Protein AF-A0A1P8WEJ3-F1 (afdb_monomer)

Nearest PDB structures (foldseek):
  4m2z-assembly1_A  TM=6.031E-01  e=7.401E-14  Aquifex aeolicus VF5
  7qh7-assembly1_c  TM=6.132E-01  e=1.525E-08  Homo sapiens
  7dey-assembly1_C  TM=5.497E-01  e=2.953E-07  Scheffersomyces stipitis CBS 6054
  7zj1-assembly1_A  TM=9.236E-01  e=4.646E-04  Homo sapiens
  7dey-assembly2_D  TM=5.446E-01  e=1.816E-06  Scheffersomyces stipitis CBS 6054

Sequence (585 aa):
MDENQREDIFRRCEEAIGYQFKDRDVLRRGLTHSSCATSRLDCNERMEFLGDAVLGLVVCEFLYLKYPDRREGQLTQQKSHLVSRTVCTQVGNRLGLKDLILVGKGLQTIPDSLIAAGVESLVAAIYLDGGFAAAVDFIMRVFEEELQNTDEADQENYKSILQEETQRDGSDPPSYVVIEHRGPDHAREFCVAVEIAETQFESAWGRSKKEAEQKAAMHALEGISLDGGSTTTTASKPDSQGNTDVPESNSDSSNPPTNQSTTSTQANVPTTECRVLFQPPTDELRFLPEGPYSLPNGNISWVGIQHGSNSTVGSLNILDPASGTNQSFNLPGRPGFAFPTTKQNVFVCGVERSLGLYDVSDGSWTEILSGIDSDVDNTIINDGVVFDDNLIFGCKELEFKTKKAGLYLWRGRDKKLFQLRNDQICSNGKAVIRNPDQTLTLVDIDSPSKTITKCWLEVAVGTVGKPEVIVDLSSEDVFPDGMIVTPDGKSLIVALYDPGDPAYGMARQYGIESGELEAVWTCPGSPRVTCPQLVKVDGRVHLLLTTAVEHMDAEQQSRHPNAGSLFLGEALLGALGEQPLFPVG

Structure (mmCIF, N/CA/C/O backbone):
data_AF-A0A1P8WEJ3-F1
#
_entry.id   AF-A0A1P8WEJ3-F1
#
loop_
_atom_site.group_PDB
_atom_site.id
_atom_site.type_symbol
_atom_site.label_atom_id
_atom_site.label_alt_id
_atom_site.label_comp_id
_atom_site.label_asym_id
_atom_site.label_entity_id
_atom_site.label_seq_id
_atom_site.pdbx_PDB_ins_code
_atom_site.Cartn_x
_atom_site.Cartn_y
_atom_site.Cartn_z
_atom_site.occupancy
_atom_site.B_iso_or_equiv
_atom_site.auth_seq_id
_atom_site.auth_comp_id
_atom_site.auth_asym_id
_atom_site.auth_atom_id
_atom_site.pdbx_PDB_model_num
ATOM 1 N N . MET A 1 1 ? 34.169 5.973 -27.698 1.00 69.31 1 MET A N 1
ATOM 2 C CA . MET A 1 1 ? 35.175 4.960 -27.359 1.00 69.31 1 MET A CA 1
ATOM 3 C C . MET A 1 1 ? 35.672 4.394 -28.666 1.00 69.31 1 MET A C 1
ATOM 5 O O . MET A 1 1 ? 34.831 4.042 -29.491 1.00 69.31 1 MET A O 1
ATOM 9 N N . ASP A 1 2 ? 36.979 4.438 -28.898 1.00 78.62 2 ASP A N 1
ATOM 10 C CA . ASP A 1 2 ? 37.572 3.779 -30.064 1.00 78.62 2 ASP A CA 1
ATOM 11 C C . ASP A 1 2 ? 37.607 2.250 -29.860 1.00 78.62 2 ASP A C 1
ATOM 13 O O . ASP A 1 2 ? 37.294 1.742 -28.782 1.00 78.62 2 ASP A O 1
ATOM 17 N N . GLU A 1 3 ? 37.897 1.507 -30.925 1.00 80.62 3 GLU A N 1
ATOM 18 C CA . GLU A 1 3 ? 37.856 0.040 -30.923 1.00 80.62 3 GLU A CA 1
ATOM 19 C C . GLU A 1 3 ? 38.949 -0.571 -30.029 1.00 80.62 3 GLU A C 1
ATOM 21 O O . GLU A 1 3 ? 38.692 -1.534 -29.314 1.00 80.62 3 GLU A O 1
ATOM 26 N N . ASN A 1 4 ? 40.121 0.067 -29.951 1.00 82.62 4 ASN A N 1
ATOM 27 C CA . ASN A 1 4 ? 41.229 -0.381 -29.103 1.00 82.62 4 ASN A CA 1
ATOM 28 C C . ASN A 1 4 ? 40.913 -0.253 -27.604 1.00 82.62 4 ASN A C 1
ATOM 30 O O . ASN A 1 4 ? 41.264 -1.135 -26.826 1.00 82.62 4 ASN A O 1
ATOM 34 N N . GLN A 1 5 ? 40.232 0.820 -27.190 1.00 84.38 5 GLN A N 1
ATOM 35 C CA . GLN A 1 5 ? 39.774 1.005 -25.808 1.00 84.38 5 GLN A CA 1
ATOM 36 C C . GLN A 1 5 ? 38.745 -0.051 -25.398 1.00 84.38 5 GLN A C 1
ATOM 38 O O . GLN A 1 5 ? 38.757 -0.517 -24.262 1.00 84.38 5 GLN A O 1
ATOM 43 N N . ARG A 1 6 ? 37.857 -0.440 -26.319 1.00 87.62 6 ARG A N 1
ATOM 44 C CA . ARG A 1 6 ? 36.861 -1.487 -26.062 1.00 87.62 6 ARG A CA 1
ATOM 45 C C . ARG A 1 6 ? 37.520 -2.849 -25.870 1.00 87.62 6 ARG A C 1
ATOM 47 O O . ARG A 1 6 ? 37.180 -3.550 -24.923 1.00 87.62 6 ARG A O 1
ATOM 54 N N . GLU A 1 7 ? 38.467 -3.195 -26.736 1.00 90.38 7 GLU A N 1
ATOM 55 C CA . GLU A 1 7 ? 39.209 -4.454 -26.629 1.00 90.38 7 GLU A CA 1
ATOM 56 C C . GLU A 1 7 ? 40.040 -4.530 -25.342 1.00 90.38 7 GLU A C 1
ATOM 58 O O . GLU A 1 7 ? 40.127 -5.587 -24.718 1.00 90.38 7 GLU A O 1
ATOM 63 N N . ASP A 1 8 ? 40.594 -3.404 -24.881 1.00 93.31 8 ASP A N 1
ATOM 64 C CA . ASP A 1 8 ? 41.274 -3.342 -23.586 1.00 93.31 8 ASP A CA 1
ATOM 65 C C . ASP A 1 8 ? 40.323 -3.633 -22.412 1.00 93.31 8 ASP A C 1
ATOM 67 O O . ASP A 1 8 ? 40.648 -4.444 -21.543 1.00 93.31 8 ASP A O 1
ATOM 71 N N . ILE A 1 9 ? 39.123 -3.038 -22.418 1.00 94.56 9 ILE A N 1
ATOM 72 C CA . ILE A 1 9 ? 38.082 -3.300 -21.411 1.00 94.56 9 ILE A CA 1
ATOM 73 C C . ILE A 1 9 ? 37.665 -4.771 -21.425 1.00 94.56 9 ILE A C 1
ATOM 75 O O . ILE A 1 9 ? 37.545 -5.379 -20.364 1.00 94.56 9 ILE A O 1
ATOM 79 N N . PHE A 1 10 ? 37.470 -5.361 -22.605 1.00 95.44 10 PHE A N 1
ATOM 80 C CA . PHE A 1 10 ? 37.075 -6.765 -22.715 1.00 95.44 10 PHE A CA 1
ATOM 81 C C . PHE A 1 10 ? 38.145 -7.695 -22.169 1.00 95.44 10 PHE A C 1
ATOM 83 O O . PHE A 1 10 ? 37.822 -8.574 -21.375 1.00 95.44 10 PHE A O 1
ATOM 90 N N . ARG A 1 11 ? 39.416 -7.462 -22.514 1.00 96.44 11 ARG A N 1
ATOM 91 C CA . ARG A 1 11 ? 40.530 -8.244 -21.970 1.00 96.44 11 ARG A CA 1
ATOM 92 C C . ARG A 1 11 ? 40.592 -8.140 -20.444 1.00 96.44 11 ARG A C 1
ATOM 94 O O . ARG A 1 11 ? 40.668 -9.161 -19.771 1.00 96.44 11 ARG A O 1
ATOM 101 N N . ARG A 1 12 ? 40.501 -6.923 -19.896 1.00 96.94 12 ARG A N 1
ATOM 102 C CA . ARG A 1 12 ? 40.499 -6.687 -18.441 1.00 96.94 12 ARG A CA 1
ATOM 103 C C . ARG A 1 12 ? 39.308 -7.346 -17.749 1.00 96.94 12 ARG A C 1
ATOM 105 O O . ARG A 1 12 ? 39.458 -7.857 -16.645 1.00 96.94 12 ARG A O 1
ATOM 112 N N . CYS A 1 13 ? 38.137 -7.338 -18.385 1.00 96.81 13 CYS A N 1
ATOM 113 C CA . CYS A 1 13 ? 36.954 -8.006 -17.860 1.00 96.81 13 CYS A CA 1
ATOM 114 C C . CYS A 1 13 ? 37.155 -9.521 -17.817 1.00 96.81 13 CYS A C 1
ATOM 116 O O . CYS A 1 13 ? 36.978 -10.100 -16.754 1.00 96.81 13 CYS A O 1
ATOM 118 N N . GLU A 1 14 ? 37.596 -10.144 -18.914 1.00 97.06 14 GLU A N 1
ATOM 119 C CA . GLU A 1 14 ? 37.889 -11.585 -18.973 1.00 97.06 14 GLU A CA 1
ATOM 120 C C . GLU A 1 14 ? 38.949 -12.018 -17.951 1.00 97.06 14 GLU A C 1
ATOM 122 O O . GLU A 1 14 ? 38.812 -13.069 -17.325 1.00 97.06 14 GLU A O 1
ATOM 127 N N . GLU A 1 15 ? 39.981 -11.192 -17.743 1.00 95.81 15 GLU A N 1
ATOM 128 C CA . GLU A 1 15 ? 40.992 -11.390 -16.699 1.00 95.81 15 GLU A CA 1
ATOM 129 C C . GLU A 1 15 ? 40.373 -11.327 -15.292 1.00 95.81 15 GLU A C 1
ATOM 131 O O . GLU A 1 15 ? 40.612 -12.222 -14.482 1.00 95.81 15 GLU A O 1
ATOM 136 N N . ALA A 1 16 ? 39.544 -10.315 -15.005 1.00 94.25 16 ALA A N 1
ATOM 137 C CA . ALA A 1 16 ? 38.906 -10.134 -13.698 1.00 94.25 16 ALA A CA 1
ATOM 138 C C . ALA A 1 16 ? 37.905 -11.253 -13.372 1.00 94.25 16 ALA A C 1
ATOM 140 O O . ALA A 1 16 ? 37.884 -11.786 -12.260 1.00 94.25 16 ALA A O 1
ATOM 141 N N . ILE A 1 17 ? 37.087 -11.645 -14.350 1.00 95.50 17 ILE A N 1
ATOM 142 C CA . ILE A 1 17 ? 36.092 -12.706 -14.180 1.00 95.50 17 ILE A CA 1
ATOM 143 C C . ILE A 1 17 ? 36.688 -14.101 -14.364 1.00 95.50 17 ILE A C 1
ATOM 145 O O . ILE A 1 17 ? 35.974 -15.065 -14.127 1.00 95.50 17 ILE A O 1
ATOM 149 N N . GLY A 1 18 ? 37.945 -14.249 -14.793 1.00 94.88 18 GLY A N 1
ATOM 150 C CA . GLY A 1 18 ? 38.586 -15.550 -15.008 1.00 94.88 18 GLY A CA 1
ATOM 151 C C . GLY A 1 18 ? 37.888 -16.445 -16.043 1.00 94.88 18 GLY A C 1
ATOM 152 O O . GLY A 1 18 ? 37.933 -17.666 -15.913 1.00 94.88 18 GLY A O 1
ATOM 153 N N . TYR A 1 19 ? 37.228 -15.856 -17.044 1.00 97.06 19 TYR A N 1
ATOM 154 C CA . TYR A 1 19 ? 36.480 -16.558 -18.093 1.00 97.06 19 TYR A CA 1
ATOM 155 C C . TYR A 1 19 ? 36.778 -15.926 -19.456 1.00 97.06 19 TYR A C 1
ATOM 157 O O . TYR A 1 19 ? 36.731 -14.707 -19.593 1.00 97.06 19 TYR A O 1
ATOM 165 N N . GLN A 1 20 ? 37.082 -16.751 -20.464 1.00 96.88 20 GLN A N 1
ATOM 166 C CA . GLN A 1 20 ? 37.307 -16.302 -21.842 1.00 96.88 20 GLN A CA 1
ATOM 167 C C . GLN A 1 20 ? 36.075 -16.592 -22.696 1.00 96.88 20 GLN A C 1
ATOM 169 O O . GLN A 1 20 ? 35.681 -17.751 -22.838 1.00 96.88 20 GLN A O 1
ATOM 174 N N . PHE A 1 21 ? 35.499 -15.552 -23.293 1.00 97.19 21 PHE A N 1
ATOM 175 C CA . PHE A 1 21 ? 34.292 -15.669 -24.103 1.00 97.19 21 PHE A CA 1
ATOM 176 C C . PHE A 1 21 ? 34.592 -16.227 -25.492 1.00 97.19 21 PHE A C 1
ATOM 178 O O . PHE A 1 21 ? 35.513 -15.772 -26.181 1.00 97.19 21 PHE A O 1
ATOM 185 N N . LYS A 1 22 ? 33.761 -17.175 -25.940 1.00 95.75 22 LYS A N 1
ATOM 186 C CA . LYS A 1 22 ? 33.763 -17.647 -27.334 1.00 95.75 22 LYS A CA 1
ATOM 187 C C . LYS A 1 22 ? 33.067 -16.629 -28.231 1.00 95.75 22 LYS A C 1
ATOM 189 O O . LYS A 1 22 ? 33.559 -16.343 -29.323 1.00 95.75 22 LYS A O 1
ATOM 194 N N . ASP A 1 23 ? 31.952 -16.075 -27.760 1.00 93.88 23 ASP A N 1
ATOM 195 C CA . ASP A 1 23 ? 31.211 -15.008 -28.421 1.00 93.88 23 ASP A CA 1
ATOM 196 C C . ASP A 1 23 ? 31.443 -13.652 -27.735 1.00 93.88 23 ASP A C 1
ATOM 198 O O . ASP A 1 23 ? 30.932 -13.351 -26.652 1.00 93.88 23 ASP A O 1
ATOM 202 N N . ARG A 1 24 ? 32.212 -12.792 -28.410 1.00 92.25 24 ARG A N 1
ATOM 203 C CA . ARG A 1 24 ? 32.523 -11.435 -27.941 1.00 92.25 24 ARG A CA 1
ATOM 204 C C . ARG A 1 24 ? 31.300 -10.521 -27.902 1.00 92.25 24 ARG A C 1
ATOM 206 O O . ARG A 1 24 ? 31.306 -9.558 -27.135 1.00 92.25 24 ARG A O 1
ATOM 213 N N . ASP A 1 25 ? 30.258 -10.793 -28.689 1.00 91.94 25 ASP A N 1
ATOM 214 C CA . ASP A 1 25 ? 29.039 -9.982 -28.650 1.00 91.94 25 ASP A CA 1
ATOM 215 C C . ASP A 1 25 ? 28.248 -10.221 -27.358 1.00 91.94 25 ASP A C 1
ATOM 217 O O . ASP A 1 25 ? 27.670 -9.280 -26.811 1.00 91.94 25 ASP A O 1
ATOM 221 N N . VAL A 1 26 ? 28.302 -11.437 -26.803 1.00 95.00 26 VAL A N 1
ATOM 222 C CA . VAL A 1 26 ? 27.698 -11.755 -25.499 1.00 95.00 26 VAL A CA 1
ATOM 223 C C . VAL A 1 26 ? 28.368 -10.945 -24.388 1.00 95.00 26 VAL A C 1
ATOM 225 O O . VAL A 1 26 ? 27.670 -10.290 -23.612 1.00 95.00 26 VAL A O 1
ATOM 228 N N . LEU A 1 27 ? 29.705 -10.894 -24.361 1.00 95.50 27 LEU A N 1
ATOM 229 C CA . LEU A 1 27 ? 30.456 -10.047 -23.424 1.00 95.50 27 LEU A CA 1
ATOM 230 C C . LEU A 1 27 ? 30.131 -8.561 -23.616 1.00 95.50 27 LEU A C 1
ATOM 232 O O . LEU A 1 27 ? 29.848 -7.853 -22.649 1.00 95.50 27 LEU A O 1
ATOM 236 N N . ARG A 1 28 ? 30.126 -8.084 -24.869 1.00 94.31 28 ARG A N 1
ATOM 237 C CA . ARG A 1 28 ? 29.776 -6.694 -25.181 1.00 94.31 28 ARG A CA 1
ATOM 238 C C . ARG A 1 28 ? 28.413 -6.343 -24.600 1.00 94.31 28 ARG A C 1
ATOM 240 O O . ARG A 1 28 ? 28.301 -5.330 -23.914 1.00 94.31 28 ARG A O 1
ATOM 247 N N . ARG A 1 29 ? 27.386 -7.146 -24.882 1.00 92.81 29 ARG A N 1
ATOM 248 C CA . ARG A 1 29 ? 26.022 -6.916 -24.386 1.00 92.81 29 ARG A CA 1
ATOM 249 C C . ARG A 1 29 ? 25.970 -6.965 -22.865 1.00 92.81 29 ARG A C 1
ATOM 251 O O . ARG A 1 29 ? 25.363 -6.077 -22.276 1.00 92.81 29 ARG A O 1
ATOM 258 N N . GLY A 1 30 ? 26.684 -7.908 -22.251 1.00 94.12 30 GLY A N 1
ATOM 259 C CA . GLY A 1 30 ? 26.767 -8.043 -20.800 1.00 94.12 30 GLY A CA 1
ATOM 260 C C . GLY A 1 30 ? 27.318 -6.796 -20.095 1.00 94.12 30 GLY A C 1
ATOM 261 O O . GLY A 1 30 ? 26.855 -6.442 -19.012 1.00 94.12 30 GLY A O 1
ATOM 262 N N . LEU A 1 31 ? 28.248 -6.084 -20.740 1.00 94.38 31 LEU A N 1
ATOM 263 C CA . LEU A 1 31 ? 28.862 -4.857 -20.219 1.00 94.38 31 LEU A CA 1
ATOM 264 C C . LEU A 1 31 ? 28.172 -3.560 -20.673 1.00 94.38 31 LEU A C 1
ATOM 266 O O . LEU A 1 31 ? 28.557 -2.486 -20.218 1.00 94.38 31 LEU A O 1
ATOM 270 N N . THR A 1 32 ? 27.199 -3.610 -21.585 1.00 92.94 32 THR A N 1
ATOM 271 C CA . THR A 1 32 ? 26.605 -2.405 -22.192 1.00 92.94 32 THR A CA 1
ATOM 272 C C . THR A 1 32 ? 25.367 -1.957 -21.426 1.00 92.94 32 THR A C 1
ATOM 274 O O . THR A 1 32 ? 24.317 -2.584 -21.526 1.00 92.94 32 THR A O 1
ATOM 277 N N . HIS A 1 33 ? 25.445 -0.818 -20.739 1.00 91.00 33 HIS A N 1
ATOM 278 C CA . HIS A 1 33 ? 24.274 -0.188 -20.129 1.00 91.00 33 HIS A CA 1
ATOM 279 C C . HIS A 1 33 ? 23.376 0.481 -21.187 1.00 91.00 33 HIS A C 1
ATOM 281 O O . HIS A 1 33 ? 23.861 0.992 -22.206 1.00 91.00 33 HIS A O 1
ATOM 287 N N . SER A 1 34 ? 22.066 0.562 -20.931 1.00 86.12 34 SER A N 1
ATOM 288 C CA . SER A 1 34 ? 21.078 1.131 -21.866 1.00 86.12 34 SER A CA 1
ATOM 289 C C . SER A 1 34 ? 21.361 2.585 -22.264 1.00 86.12 34 SER A C 1
ATOM 291 O O . SER A 1 34 ? 21.054 2.987 -23.383 1.00 86.12 34 SER A O 1
ATOM 293 N N . SER A 1 35 ? 22.061 3.351 -21.421 1.00 82.19 35 SER A N 1
ATOM 294 C CA . SER A 1 35 ? 22.506 4.723 -21.732 1.00 82.19 35 SER A CA 1
ATOM 295 C C . SER A 1 35 ? 23.508 4.840 -22.894 1.00 82.19 35 SER A C 1
ATOM 297 O O . SER A 1 35 ? 23.739 5.952 -23.375 1.00 82.19 35 SER A O 1
ATOM 299 N N . CYS A 1 36 ? 24.117 3.739 -23.350 1.00 80.50 36 CYS A N 1
ATOM 300 C CA . CYS A 1 36 ? 24.991 3.717 -24.533 1.00 80.50 36 CYS A CA 1
ATOM 301 C C . CYS A 1 36 ? 24.568 2.728 -25.624 1.00 80.50 36 CYS A C 1
ATOM 303 O O . CYS A 1 36 ? 25.210 2.682 -26.677 1.00 80.50 36 CYS A O 1
ATOM 305 N N . ALA A 1 37 ? 23.500 1.962 -25.400 1.00 77.06 37 ALA A N 1
ATOM 306 C CA . ALA A 1 37 ? 22.997 1.011 -26.377 1.00 77.06 37 ALA A CA 1
ATOM 307 C C . ALA A 1 37 ? 22.213 1.724 -27.488 1.00 77.06 37 ALA A C 1
ATOM 309 O O . ALA A 1 37 ? 21.498 2.697 -27.254 1.00 77.06 37 ALA A O 1
ATOM 310 N N . THR A 1 38 ? 22.347 1.242 -28.725 1.00 69.56 38 THR A N 1
ATOM 311 C CA . THR A 1 38 ? 21.618 1.796 -29.882 1.00 69.56 38 THR A CA 1
ATOM 312 C C . THR A 1 38 ? 20.152 1.353 -29.891 1.00 69.56 38 THR A C 1
ATOM 314 O O . THR A 1 38 ? 19.294 2.053 -30.422 1.00 69.56 38 THR A O 1
ATOM 317 N N . SER A 1 39 ? 19.858 0.215 -29.258 1.00 72.31 39 SER A N 1
ATOM 318 C CA . SER A 1 39 ? 18.514 -0.289 -28.998 1.00 72.31 39 SER A CA 1
ATOM 319 C C . SER A 1 39 ? 18.442 -0.905 -27.595 1.00 72.31 39 SER A C 1
ATOM 321 O O . SER A 1 39 ? 19.454 -1.366 -27.067 1.00 72.31 39 SER A O 1
ATOM 323 N N . ARG A 1 40 ? 17.241 -0.979 -27.002 1.00 63.47 40 ARG A N 1
ATOM 324 C CA . ARG A 1 40 ? 17.012 -1.674 -25.715 1.00 63.47 40 ARG A CA 1
ATOM 325 C C . ARG A 1 40 ? 17.299 -3.183 -25.765 1.00 63.47 40 ARG A C 1
ATOM 327 O O . ARG A 1 40 ? 17.357 -3.831 -24.733 1.00 63.47 40 ARG A O 1
ATOM 334 N N . LEU A 1 41 ? 17.466 -3.767 -26.953 1.00 71.75 41 LEU A N 1
ATOM 335 C CA . LEU A 1 41 ? 17.818 -5.184 -27.101 1.00 71.75 41 LEU A CA 1
ATOM 336 C C . LEU A 1 41 ? 19.336 -5.420 -27.068 1.00 71.75 41 LEU A C 1
ATOM 338 O O . LEU A 1 41 ? 19.766 -6.560 -26.885 1.00 71.75 41 LEU A O 1
ATOM 342 N N . ASP A 1 42 ? 20.129 -4.352 -27.194 1.00 76.88 42 ASP A N 1
ATOM 343 C CA . ASP A 1 42 ? 21.593 -4.389 -27.250 1.00 76.88 42 ASP A CA 1
ATOM 344 C C . ASP A 1 42 ? 22.271 -4.039 -25.913 1.00 76.88 42 ASP A C 1
ATOM 346 O O . ASP A 1 42 ? 23.492 -3.854 -25.891 1.00 76.88 42 ASP A O 1
ATOM 350 N N . CYS A 1 43 ? 21.500 -3.937 -24.823 1.00 86.12 43 CYS A N 1
ATOM 351 C CA . CYS A 1 43 ? 21.985 -3.665 -23.468 1.00 86.12 43 CYS A CA 1
ATOM 352 C C . CYS A 1 43 ? 21.870 -4.878 -22.529 1.00 86.12 43 CYS A C 1
ATOM 354 O O . CYS A 1 43 ? 21.324 -5.932 -22.875 1.00 86.12 43 CYS A O 1
ATOM 356 N N . ASN A 1 44 ? 22.402 -4.690 -21.327 1.00 90.06 44 ASN A N 1
ATOM 357 C CA . ASN A 1 44 ? 22.510 -5.679 -20.269 1.00 90.06 44 ASN A CA 1
ATOM 358 C C . ASN A 1 44 ? 21.211 -5.955 -19.490 1.00 90.06 44 ASN A C 1
ATOM 360 O O . ASN A 1 44 ? 21.155 -6.975 -18.821 1.00 90.06 44 ASN A O 1
ATOM 364 N N . GLU A 1 45 ? 20.151 -5.150 -19.615 1.00 90.00 45 GLU A N 1
ATOM 365 C CA . GLU A 1 45 ? 18.914 -5.281 -18.807 1.00 90.00 45 GLU A CA 1
ATOM 366 C C . GLU A 1 45 ? 18.263 -6.679 -18.907 1.00 90.00 45 GLU A C 1
ATOM 368 O O . GLU A 1 45 ? 17.822 -7.266 -17.924 1.00 90.00 45 GLU A O 1
ATOM 373 N N . ARG A 1 46 ? 18.247 -7.285 -20.102 1.00 94.25 46 ARG A N 1
ATOM 374 C CA . ARG A 1 46 ? 17.726 -8.659 -20.270 1.00 94.25 46 ARG A CA 1
ATOM 375 C C . ARG A 1 46 ? 18.653 -9.727 -19.692 1.00 94.25 46 ARG A C 1
ATOM 377 O O . ARG A 1 46 ? 18.202 -10.828 -19.388 1.00 94.25 46 ARG A O 1
ATOM 384 N N . MET A 1 47 ? 19.948 -9.433 -19.651 1.00 95.88 47 MET A N 1
ATOM 385 C CA . MET A 1 47 ? 20.960 -10.333 -19.108 1.00 95.88 47 MET A CA 1
ATOM 386 C C . MET A 1 47 ? 20.963 -10.250 -17.583 1.00 95.88 47 MET A C 1
ATOM 388 O O . MET A 1 47 ? 21.055 -11.288 -16.954 1.00 95.88 47 MET A O 1
ATOM 392 N N . GLU A 1 48 ? 20.740 -9.073 -17.000 1.00 95.62 48 GLU A N 1
ATOM 393 C CA . GLU A 1 48 ? 20.483 -8.881 -15.567 1.00 95.62 48 GLU A CA 1
ATOM 394 C C . GLU A 1 48 ? 19.353 -9.799 -15.083 1.00 95.62 48 GLU A C 1
ATOM 396 O O . GLU A 1 48 ? 19.581 -10.649 -14.228 1.00 95.62 48 GLU A O 1
ATOM 401 N N . PHE A 1 49 ? 18.183 -9.745 -15.733 1.00 93.75 49 PHE A N 1
ATOM 402 C CA . PHE A 1 49 ? 17.042 -10.608 -15.401 1.00 93.75 49 PHE A CA 1
ATOM 403 C C . PHE A 1 49 ? 17.379 -12.111 -15.421 1.00 93.75 49 PHE A C 1
ATOM 405 O O . PHE A 1 49 ? 17.010 -12.859 -14.517 1.00 93.75 49 PHE A O 1
ATOM 412 N N . LEU A 1 50 ? 18.079 -12.580 -16.461 1.00 96.44 50 LEU A N 1
ATOM 413 C CA . LEU A 1 50 ? 18.494 -13.985 -16.547 1.00 96.44 50 LEU A CA 1
ATOM 414 C C . LEU A 1 50 ? 19.555 -14.324 -15.489 1.00 96.44 50 LEU A C 1
ATOM 416 O O . LEU A 1 50 ? 19.577 -15.431 -14.957 1.00 96.44 50 LEU A O 1
ATOM 420 N N . GLY A 1 51 ? 20.443 -13.377 -15.216 1.00 97.94 51 GLY A N 1
ATOM 421 C CA . GLY A 1 51 ? 21.564 -13.508 -14.307 1.00 97.94 51 GLY A CA 1
ATOM 422 C C . GLY A 1 51 ? 21.134 -13.662 -12.864 1.00 97.94 51 GLY A C 1
ATOM 423 O O . GLY A 1 51 ? 21.622 -14.569 -12.197 1.00 97.94 51 GLY A O 1
ATOM 424 N N . ASP A 1 52 ? 20.179 -12.842 -12.424 1.00 96.88 52 ASP A N 1
ATOM 425 C CA . ASP A 1 52 ? 19.554 -12.934 -11.102 1.00 96.88 52 ASP A CA 1
ATOM 426 C C . ASP A 1 52 ? 18.930 -14.319 -10.878 1.00 96.88 52 ASP A C 1
ATOM 428 O O . ASP A 1 52 ? 19.209 -14.991 -9.885 1.00 96.88 52 ASP A O 1
ATOM 432 N N . ALA A 1 53 ? 18.183 -14.831 -11.863 1.00 96.12 53 ALA A N 1
ATOM 433 C CA . ALA A 1 53 ? 17.592 -16.165 -11.775 1.00 96.12 53 ALA A CA 1
ATOM 434 C C . ALA A 1 53 ? 18.650 -17.282 -11.670 1.00 96.12 53 ALA A C 1
ATOM 436 O O . ALA A 1 53 ? 18.492 -18.217 -10.879 1.00 96.12 53 ALA A O 1
ATOM 437 N N . VAL A 1 54 ? 19.735 -17.196 -12.451 1.00 98.06 54 VAL A N 1
ATOM 438 C CA . VAL A 1 54 ? 20.838 -18.173 -12.407 1.00 98.06 54 VAL A CA 1
ATOM 439 C C . VAL A 1 54 ? 21.585 -18.086 -11.074 1.00 98.06 54 VAL A C 1
ATOM 441 O O . VAL A 1 54 ? 21.794 -19.117 -10.437 1.00 98.06 54 VAL A O 1
ATOM 444 N N . LEU A 1 55 ? 21.932 -16.880 -10.617 1.00 98.12 55 LEU A N 1
ATOM 445 C CA . LEU A 1 55 ? 22.572 -16.645 -9.323 1.00 98.12 55 LEU A CA 1
ATOM 446 C C . LEU A 1 55 ? 21.714 -17.197 -8.180 1.00 98.12 55 LEU A C 1
ATOM 448 O O . LEU A 1 55 ? 22.195 -17.970 -7.351 1.00 98.12 55 LEU A O 1
ATOM 452 N N . GLY A 1 56 ? 20.424 -16.864 -8.182 1.00 96.81 56 GLY A N 1
ATOM 453 C CA . GLY A 1 56 ? 19.462 -17.320 -7.190 1.00 96.81 56 GLY A CA 1
ATOM 454 C C . GLY A 1 56 ? 19.324 -18.837 -7.132 1.00 96.81 56 GLY A C 1
ATOM 455 O O . GLY A 1 56 ? 19.163 -19.377 -6.037 1.00 96.81 56 GLY A O 1
ATOM 456 N N . LEU A 1 57 ? 19.404 -19.534 -8.270 1.00 97.06 57 LEU A N 1
ATOM 457 C CA . LEU A 1 57 ? 19.385 -20.996 -8.306 1.00 97.06 57 LEU A CA 1
ATOM 458 C C . LEU A 1 57 ? 20.660 -21.595 -7.699 1.00 97.06 57 LEU A C 1
ATOM 460 O O . LEU A 1 57 ? 20.557 -22.465 -6.838 1.00 97.06 57 LEU A O 1
ATOM 464 N N . VAL A 1 58 ? 21.838 -21.112 -8.104 1.00 97.38 58 VAL A N 1
ATOM 465 C CA . VAL A 1 58 ? 23.132 -21.625 -7.617 1.00 97.38 58 VAL A CA 1
ATOM 466 C C . VAL A 1 58 ? 23.282 -21.411 -6.113 1.00 97.38 58 VAL A C 1
ATOM 468 O O . VAL A 1 58 ? 23.643 -22.337 -5.389 1.00 97.38 58 VAL A O 1
ATOM 471 N N . VAL A 1 59 ? 22.937 -20.220 -5.616 1.00 96.31 59 VAL A N 1
ATOM 472 C CA . VAL A 1 59 ? 22.962 -19.922 -4.176 1.00 96.31 59 VAL A CA 1
ATOM 473 C C . VAL A 1 59 ? 21.962 -20.795 -3.415 1.00 96.31 59 VAL A C 1
ATOM 475 O O . VAL A 1 59 ? 22.282 -21.310 -2.347 1.00 96.31 59 VAL A O 1
ATOM 478 N N . CYS A 1 60 ? 20.762 -21.008 -3.962 1.00 95.00 60 CYS A N 1
ATOM 479 C CA . CYS A 1 60 ? 19.759 -21.868 -3.337 1.00 95.00 60 CYS A CA 1
ATOM 480 C C . CYS A 1 60 ? 20.232 -23.326 -3.233 1.00 95.00 60 CYS A C 1
ATOM 482 O O . CYS A 1 60 ? 20.066 -23.946 -2.185 1.00 95.00 60 CYS A O 1
ATOM 484 N N . GLU A 1 61 ? 20.832 -23.865 -4.297 1.00 95.25 61 GLU A N 1
ATOM 485 C CA . GLU A 1 61 ? 21.399 -25.217 -4.308 1.00 95.25 61 GLU A CA 1
ATOM 486 C C . GLU A 1 61 ? 22.557 -25.341 -3.308 1.00 95.25 61 GLU A C 1
ATOM 488 O O . GLU A 1 61 ? 22.587 -26.287 -2.519 1.00 95.25 61 GLU A O 1
ATOM 493 N N . PHE A 1 62 ? 23.461 -24.357 -3.272 1.00 94.69 62 PHE A N 1
ATOM 494 C CA . PHE A 1 62 ? 24.556 -24.312 -2.304 1.00 94.69 62 PHE A CA 1
ATOM 495 C C . PHE A 1 62 ? 24.049 -24.350 -0.860 1.00 94.69 62 PHE A C 1
ATOM 497 O O . PHE A 1 62 ? 24.509 -25.176 -0.075 1.00 94.69 62 PHE A O 1
ATOM 504 N N . LEU A 1 63 ? 23.088 -23.489 -0.511 1.00 93.12 63 LEU A N 1
ATOM 505 C CA . LEU A 1 63 ? 22.535 -23.426 0.842 1.00 93.12 63 LEU A CA 1
ATOM 506 C C . LEU A 1 63 ? 21.827 -24.731 1.222 1.00 93.12 63 LEU A C 1
ATOM 508 O O . LEU A 1 63 ? 22.052 -25.243 2.316 1.00 93.12 63 LEU A O 1
ATOM 512 N N . TYR A 1 64 ? 21.031 -25.296 0.309 1.00 92.19 64 TYR A N 1
ATOM 513 C CA . TYR A 1 64 ? 20.323 -26.559 0.528 1.00 92.19 64 TYR A CA 1
ATOM 514 C C . TYR A 1 64 ? 21.283 -27.729 0.793 1.00 92.19 64 TYR A C 1
ATOM 516 O O . TYR A 1 64 ? 21.022 -28.565 1.656 1.00 92.19 64 TYR A O 1
ATOM 524 N N . LEU A 1 65 ? 22.411 -27.788 0.076 1.00 92.75 65 LEU A N 1
ATOM 525 C CA . LEU A 1 65 ? 23.410 -28.847 0.245 1.00 92.75 65 LEU A CA 1
ATOM 526 C C . LEU A 1 65 ? 24.329 -28.620 1.453 1.00 92.75 65 LEU A C 1
ATOM 528 O O . LEU A 1 65 ? 24.701 -29.585 2.120 1.00 92.75 65 LEU A O 1
ATOM 532 N N . LYS A 1 66 ? 24.714 -27.369 1.731 1.00 90.62 66 LYS A N 1
ATOM 533 C CA . LYS A 1 66 ? 25.611 -27.019 2.845 1.00 90.62 66 LYS A CA 1
ATOM 534 C C . LYS A 1 66 ? 24.914 -27.140 4.200 1.00 90.62 66 LYS A C 1
ATOM 536 O O . LYS A 1 66 ? 25.563 -27.516 5.174 1.00 90.62 66 LYS A O 1
ATOM 541 N N . TYR A 1 67 ? 23.615 -26.851 4.258 1.00 87.50 67 TYR A N 1
ATOM 542 C CA . TYR A 1 67 ? 22.855 -26.752 5.502 1.00 87.50 67 TYR A CA 1
ATOM 543 C C . TYR A 1 67 ? 21.617 -27.665 5.515 1.00 87.50 67 TYR A C 1
ATOM 545 O O . TYR A 1 67 ? 20.489 -27.169 5.535 1.00 87.50 67 TYR A O 1
ATOM 553 N N . PRO A 1 68 ? 21.800 -29.000 5.552 1.00 85.00 68 PRO A N 1
ATOM 554 C CA . PRO A 1 68 ? 20.692 -29.960 5.494 1.00 85.00 68 PRO A CA 1
ATOM 555 C C . PRO A 1 68 ? 19.741 -29.885 6.700 1.00 85.00 68 PRO A C 1
ATOM 557 O O . PRO A 1 68 ? 18.594 -30.310 6.599 1.00 85.00 68 PRO A O 1
ATOM 560 N N . ASP A 1 69 ? 20.208 -29.338 7.825 1.00 78.62 69 ASP A N 1
ATOM 561 C CA . ASP A 1 69 ? 19.443 -29.230 9.070 1.00 78.62 69 ASP A CA 1
ATOM 562 C C . ASP A 1 69 ? 18.732 -27.870 9.234 1.00 78.62 69 ASP A C 1
ATOM 564 O O . ASP A 1 69 ? 17.992 -27.672 10.201 1.00 78.62 69 ASP A O 1
ATOM 568 N N . ARG A 1 70 ? 18.940 -26.916 8.309 1.00 79.88 70 ARG A N 1
ATOM 569 C CA . ARG A 1 70 ? 18.288 -25.596 8.351 1.00 79.88 70 ARG A CA 1
ATOM 570 C C . ARG A 1 70 ? 16.877 -25.657 7.765 1.00 79.88 70 ARG A C 1
ATOM 572 O O . ARG A 1 70 ? 16.605 -26.356 6.790 1.00 79.88 70 ARG A O 1
ATOM 579 N N . ARG A 1 71 ? 15.960 -24.894 8.365 1.00 72.38 71 ARG A N 1
ATOM 580 C CA . ARG A 1 71 ? 14.562 -24.790 7.914 1.00 72.38 71 ARG A CA 1
ATOM 581 C C . ARG A 1 71 ? 14.444 -23.873 6.697 1.00 72.38 71 ARG A C 1
ATOM 583 O O . ARG A 1 71 ? 15.273 -22.991 6.493 1.00 72.38 71 ARG A O 1
ATOM 590 N N . GLU A 1 72 ? 13.362 -24.034 5.937 1.00 80.06 72 GLU A N 1
ATOM 591 C CA . GLU A 1 72 ? 13.086 -23.249 4.723 1.00 80.06 72 GLU A CA 1
ATOM 592 C C . GLU A 1 72 ? 13.207 -21.733 4.954 1.00 80.06 72 GLU A C 1
ATOM 594 O O . GLU A 1 72 ? 13.963 -21.086 4.238 1.00 80.06 72 GLU A O 1
ATOM 599 N N . GLY A 1 73 ? 12.590 -21.182 6.005 1.00 66.94 73 GLY A N 1
ATOM 600 C CA . GLY A 1 73 ? 12.669 -19.745 6.294 1.00 66.94 73 GLY A CA 1
ATOM 601 C C . GLY A 1 73 ? 14.097 -19.222 6.519 1.00 66.94 73 GLY A C 1
ATOM 602 O O . GLY A 1 73 ? 14.435 -18.138 6.045 1.00 66.94 73 GLY A O 1
ATOM 603 N N . GLN A 1 74 ? 14.965 -20.012 7.164 1.00 73.69 74 GLN A N 1
ATOM 604 C CA . GLN A 1 74 ? 16.378 -19.661 7.382 1.00 73.69 74 GLN A CA 1
ATOM 605 C C . GLN A 1 74 ? 17.154 -19.662 6.058 1.00 73.69 74 GLN A C 1
ATOM 607 O O . GLN A 1 74 ? 17.907 -18.732 5.765 1.00 73.69 74 GLN A O 1
ATOM 612 N N . LEU A 1 75 ? 16.922 -20.675 5.217 1.00 82.25 75 LEU A N 1
ATOM 613 C CA . LEU A 1 75 ? 17.523 -20.768 3.885 1.00 82.25 75 LEU A CA 1
ATOM 614 C C . LEU A 1 75 ? 17.056 -19.613 2.983 1.00 82.25 75 LEU A C 1
ATOM 616 O O . LEU A 1 75 ? 17.867 -19.014 2.275 1.00 82.25 75 LEU A O 1
ATOM 620 N N . THR A 1 76 ? 15.772 -19.252 3.044 1.00 79.44 76 THR A N 1
ATOM 621 C CA . THR A 1 76 ? 15.183 -18.136 2.292 1.00 79.44 76 THR A CA 1
ATOM 622 C C . THR A 1 76 ? 15.761 -16.786 2.729 1.00 79.44 76 THR A C 1
ATOM 624 O O . THR A 1 76 ? 16.091 -15.952 1.876 1.00 79.44 76 THR A O 1
ATOM 627 N N . GLN A 1 77 ? 15.962 -16.574 4.032 1.00 77.38 77 GLN A N 1
ATOM 628 C CA . GLN A 1 77 ? 16.603 -15.367 4.559 1.00 77.38 77 GLN A CA 1
ATOM 629 C C . GLN A 1 77 ? 18.055 -15.236 4.071 1.00 77.38 77 GLN A C 1
ATOM 631 O O . GLN A 1 77 ? 18.442 -14.186 3.552 1.00 77.38 77 GLN A O 1
ATOM 636 N N . GLN A 1 78 ? 18.842 -16.310 4.171 1.00 84.50 78 GLN A N 1
ATOM 637 C CA . GLN A 1 78 ? 20.245 -16.319 3.745 1.00 84.50 78 GLN A CA 1
ATOM 638 C C . GLN A 1 78 ? 20.394 -16.146 2.239 1.00 84.50 78 GLN A C 1
ATOM 640 O O . GLN A 1 78 ? 21.219 -15.351 1.790 1.00 84.50 78 GLN A O 1
ATOM 645 N N . LYS A 1 79 ? 19.545 -16.813 1.449 1.00 90.75 79 LYS A N 1
ATOM 646 C CA . LYS A 1 79 ? 19.489 -16.609 0.001 1.00 90.75 79 LYS A CA 1
ATOM 647 C C . LYS A 1 79 ? 19.255 -15.136 -0.320 1.00 90.75 79 LYS A C 1
ATOM 649 O O . LYS A 1 79 ? 20.008 -14.569 -1.103 1.00 90.75 79 LYS A O 1
ATOM 654 N N . SER A 1 80 ? 18.249 -14.519 0.303 1.00 84.50 80 SER A N 1
ATOM 655 C CA . SER A 1 80 ? 17.877 -13.119 0.054 1.00 84.50 80 SER A CA 1
ATOM 656 C C . SER A 1 80 ? 19.009 -12.144 0.382 1.00 84.50 80 SER A C 1
ATOM 658 O O . SER A 1 80 ? 19.183 -11.149 -0.316 1.00 84.50 80 SER A O 1
ATOM 660 N N . HIS A 1 81 ? 19.800 -12.433 1.418 1.00 86.19 81 HIS A N 1
ATOM 661 C CA . HIS A 1 81 ? 20.995 -11.660 1.740 1.00 86.19 81 HIS A CA 1
ATOM 662 C C . HIS A 1 81 ? 22.098 -11.835 0.683 1.00 86.19 81 HIS A C 1
ATOM 664 O O . HIS A 1 81 ? 22.606 -10.841 0.161 1.00 86.19 81 HIS A O 1
ATOM 670 N N . LEU A 1 82 ? 22.437 -13.081 0.339 1.00 91.75 82 LEU A N 1
ATOM 671 C CA . LEU A 1 82 ? 23.537 -13.415 -0.573 1.00 91.75 82 LEU A CA 1
ATOM 672 C C . LEU A 1 82 ? 23.317 -12.913 -2.003 1.00 91.75 82 LEU A C 1
ATOM 674 O O . LEU A 1 82 ? 24.276 -12.537 -2.665 1.00 91.75 82 LEU A O 1
ATOM 678 N N . VAL A 1 83 ? 22.067 -12.874 -2.469 1.00 94.06 83 VAL A N 1
ATOM 679 C CA . VAL A 1 83 ? 21.715 -12.328 -3.794 1.00 94.06 83 VAL A CA 1
ATOM 680 C C . VAL A 1 83 ? 21.301 -10.856 -3.735 1.00 94.06 83 VAL A C 1
ATOM 682 O O . VAL A 1 83 ? 20.786 -10.304 -4.700 1.00 94.06 83 VAL A O 1
ATOM 685 N N . SER A 1 84 ? 21.483 -10.193 -2.589 1.00 88.94 84 SER A N 1
ATOM 686 C CA . SER A 1 84 ? 21.080 -8.797 -2.437 1.00 88.94 84 SER A CA 1
ATOM 687 C C . SER A 1 84 ? 21.947 -7.854 -3.271 1.00 88.94 84 SER A C 1
ATOM 689 O O . SER A 1 84 ? 23.146 -8.065 -3.461 1.00 88.94 84 SER A O 1
ATOM 691 N N . ARG A 1 85 ? 21.367 -6.709 -3.656 1.00 90.06 85 ARG A N 1
ATOM 692 C CA . ARG A 1 85 ? 22.090 -5.617 -4.329 1.00 90.06 85 ARG A CA 1
ATOM 693 C C . ARG A 1 85 ? 23.366 -5.211 -3.588 1.00 90.06 85 ARG A C 1
ATOM 695 O O . ARG A 1 85 ? 24.357 -4.881 -4.233 1.00 90.06 85 ARG A O 1
ATOM 702 N N . THR A 1 86 ? 23.347 -5.216 -2.255 1.00 90.06 86 THR A N 1
ATOM 703 C CA . THR A 1 86 ? 24.510 -4.865 -1.430 1.00 90.06 86 THR A CA 1
ATOM 704 C C . THR A 1 86 ? 25.661 -5.837 -1.667 1.00 90.06 86 THR A C 1
ATOM 706 O O . THR A 1 86 ? 26.771 -5.394 -1.958 1.00 90.06 86 THR A O 1
ATOM 709 N N . VAL A 1 87 ? 25.388 -7.144 -1.620 1.00 93.94 87 VAL A N 1
ATOM 710 C CA . VAL A 1 87 ? 26.395 -8.182 -1.873 1.00 93.94 87 VAL A CA 1
ATOM 711 C C . VAL A 1 87 ? 26.859 -8.144 -3.330 1.00 93.94 87 VAL A C 1
ATOM 713 O O . VAL A 1 87 ? 28.059 -8.062 -3.585 1.00 93.94 87 VAL A O 1
ATOM 716 N N . CYS A 1 88 ? 25.940 -8.071 -4.297 1.00 96.31 88 CYS A N 1
ATOM 717 C CA . CYS A 1 88 ? 26.299 -7.938 -5.714 1.00 96.31 88 CYS A CA 1
ATOM 718 C C . CYS A 1 88 ? 27.166 -6.690 -5.977 1.00 96.31 88 CYS A C 1
ATOM 720 O O . CYS A 1 88 ? 28.101 -6.733 -6.773 1.00 96.31 88 CYS A O 1
ATOM 722 N N . THR A 1 89 ? 26.925 -5.582 -5.272 1.00 95.62 89 THR A N 1
ATOM 723 C CA . THR A 1 89 ? 27.770 -4.378 -5.355 1.00 95.62 89 THR A CA 1
ATOM 724 C C . THR A 1 89 ? 29.169 -4.625 -4.789 1.00 95.62 89 THR A C 1
ATOM 726 O O . THR A 1 89 ? 30.155 -4.202 -5.392 1.00 95.62 89 THR A O 1
ATOM 729 N N . GLN A 1 90 ? 29.286 -5.309 -3.647 1.00 94.94 90 GLN A N 1
ATOM 730 C CA . GLN A 1 90 ? 30.579 -5.663 -3.046 1.00 94.94 90 GLN A CA 1
ATOM 731 C C . GLN A 1 90 ? 31.398 -6.557 -3.986 1.00 94.94 90 GLN A C 1
ATOM 733 O O . GLN A 1 90 ? 32.542 -6.224 -4.306 1.00 94.94 90 GLN A O 1
ATOM 738 N N . VAL A 1 91 ? 30.776 -7.613 -4.517 1.00 96.94 91 VAL A N 1
ATOM 739 C CA . VAL A 1 91 ? 31.365 -8.507 -5.525 1.00 96.94 91 VAL A CA 1
ATOM 740 C C . VAL A 1 91 ? 31.795 -7.713 -6.763 1.00 96.94 91 VAL A C 1
ATOM 742 O O . VAL A 1 91 ? 32.940 -7.812 -7.207 1.00 96.94 91 VAL A O 1
ATOM 745 N N . GLY A 1 92 ? 30.915 -6.866 -7.302 1.00 97.00 92 GLY A N 1
ATOM 746 C CA . GLY A 1 92 ? 31.206 -6.061 -8.488 1.00 97.00 92 GLY A CA 1
ATOM 747 C C . GLY A 1 92 ? 32.330 -5.044 -8.273 1.00 97.00 92 GLY A C 1
ATOM 748 O O . GLY A 1 92 ? 33.132 -4.807 -9.179 1.00 97.00 92 GLY A O 1
ATOM 749 N N . ASN A 1 93 ? 32.453 -4.489 -7.066 1.00 95.56 93 ASN A N 1
ATOM 750 C CA . ASN A 1 93 ? 33.571 -3.628 -6.687 1.00 95.56 93 ASN A CA 1
ATOM 751 C C . ASN A 1 93 ? 34.893 -4.404 -6.616 1.00 95.56 93 ASN A C 1
ATOM 753 O O . ASN A 1 93 ? 35.896 -3.910 -7.132 1.00 95.56 93 ASN A O 1
ATOM 757 N N . ARG A 1 94 ? 34.906 -5.627 -6.060 1.00 95.50 94 ARG A N 1
ATOM 758 C CA . ARG A 1 94 ? 36.102 -6.496 -6.068 1.00 95.50 94 ARG A CA 1
ATOM 759 C C . ARG A 1 94 ? 36.540 -6.862 -7.486 1.00 95.50 94 ARG A C 1
ATOM 761 O O . ARG A 1 94 ? 37.734 -6.905 -7.765 1.00 95.50 94 ARG A O 1
ATOM 768 N N . LEU A 1 95 ? 35.583 -7.063 -8.391 1.00 95.88 95 LEU A N 1
ATOM 769 C CA . LEU A 1 95 ? 35.837 -7.312 -9.815 1.00 95.88 95 LEU A CA 1
ATOM 770 C C . LEU A 1 95 ? 36.244 -6.050 -10.599 1.00 95.88 95 LEU A C 1
ATOM 772 O O . LEU A 1 95 ? 36.590 -6.145 -11.775 1.00 95.88 95 LEU A O 1
ATOM 776 N N . GLY A 1 96 ? 36.192 -4.863 -9.985 1.00 95.62 96 GLY A N 1
ATOM 777 C CA . GLY A 1 96 ? 36.509 -3.600 -10.652 1.00 95.62 96 GLY A CA 1
ATOM 778 C C . GLY A 1 96 ? 35.501 -3.199 -11.735 1.00 95.62 96 GLY A C 1
ATOM 779 O O . GLY A 1 96 ? 35.858 -2.465 -12.657 1.00 95.62 96 GLY A O 1
ATOM 780 N N . LEU A 1 97 ? 34.240 -3.653 -11.645 1.00 95.00 97 LEU A N 1
ATOM 781 C CA . LEU A 1 97 ? 33.229 -3.450 -12.697 1.00 95.00 97 LEU A CA 1
ATOM 782 C C . LEU A 1 97 ? 32.949 -1.983 -13.015 1.00 95.00 97 LEU A C 1
ATOM 784 O O . LEU A 1 97 ? 32.581 -1.658 -14.143 1.00 95.00 97 LEU A O 1
ATOM 788 N N . LYS A 1 98 ? 33.173 -1.087 -12.053 1.00 93.12 98 LYS A N 1
ATOM 789 C CA . LYS A 1 98 ? 33.029 0.360 -12.233 1.00 93.12 98 LYS A CA 1
ATOM 790 C C . LYS A 1 98 ? 33.789 0.896 -13.454 1.00 93.12 98 LYS A C 1
ATOM 792 O O . LYS A 1 98 ? 33.293 1.803 -14.114 1.00 93.12 98 LYS A O 1
ATOM 797 N N . ASP A 1 99 ? 34.945 0.313 -13.768 1.00 91.38 99 ASP A N 1
ATOM 798 C CA . ASP A 1 99 ? 35.786 0.727 -14.897 1.00 91.38 99 ASP A CA 1
ATOM 799 C C . ASP A 1 99 ? 35.559 -0.114 -16.166 1.00 91.38 99 ASP A C 1
ATOM 801 O O . ASP A 1 99 ? 36.201 0.130 -17.190 1.00 91.38 99 ASP A O 1
ATOM 805 N N . LEU A 1 100 ? 34.691 -1.128 -16.094 1.00 93.94 100 LEU A N 1
ATOM 806 C CA . LEU A 1 100 ? 34.462 -2.108 -17.160 1.00 93.94 100 LEU A CA 1
ATOM 807 C C . LEU A 1 100 ? 33.089 -1.952 -17.825 1.00 93.94 100 LEU A C 1
ATOM 809 O O . LEU A 1 100 ? 32.934 -2.299 -18.996 1.00 93.94 100 LEU A O 1
ATOM 813 N N . ILE A 1 101 ? 32.098 -1.416 -17.108 1.00 93.12 101 ILE A N 1
ATOM 814 C CA . ILE A 1 101 ? 30.758 -1.180 -17.653 1.00 93.12 101 ILE A CA 1
ATOM 815 C C . ILE A 1 101 ? 30.811 -0.050 -18.688 1.00 93.12 101 ILE A C 1
ATOM 817 O O . ILE A 1 101 ? 31.286 1.059 -18.433 1.00 93.12 101 ILE A O 1
ATOM 821 N N . LEU A 1 102 ? 30.268 -0.322 -19.870 1.00 91.38 102 LEU A N 1
ATOM 822 C CA . LEU A 1 102 ? 30.140 0.642 -20.951 1.00 91.38 102 LEU A CA 1
ATOM 823 C C . LEU A 1 102 ? 28.893 1.499 -20.710 1.00 91.38 102 LEU A C 1
ATOM 825 O O . LEU A 1 102 ? 27.773 0.988 -20.666 1.00 91.38 102 LEU A O 1
ATOM 829 N N . VAL A 1 103 ? 29.084 2.814 -20.576 1.00 88.81 103 VAL A N 1
ATOM 830 C CA . VAL A 1 103 ? 28.006 3.784 -20.323 1.00 88.81 103 VAL A CA 1
ATOM 831 C C . VAL A 1 103 ? 28.063 4.984 -21.267 1.00 88.81 103 VAL A C 1
ATOM 833 O O . VAL A 1 103 ? 29.086 5.283 -21.888 1.00 88.81 103 VAL A O 1
ATOM 836 N N . GLY A 1 104 ? 26.933 5.680 -21.411 1.00 84.00 104 GLY A N 1
ATOM 837 C CA . GLY A 1 104 ? 26.823 6.880 -22.240 1.00 84.00 104 GLY A CA 1
ATOM 838 C C . GLY A 1 104 ? 27.524 8.093 -21.623 1.00 84.00 104 GLY A C 1
ATOM 839 O O . GLY A 1 104 ? 27.698 8.179 -20.411 1.00 84.00 104 GLY A O 1
ATOM 840 N N . LYS A 1 105 ? 27.859 9.096 -22.450 1.00 71.50 105 LYS A N 1
ATOM 841 C CA . LYS A 1 105 ? 28.594 10.317 -22.037 1.00 71.50 105 LYS A CA 1
ATOM 842 C C . LYS A 1 105 ? 27.939 11.121 -20.898 1.00 71.50 105 LYS A C 1
ATOM 844 O O . LYS A 1 105 ? 28.604 11.964 -20.306 1.00 71.50 105 LYS A O 1
ATOM 849 N N . GLY A 1 106 ? 26.648 10.905 -20.635 1.00 70.06 106 GLY A N 1
ATOM 850 C CA . GLY A 1 106 ? 25.893 11.586 -19.579 1.00 70.06 106 GLY A CA 1
ATOM 851 C C . GLY A 1 106 ? 26.074 10.995 -18.179 1.00 70.06 106 GLY A C 1
ATOM 852 O O . GLY A 1 106 ? 25.681 11.639 -17.212 1.00 70.06 106 GLY A O 1
ATOM 853 N N . LEU A 1 107 ? 26.668 9.804 -18.051 1.00 74.88 107 LEU A N 1
ATOM 854 C CA . LEU A 1 107 ? 26.831 9.126 -16.768 1.00 74.88 107 LEU A CA 1
ATOM 855 C C . LEU A 1 107 ? 28.294 9.207 -16.315 1.00 74.88 107 LEU A C 1
ATOM 857 O O . LEU A 1 107 ? 29.122 8.393 -16.710 1.00 74.88 107 LEU A O 1
ATOM 861 N N . GLN A 1 108 ? 28.624 10.238 -15.530 1.00 69.06 108 GLN A N 1
ATOM 862 C CA . GLN A 1 108 ? 30.001 10.469 -15.058 1.00 69.06 108 GLN A CA 1
ATOM 863 C C . GLN A 1 108 ? 30.393 9.600 -13.856 1.00 69.06 108 GLN A C 1
ATOM 865 O O . GLN A 1 108 ? 31.576 9.338 -13.655 1.00 69.06 108 GLN A O 1
ATOM 870 N N . THR A 1 109 ? 29.409 9.130 -13.088 1.00 80.44 109 THR A N 1
ATOM 871 C CA . THR A 1 109 ? 29.610 8.251 -11.932 1.00 80.44 109 THR A CA 1
ATOM 872 C C . THR A 1 109 ? 28.723 7.028 -12.093 1.00 80.44 109 THR A C 1
ATOM 874 O O . THR A 1 109 ? 27.521 7.174 -12.310 1.00 80.44 109 THR A O 1
ATOM 877 N N . ILE A 1 110 ? 29.305 5.834 -11.972 1.00 86.69 110 ILE A N 1
ATOM 878 C CA . ILE A 1 110 ? 28.548 4.579 -11.947 1.00 86.69 110 ILE A CA 1
ATOM 879 C C . ILE A 1 110 ? 27.983 4.390 -10.531 1.00 86.69 110 ILE A C 1
ATOM 881 O O . ILE A 1 110 ? 28.783 4.303 -9.595 1.00 86.69 110 ILE A O 1
ATOM 885 N N . PRO A 1 111 ? 26.652 4.385 -10.346 1.00 89.62 111 PRO A N 1
ATOM 886 C CA . PRO A 1 111 ? 26.035 4.092 -9.059 1.00 89.62 111 PRO A CA 1
ATOM 887 C C . PRO A 1 111 ? 26.114 2.594 -8.741 1.00 89.62 111 PRO A C 1
ATOM 889 O O . PRO A 1 111 ? 26.190 1.757 -9.641 1.00 89.62 111 PRO A O 1
ATOM 892 N N . ASP A 1 112 ? 26.009 2.262 -7.457 1.00 89.19 112 ASP A N 1
ATOM 893 C CA . ASP A 1 112 ? 26.063 0.886 -6.949 1.00 89.19 112 ASP A CA 1
ATOM 894 C C . ASP A 1 112 ? 25.024 -0.039 -7.600 1.00 89.19 112 ASP A C 1
ATOM 896 O O . ASP A 1 112 ? 25.317 -1.194 -7.899 1.00 89.19 112 ASP A O 1
ATOM 900 N N . SER A 1 113 ? 23.835 0.480 -7.928 1.00 89.38 113 SER A N 1
ATOM 901 C CA . SER A 1 113 ? 22.803 -0.286 -8.637 1.00 89.38 113 SER A CA 1
ATOM 902 C C . SER A 1 113 ? 23.268 -0.810 -9.999 1.00 89.38 113 SER A C 1
ATOM 904 O O . SER A 1 113 ? 22.918 -1.926 -10.362 1.00 89.38 113 SER A O 1
ATOM 906 N N . LEU A 1 114 ? 24.089 -0.048 -10.730 1.00 93.25 114 LEU A N 1
ATOM 907 C CA . LEU A 1 114 ? 24.641 -0.479 -12.018 1.00 93.25 114 LEU A CA 1
ATOM 908 C C . LEU A 1 114 ? 25.777 -1.491 -11.845 1.00 93.25 114 LEU A C 1
ATOM 910 O O . LEU A 1 114 ? 25.980 -2.334 -12.713 1.00 93.25 114 LEU A O 1
ATOM 914 N N . ILE A 1 115 ? 26.518 -1.410 -10.738 1.00 95.69 115 ILE A N 1
ATOM 915 C CA . ILE A 1 115 ? 27.572 -2.374 -10.405 1.00 95.69 115 ILE A CA 1
ATOM 916 C C . ILE A 1 115 ? 26.941 -3.733 -10.091 1.00 95.69 115 ILE A C 1
ATOM 918 O O . ILE A 1 115 ? 27.380 -4.739 -10.646 1.00 95.69 115 ILE A O 1
ATOM 922 N N . ALA A 1 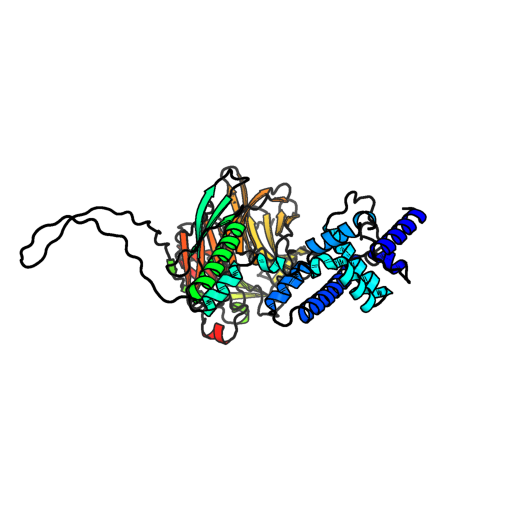116 ? 25.883 -3.751 -9.274 1.00 95.12 116 ALA A N 1
ATOM 923 C CA . ALA A 1 116 ? 25.117 -4.958 -8.974 1.00 95.12 116 ALA A CA 1
ATOM 924 C C . ALA A 1 116 ? 24.515 -5.591 -10.242 1.00 95.12 116 ALA A C 1
ATOM 926 O O . ALA A 1 116 ? 24.808 -6.750 -10.533 1.00 95.12 116 ALA A O 1
ATOM 927 N N . ALA A 1 117 ? 23.802 -4.801 -11.054 1.00 94.88 117 ALA A N 1
ATOM 928 C CA . ALA A 1 117 ? 23.252 -5.258 -12.333 1.00 94.88 117 ALA A CA 1
ATOM 929 C C . ALA A 1 117 ? 24.343 -5.772 -13.294 1.00 94.88 117 ALA A C 1
ATOM 931 O O . ALA A 1 117 ? 24.131 -6.697 -14.078 1.00 94.88 117 ALA A O 1
ATOM 932 N N . GLY A 1 118 ? 25.546 -5.190 -13.232 1.00 96.56 118 GLY A N 1
ATOM 933 C CA . GLY A 1 118 ? 26.714 -5.658 -13.973 1.00 96.56 118 GLY A CA 1
ATOM 934 C C . GLY A 1 118 ? 27.156 -7.069 -13.576 1.00 96.56 118 GLY A C 1
ATOM 935 O O . GLY A 1 118 ? 27.499 -7.855 -14.458 1.00 96.56 118 GLY A O 1
ATOM 936 N N . VAL A 1 119 ? 27.118 -7.415 -12.284 1.00 98.12 119 VAL A N 1
ATOM 937 C CA . VAL A 1 119 ? 27.425 -8.777 -11.806 1.00 98.12 119 VAL A CA 1
ATOM 938 C C . VAL A 1 119 ? 26.400 -9.772 -12.337 1.00 98.12 119 VAL A C 1
ATOM 940 O O . VAL A 1 119 ? 26.785 -10.764 -12.953 1.00 98.12 119 VAL A O 1
ATOM 943 N N . GLU A 1 120 ? 25.110 -9.489 -12.160 1.00 98.06 120 GLU A N 1
ATOM 944 C CA . GLU A 1 120 ? 24.017 -10.348 -12.634 1.00 98.06 120 GLU A CA 1
ATOM 945 C C . GLU A 1 120 ? 24.102 -10.536 -14.156 1.00 98.06 120 GLU A C 1
ATOM 947 O O . GLU A 1 120 ? 24.133 -11.654 -14.670 1.00 98.06 120 GLU A O 1
ATOM 952 N N . SER A 1 121 ? 24.285 -9.449 -14.898 1.00 97.81 121 SER A N 1
ATOM 953 C CA . SER A 1 121 ? 24.471 -9.505 -16.346 1.00 97.81 121 SER A CA 1
ATOM 954 C C . SER A 1 121 ? 25.671 -10.363 -16.776 1.00 97.81 121 SER A C 1
ATOM 956 O O . SER A 1 121 ? 25.576 -11.112 -17.754 1.00 97.81 121 SER A O 1
ATOM 958 N N . LEU A 1 122 ? 26.793 -10.316 -16.049 1.00 98.00 122 LEU A N 1
ATOM 959 C CA . LEU A 1 122 ? 27.955 -11.167 -16.326 1.00 98.00 122 LEU A CA 1
ATOM 960 C C . LEU A 1 122 ? 27.692 -12.641 -16.007 1.00 98.00 122 LEU A C 1
ATOM 962 O O . LEU A 1 122 ? 28.133 -13.501 -16.772 1.00 98.00 122 LEU A O 1
ATOM 966 N N . VAL A 1 123 ? 26.926 -12.941 -14.954 1.00 98.56 123 VAL A N 1
ATOM 967 C CA . VAL A 1 123 ? 26.446 -14.305 -14.681 1.00 98.56 123 VAL A CA 1
ATOM 968 C C . VAL A 1 123 ? 25.664 -14.835 -15.885 1.00 98.56 123 VAL A C 1
ATOM 970 O O . VAL A 1 123 ? 25.963 -15.922 -16.385 1.00 98.56 123 VAL A O 1
ATOM 973 N N . ALA A 1 124 ? 24.719 -14.056 -16.419 1.00 98.19 124 ALA A N 1
ATOM 974 C CA . ALA A 1 124 ? 23.984 -14.442 -17.622 1.00 98.19 124 ALA A CA 1
ATOM 975 C C . ALA A 1 124 ? 24.876 -14.550 -18.864 1.00 98.19 124 ALA A C 1
ATOM 977 O O . ALA A 1 124 ? 24.682 -15.454 -19.674 1.00 98.19 124 ALA A O 1
ATOM 978 N N . ALA A 1 125 ? 25.850 -13.654 -19.033 1.00 97.81 125 ALA A N 1
ATOM 979 C CA . ALA A 1 125 ? 26.783 -13.695 -20.155 1.00 97.81 125 ALA A CA 1
ATOM 980 C C . ALA A 1 125 ? 27.572 -15.013 -20.170 1.00 97.81 125 ALA A C 1
ATOM 982 O O . ALA A 1 125 ? 27.618 -15.697 -21.193 1.00 97.81 125 ALA A O 1
ATOM 983 N N . ILE A 1 126 ? 28.132 -15.401 -19.022 1.00 98.44 126 ILE A N 1
ATOM 984 C CA . ILE A 1 126 ? 28.875 -16.656 -18.861 1.00 98.44 126 ILE A CA 1
ATOM 985 C C . ILE A 1 126 ? 27.942 -17.856 -19.043 1.00 98.44 126 ILE A C 1
ATOM 987 O O . ILE A 1 126 ? 28.298 -18.810 -19.732 1.00 98.44 126 ILE A O 1
ATOM 991 N N . TYR A 1 127 ? 26.724 -17.798 -18.501 1.00 98.31 127 TYR A N 1
ATOM 992 C CA . TYR A 1 127 ? 25.717 -18.839 -18.698 1.00 98.31 127 TYR A CA 1
ATOM 993 C C . TYR A 1 127 ? 25.381 -19.056 -20.183 1.00 98.31 127 TYR A C 1
ATOM 995 O O . TYR A 1 127 ? 25.293 -20.197 -20.636 1.00 98.31 127 TYR A O 1
ATOM 1003 N N . LEU A 1 128 ? 25.224 -17.981 -20.959 1.00 97.62 128 LEU A N 1
ATOM 1004 C CA . LEU A 1 128 ? 24.879 -18.058 -22.381 1.00 97.62 128 LEU A CA 1
ATOM 1005 C C . LEU A 1 128 ? 26.040 -18.559 -23.258 1.00 97.62 128 LEU A C 1
ATOM 1007 O O . LEU A 1 128 ? 25.789 -19.237 -24.252 1.00 97.62 128 LEU A O 1
ATOM 1011 N N . ASP A 1 129 ? 27.291 -18.254 -22.903 1.00 97.94 129 ASP A N 1
ATOM 1012 C CA . ASP A 1 129 ? 28.484 -18.635 -23.681 1.00 97.94 129 ASP A CA 1
ATOM 1013 C C . ASP A 1 129 ? 29.081 -20.004 -23.269 1.00 97.94 129 ASP A C 1
ATOM 1015 O O . ASP A 1 129 ? 29.545 -20.806 -24.098 1.00 97.94 129 ASP A O 1
ATOM 1019 N N . GLY A 1 130 ? 29.070 -20.280 -21.965 1.00 95.38 130 GLY A N 1
ATOM 1020 C CA . GLY A 1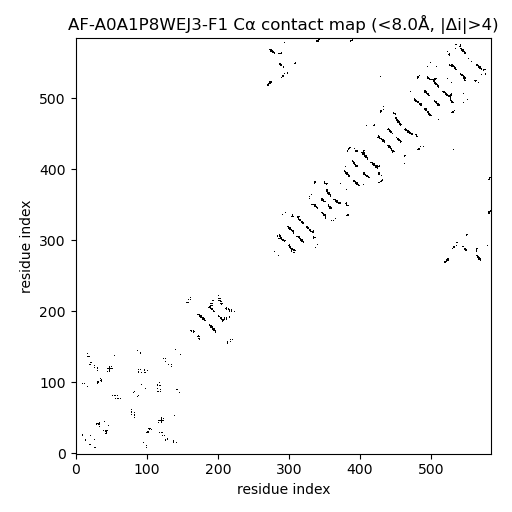 130 ? 29.727 -21.419 -21.321 1.00 95.38 130 GLY A CA 1
ATOM 1021 C C . GLY A 1 130 ? 28.775 -22.471 -20.751 1.00 95.38 130 GLY A C 1
ATOM 1022 O O . GLY A 1 130 ? 29.211 -23.587 -20.467 1.00 95.38 130 GLY A O 1
ATOM 1023 N N . GLY A 1 131 ? 27.482 -22.158 -20.630 1.00 97.50 131 GLY A N 1
ATOM 1024 C CA . GLY A 1 131 ? 26.475 -23.018 -20.011 1.00 97.50 131 GLY A CA 1
ATOM 1025 C C . GLY A 1 131 ? 26.442 -22.918 -18.482 1.00 97.50 131 GLY A C 1
ATOM 1026 O O . GLY A 1 131 ? 27.218 -22.197 -17.856 1.00 97.50 131 GLY A O 1
ATOM 1027 N N . PHE A 1 132 ? 25.535 -23.682 -17.867 1.00 97.06 132 PHE A N 1
ATOM 1028 C CA . PHE A 1 132 ? 25.283 -23.629 -16.421 1.00 97.06 132 PHE A CA 1
ATOM 1029 C C . PHE A 1 132 ? 26.514 -23.947 -15.565 1.00 97.06 132 PHE A C 1
ATOM 1031 O O . PHE A 1 132 ? 26.777 -23.235 -14.604 1.00 97.06 132 PHE A O 1
ATOM 1038 N N . ALA A 1 133 ? 27.314 -24.948 -15.946 1.00 96.75 133 ALA A N 1
ATOM 1039 C CA . ALA A 1 133 ? 28.517 -25.318 -15.198 1.00 96.75 133 ALA A CA 1
ATOM 1040 C C . ALA A 1 133 ? 29.530 -24.161 -15.102 1.00 96.75 133 ALA A C 1
ATOM 1042 O O . ALA A 1 133 ? 30.046 -23.885 -14.026 1.00 96.75 133 ALA A O 1
ATOM 1043 N N . ALA A 1 134 ? 29.749 -23.428 -16.200 1.00 97.44 134 ALA A N 1
ATOM 1044 C CA . ALA A 1 134 ? 30.643 -22.271 -16.197 1.00 97.44 134 ALA A CA 1
ATOM 1045 C C . ALA A 1 134 ? 30.114 -21.131 -15.309 1.00 97.44 134 ALA A C 1
ATOM 1047 O O . ALA A 1 134 ? 30.895 -20.451 -14.645 1.00 97.44 134 ALA A O 1
ATOM 1048 N N . ALA A 1 135 ? 28.791 -20.934 -15.276 1.00 97.88 135 ALA A N 1
ATOM 1049 C CA . ALA A 1 135 ? 28.163 -19.950 -14.399 1.00 97.88 135 ALA A CA 1
ATOM 1050 C C . ALA A 1 135 ? 28.303 -20.335 -12.916 1.00 97.88 135 ALA A C 1
ATOM 1052 O O . ALA A 1 135 ? 28.642 -19.477 -12.106 1.00 97.88 135 ALA A O 1
ATOM 1053 N N . VAL A 1 136 ? 28.115 -21.616 -12.572 1.00 97.62 136 VAL A N 1
ATOM 1054 C CA . VAL A 1 136 ? 28.342 -22.143 -11.215 1.00 97.62 136 VAL A CA 1
ATOM 1055 C C . VAL A 1 136 ? 29.785 -21.894 -10.777 1.00 97.62 136 VAL A C 1
ATOM 1057 O O . VAL A 1 136 ? 29.998 -21.281 -9.735 1.00 97.62 136 VAL A O 1
ATOM 1060 N N . ASP A 1 137 ? 30.771 -22.291 -11.588 1.00 97.19 137 ASP A N 1
ATOM 1061 C CA . ASP A 1 137 ? 32.195 -22.109 -11.271 1.00 97.19 137 ASP A CA 1
ATOM 1062 C C . ASP A 1 137 ? 32.554 -20.629 -11.058 1.00 97.19 137 ASP A C 1
ATOM 1064 O O . ASP A 1 137 ? 33.338 -20.281 -10.170 1.00 97.19 137 ASP A O 1
ATOM 1068 N N . PHE A 1 138 ? 31.969 -19.739 -11.864 1.00 98.00 138 PHE A N 1
ATOM 1069 C CA . PHE A 1 138 ? 32.136 -18.300 -11.706 1.00 98.00 138 PHE A CA 1
ATOM 1070 C C . PHE A 1 138 ? 31.533 -17.795 -10.390 1.00 98.00 138 PHE A C 1
ATOM 1072 O O . PHE A 1 138 ? 32.254 -17.176 -9.606 1.00 98.00 138 PHE A O 1
ATOM 1079 N N . ILE A 1 139 ? 30.251 -18.085 -10.131 1.00 98.12 139 ILE A N 1
ATOM 1080 C CA . ILE A 1 139 ? 29.525 -17.636 -8.932 1.00 98.12 139 ILE A CA 1
ATOM 1081 C C . ILE A 1 139 ? 30.234 -18.121 -7.669 1.00 98.12 139 ILE A C 1
ATOM 1083 O O . ILE A 1 139 ? 30.568 -17.309 -6.810 1.00 98.12 139 ILE A O 1
ATOM 1087 N N . MET A 1 140 ? 30.529 -19.420 -7.588 1.00 96.06 140 MET A N 1
ATOM 1088 C CA . MET A 1 140 ? 31.145 -20.038 -6.411 1.00 96.06 140 MET A CA 1
ATOM 1089 C C . MET A 1 140 ? 32.496 -19.415 -6.053 1.00 96.06 140 MET A C 1
ATOM 1091 O O . MET A 1 140 ? 32.841 -19.348 -4.877 1.00 96.06 140 MET A O 1
ATOM 1095 N N . ARG A 1 141 ? 33.253 -18.937 -7.048 1.00 96.06 141 ARG A N 1
ATOM 1096 C CA . ARG A 1 141 ? 34.542 -18.276 -6.828 1.00 96.06 141 ARG A CA 1
ATOM 1097 C C . ARG A 1 141 ? 34.399 -16.807 -6.439 1.00 96.06 141 ARG A C 1
ATOM 1099 O O . ARG A 1 141 ? 35.122 -16.343 -5.567 1.00 96.06 141 ARG A O 1
ATOM 1106 N N . VAL A 1 142 ? 33.533 -16.042 -7.106 1.00 96.06 142 VAL A N 1
ATOM 1107 C CA . VAL A 1 142 ? 33.460 -14.583 -6.871 1.00 96.06 142 VAL A CA 1
ATOM 1108 C C . VAL A 1 142 ? 32.615 -14.204 -5.651 1.00 96.06 142 VAL A C 1
ATOM 1110 O O . VAL A 1 142 ? 32.833 -13.129 -5.088 1.00 96.06 142 VAL A O 1
ATOM 1113 N N . PHE A 1 143 ? 31.716 -15.101 -5.229 1.00 96.00 143 PHE A N 1
ATOM 1114 C CA . PHE A 1 143 ? 30.946 -15.022 -3.981 1.00 96.00 143 PHE A CA 1
ATOM 1115 C C . PHE A 1 143 ? 31.570 -15.857 -2.845 1.00 96.00 143 PHE A C 1
ATOM 1117 O O . PHE A 1 143 ? 30.915 -16.094 -1.835 1.00 96.00 143 PHE A O 1
ATOM 1124 N N . GLU A 1 144 ? 32.805 -16.359 -2.985 1.00 92.31 144 GLU A N 1
ATOM 1125 C CA . GLU A 1 144 ? 33.410 -17.262 -1.990 1.00 92.31 144 GLU A CA 1
ATOM 1126 C C . GLU A 1 144 ? 33.415 -16.656 -0.576 1.00 92.31 144 GLU A C 1
ATOM 1128 O O . GLU A 1 144 ? 33.034 -17.335 0.375 1.00 92.31 144 GLU A O 1
ATOM 1133 N N . GLU A 1 145 ? 33.778 -15.376 -0.434 1.00 89.69 145 GLU A N 1
ATOM 1134 C CA . GLU A 1 145 ? 33.794 -14.680 0.861 1.00 89.69 145 GLU A CA 1
ATOM 1135 C C . GLU A 1 145 ? 32.407 -14.684 1.520 1.00 89.69 145 GLU A C 1
ATOM 1137 O O . GLU A 1 145 ? 32.269 -15.003 2.700 1.00 89.69 145 GLU A O 1
ATOM 1142 N N . GLU A 1 146 ? 31.360 -14.388 0.753 1.00 90.31 146 GLU A N 1
ATOM 1143 C CA . GLU A 1 146 ? 29.991 -14.325 1.257 1.00 90.31 146 GLU A CA 1
ATOM 1144 C C . GLU A 1 146 ? 29.405 -15.708 1.535 1.00 90.31 146 GLU A C 1
ATOM 1146 O O . GLU A 1 146 ? 28.711 -15.896 2.531 1.00 90.31 146 GLU A O 1
ATOM 1151 N N . LEU A 1 147 ? 29.722 -16.695 0.696 1.00 87.62 147 LEU A N 1
ATOM 1152 C CA . LEU A 1 147 ? 29.267 -18.077 0.849 1.00 87.62 147 LEU A CA 1
ATOM 1153 C C . LEU A 1 147 ? 29.955 -18.801 2.018 1.00 87.62 147 LEU A C 1
ATOM 1155 O O . LEU A 1 147 ? 29.412 -19.783 2.534 1.00 87.62 147 LEU A O 1
ATOM 1159 N N . GLN A 1 148 ? 31.145 -18.358 2.437 1.00 81.00 148 GLN A N 1
ATOM 1160 C CA . GLN A 1 148 ? 31.850 -18.896 3.607 1.00 81.00 148 GLN A CA 1
ATOM 1161 C C . GLN A 1 148 ? 31.431 -18.212 4.914 1.00 81.00 148 GLN A C 1
ATOM 1163 O O . GLN A 1 148 ? 31.307 -18.900 5.924 1.00 81.00 148 GLN A O 1
ATOM 1168 N N . ASN A 1 149 ? 31.127 -16.911 4.891 1.00 69.56 149 ASN A N 1
ATOM 1169 C CA . ASN A 1 149 ? 30.732 -16.134 6.076 1.00 69.56 149 ASN A CA 1
ATOM 1170 C C . ASN A 1 149 ? 29.224 -16.198 6.393 1.00 69.56 149 ASN A C 1
ATOM 1172 O O . ASN A 1 149 ? 28.696 -15.373 7.138 1.00 69.56 149 ASN A O 1
ATOM 1176 N N . THR A 1 150 ? 28.512 -17.198 5.869 1.00 63.06 150 THR A N 1
ATOM 1177 C CA . THR A 1 150 ? 27.064 -17.383 6.062 1.00 63.06 150 THR A CA 1
ATOM 1178 C C . THR A 1 150 ? 26.634 -17.621 7.515 1.00 63.06 150 THR A C 1
ATOM 1180 O O . THR A 1 150 ? 25.442 -17.550 7.796 1.00 63.06 150 THR A O 1
ATOM 1183 N N . ASP A 1 151 ? 27.566 -17.884 8.436 1.00 53.12 151 ASP A N 1
ATOM 1184 C CA . ASP A 1 151 ? 27.270 -18.096 9.860 1.00 53.12 151 ASP A CA 1
ATOM 1185 C C . ASP A 1 151 ? 27.271 -16.786 10.683 1.00 53.12 151 ASP A C 1
ATOM 1187 O O . ASP A 1 151 ? 26.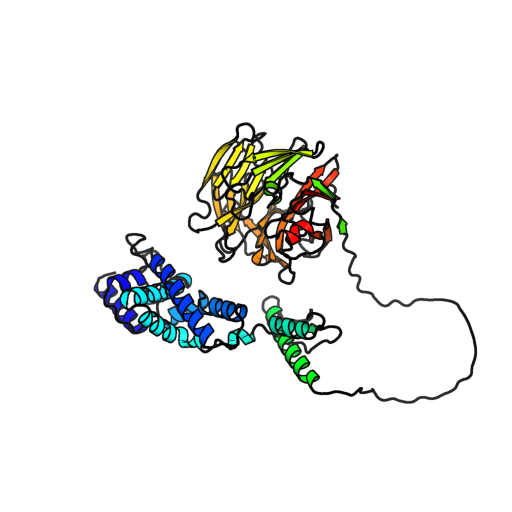661 -16.738 11.749 1.00 53.12 151 ASP A O 1
ATOM 1191 N N . GLU A 1 152 ? 27.872 -15.692 10.190 1.00 45.72 152 GLU A N 1
ATOM 1192 C CA . GLU A 1 152 ? 27.807 -14.375 10.859 1.00 45.72 152 GLU A CA 1
ATOM 1193 C C . GLU A 1 152 ? 26.429 -13.713 10.690 1.00 45.72 152 GLU A C 1
ATOM 1195 O O . GLU A 1 152 ? 25.969 -13.000 11.579 1.00 45.72 152 GLU A O 1
ATOM 1200 N N . ALA A 1 153 ? 25.720 -14.008 9.595 1.00 46.06 153 ALA A N 1
ATOM 1201 C CA . ALA A 1 153 ? 24.355 -13.526 9.373 1.00 46.06 153 ALA A CA 1
ATOM 1202 C C . ALA A 1 153 ? 23.338 -14.125 10.369 1.00 46.06 153 ALA A C 1
ATOM 1204 O O . ALA A 1 153 ? 22.330 -13.485 10.672 1.00 46.06 153 ALA A O 1
ATOM 1205 N N . ASP A 1 154 ? 23.619 -15.317 10.913 1.00 45.62 154 ASP A N 1
ATOM 1206 C CA . ASP A 1 154 ? 22.807 -15.954 11.960 1.00 45.62 154 ASP A CA 1
ATOM 1207 C C . ASP A 1 154 ? 23.056 -15.326 13.348 1.00 45.62 154 ASP A C 1
ATOM 1209 O O . ASP A 1 154 ? 22.162 -15.332 14.197 1.00 45.62 154 ASP A O 1
ATOM 1213 N N . GLN A 1 155 ? 24.232 -14.724 13.580 1.00 47.72 155 GLN A N 1
ATOM 1214 C CA . GLN A 1 155 ? 24.596 -14.098 14.861 1.00 47.72 155 GLN A CA 1
ATOM 1215 C C . GLN A 1 155 ? 23.886 -12.764 15.136 1.00 47.72 155 GLN A C 1
ATOM 1217 O O . GLN A 1 155 ? 24.076 -12.190 16.201 1.00 47.72 155 GLN A O 1
ATOM 1222 N N . GLU A 1 156 ? 23.060 -12.242 14.228 1.00 51.62 156 GLU A N 1
ATOM 1223 C CA . GLU A 1 156 ? 22.370 -10.960 14.440 1.00 51.62 156 GLU A CA 1
ATOM 1224 C C . GLU A 1 156 ? 20.867 -11.085 1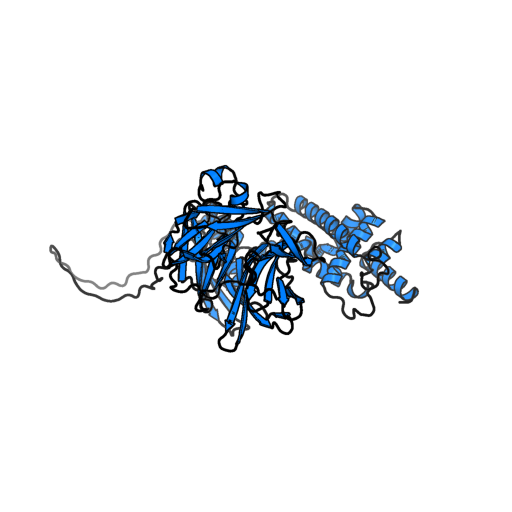4.715 1.00 51.62 156 GLU A C 1
ATOM 1226 O O . GLU A 1 156 ? 20.191 -10.057 14.823 1.00 51.62 156 GLU A O 1
ATOM 1231 N N . ASN A 1 157 ? 20.323 -12.303 14.856 1.00 68.38 157 ASN A N 1
ATOM 1232 C CA . ASN A 1 157 ? 18.901 -12.487 15.162 1.00 68.38 157 ASN A CA 1
ATOM 1233 C C . ASN A 1 157 ? 18.605 -13.331 16.413 1.00 68.38 157 ASN A C 1
ATOM 1235 O O . ASN A 1 157 ? 17.681 -14.149 16.436 1.00 68.38 157 ASN A O 1
ATOM 1239 N N . TYR A 1 158 ? 19.346 -13.071 17.490 1.00 77.94 158 TYR A N 1
ATOM 1240 C CA . TYR A 1 158 ? 19.083 -13.610 18.825 1.00 77.94 158 TYR A CA 1
ATOM 1241 C C . TYR A 1 158 ? 17.658 -13.337 19.323 1.00 77.94 158 TYR A C 1
ATOM 1243 O O . TYR A 1 158 ? 17.136 -14.140 20.089 1.00 77.94 158 TYR A O 1
ATOM 1251 N N . LYS A 1 159 ? 16.990 -12.262 18.873 1.00 81.81 159 LYS A N 1
ATOM 1252 C CA . LYS A 1 159 ? 15.575 -12.012 19.218 1.00 81.81 159 LYS A CA 1
ATOM 1253 C C . LYS A 1 159 ? 14.651 -13.125 18.717 1.00 81.81 159 LYS A C 1
ATOM 1255 O O . LYS A 1 159 ? 13.840 -13.621 19.492 1.00 81.81 159 LYS A O 1
ATOM 1260 N N . SER A 1 160 ? 14.789 -13.543 17.456 1.00 72.31 160 SER A N 1
ATOM 1261 C CA . SER A 1 160 ? 13.978 -14.643 16.914 1.00 72.31 160 SER A CA 1
ATOM 1262 C C . SER A 1 160 ? 14.329 -15.982 17.562 1.00 72.31 160 SER A C 1
ATOM 1264 O O . SER A 1 160 ? 13.426 -16.739 17.896 1.00 72.31 160 SER A O 1
ATOM 1266 N N . ILE A 1 161 ? 15.616 -16.247 17.819 1.00 78.81 161 ILE A N 1
ATOM 1267 C CA . ILE A 1 161 ? 16.050 -17.483 18.494 1.00 78.81 161 ILE A CA 1
ATOM 1268 C C . ILE A 1 161 ? 15.481 -17.551 19.921 1.00 78.81 161 ILE A C 1
ATOM 1270 O O . ILE A 1 161 ? 14.923 -18.569 20.317 1.00 78.81 161 ILE A O 1
ATOM 1274 N N . LEU A 1 162 ? 15.559 -16.455 20.681 1.00 81.62 162 LEU A N 1
ATOM 1275 C CA . LEU A 1 162 ? 15.003 -16.371 22.031 1.00 81.62 162 LEU A CA 1
ATOM 1276 C C . LEU A 1 162 ? 13.482 -16.553 22.043 1.00 81.62 162 LEU A C 1
ATOM 1278 O O . LEU A 1 162 ? 12.944 -17.229 22.920 1.00 81.62 162 LEU A O 1
ATOM 1282 N N . GLN A 1 163 ? 12.782 -15.973 21.068 1.00 81.00 163 GLN A N 1
ATOM 1283 C CA . GLN A 1 163 ? 11.340 -16.144 20.932 1.00 81.00 163 GLN A CA 1
ATOM 1284 C C . GLN A 1 163 ? 10.967 -17.605 20.642 1.00 81.00 163 GLN A C 1
ATOM 1286 O O . GLN A 1 163 ? 10.015 -18.118 21.222 1.00 81.00 163 GLN A O 1
ATOM 1291 N N . GLU A 1 164 ? 11.732 -18.301 19.800 1.00 77.44 164 GLU A N 1
ATOM 1292 C CA . GLU A 1 164 ? 11.508 -19.724 19.532 1.00 77.44 164 GLU A CA 1
ATOM 1293 C C . GLU A 1 164 ? 11.787 -20.611 20.757 1.00 77.44 164 GLU A C 1
ATOM 1295 O O . GLU A 1 164 ? 11.014 -21.535 21.020 1.00 77.44 164 GLU A O 1
ATOM 1300 N N . GLU A 1 165 ? 12.852 -20.345 21.522 1.00 79.31 165 GLU A N 1
ATOM 1301 C CA . GLU A 1 165 ? 13.174 -21.113 22.738 1.00 79.31 165 GLU A CA 1
ATOM 1302 C C . GLU A 1 165 ? 12.125 -20.901 23.843 1.00 79.31 165 GLU A C 1
ATOM 1304 O O . GLU A 1 165 ? 11.599 -21.865 24.398 1.00 79.31 165 GLU A O 1
ATOM 1309 N N . THR A 1 166 ? 11.718 -19.655 24.098 1.00 78.25 166 THR A N 1
ATOM 1310 C CA . THR A 1 166 ? 10.673 -19.341 25.096 1.00 78.25 166 THR A CA 1
ATOM 1311 C C . THR A 1 166 ? 9.307 -19.933 24.738 1.00 78.25 166 THR A C 1
ATOM 1313 O O . THR A 1 166 ? 8.604 -20.432 25.620 1.00 78.25 166 THR A O 1
ATOM 1316 N N . GLN A 1 167 ? 8.950 -19.963 23.448 1.00 73.25 167 GLN A N 1
ATOM 1317 C CA . GLN A 1 167 ? 7.725 -20.613 22.969 1.00 73.25 167 GLN A CA 1
ATOM 1318 C C . GLN A 1 167 ? 7.789 -22.142 23.048 1.00 73.25 167 GLN A C 1
ATOM 1320 O O . GLN A 1 167 ? 6.768 -22.779 23.314 1.00 73.25 167 GLN A O 1
ATOM 1325 N N . ARG A 1 168 ? 8.965 -22.750 22.835 1.00 70.62 168 ARG A N 1
ATOM 1326 C CA . ARG A 1 168 ? 9.148 -24.207 22.947 1.00 70.62 168 ARG A CA 1
ATOM 1327 C C . ARG A 1 168 ? 8.912 -24.700 24.375 1.00 70.62 168 ARG A C 1
ATOM 1329 O O . ARG A 1 168 ? 8.287 -25.745 24.549 1.00 70.62 168 ARG A O 1
ATOM 1336 N N . ASP A 1 169 ? 9.350 -23.928 25.363 1.00 65.75 169 ASP A N 1
ATOM 1337 C CA . ASP A 1 169 ? 9.224 -24.271 26.783 1.00 65.75 169 ASP A CA 1
ATOM 1338 C C . ASP A 1 169 ? 7.884 -23.831 27.403 1.00 65.75 169 ASP A C 1
ATOM 1340 O O . ASP A 1 169 ? 7.650 -24.029 28.596 1.00 65.75 169 ASP A O 1
ATOM 1344 N N . GLY A 1 170 ? 6.973 -23.258 26.602 1.00 58.16 170 GLY A N 1
ATOM 1345 C CA . GLY A 1 170 ? 5.657 -22.797 27.056 1.00 58.16 170 GLY A CA 1
ATOM 1346 C C . GLY A 1 170 ? 5.717 -21.613 28.026 1.00 58.16 170 GLY A C 1
ATOM 1347 O O . GLY A 1 170 ? 4.778 -21.415 28.797 1.00 58.16 170 GLY A O 1
ATOM 1348 N N . SER A 1 171 ? 6.821 -20.863 28.011 1.00 70.56 171 SER A N 1
ATOM 1349 C CA . SER A 1 171 ? 7.011 -19.653 28.812 1.00 70.56 171 SER A CA 1
ATOM 1350 C C . SER A 1 171 ? 6.390 -18.433 28.124 1.00 70.56 171 SER A C 1
ATOM 1352 O O . SER A 1 171 ? 6.109 -18.454 26.924 1.00 70.56 171 SER A O 1
ATOM 1354 N N . ASP A 1 172 ? 6.180 -17.358 28.887 1.00 75.31 172 ASP A N 1
ATOM 1355 C CA . ASP A 1 172 ? 5.741 -16.075 28.334 1.00 75.31 172 ASP A CA 1
ATOM 1356 C C . ASP A 1 172 ? 6.740 -15.559 27.277 1.00 75.31 172 ASP A C 1
ATOM 1358 O O . ASP A 1 172 ? 7.945 -15.813 27.386 1.00 75.31 172 ASP A O 1
ATOM 1362 N N . PRO A 1 173 ? 6.281 -14.832 26.245 1.00 80.81 173 PRO A N 1
ATOM 1363 C CA . PRO A 1 173 ? 7.174 -14.291 25.228 1.00 80.81 173 PRO A CA 1
ATOM 1364 C C . PRO A 1 173 ? 8.149 -13.258 25.828 1.00 80.81 173 PRO A C 1
ATOM 1366 O O . PRO A 1 173 ? 7.781 -12.525 26.750 1.00 80.81 173 PRO A O 1
ATOM 1369 N N . PRO A 1 174 ? 9.379 -13.143 25.294 1.00 88.25 174 PRO A N 1
ATOM 1370 C CA . PRO A 1 174 ? 10.369 -12.197 25.787 1.00 88.25 174 PRO A CA 1
ATOM 1371 C C . PRO A 1 174 ? 9.930 -10.758 25.508 1.00 88.25 174 PRO A C 1
ATOM 1373 O O . PRO A 1 174 ? 9.621 -10.388 24.374 1.00 88.25 174 PRO A O 1
ATOM 1376 N N . SER A 1 175 ? 9.961 -9.926 26.543 1.00 89.75 175 SER A N 1
ATOM 1377 C CA . SER A 1 175 ? 9.750 -8.481 26.459 1.00 89.75 175 SER A CA 1
ATOM 1378 C C . SER A 1 175 ? 11.079 -7.738 26.618 1.00 89.75 175 SER A C 1
ATOM 1380 O O . SER A 1 175 ? 11.997 -8.216 27.280 1.00 89.75 175 SER A O 1
ATOM 1382 N N . TYR A 1 176 ? 11.216 -6.580 25.971 1.00 90.75 176 TYR A N 1
ATOM 1383 C CA . TYR A 1 176 ? 12.457 -5.801 25.965 1.00 90.75 176 TYR A CA 1
ATOM 1384 C C . TYR A 1 176 ? 12.226 -4.459 26.652 1.00 90.75 176 TYR A C 1
ATOM 1386 O O . TYR A 1 176 ? 11.372 -3.680 26.229 1.00 90.75 176 TYR A O 1
ATOM 1394 N N . VAL A 1 177 ? 13.013 -4.169 27.685 1.00 90.75 177 VAL A N 1
ATOM 1395 C CA . VAL A 1 177 ? 12.863 -2.964 28.507 1.00 90.75 177 VAL A CA 1
ATOM 1396 C C . VAL A 1 177 ? 14.107 -2.094 28.371 1.00 90.75 177 VAL A C 1
ATOM 1398 O O . VAL A 1 177 ? 15.227 -2.535 28.624 1.00 90.75 177 VAL A O 1
ATOM 1401 N N . VAL A 1 178 ? 13.929 -0.832 27.973 1.00 92.88 178 VAL A N 1
ATOM 1402 C CA . VAL A 1 178 ? 15.025 0.149 27.951 1.00 92.88 178 VAL A CA 1
ATOM 1403 C C . VAL A 1 178 ? 15.301 0.599 29.384 1.00 92.88 178 VAL A C 1
ATOM 1405 O O . VAL A 1 178 ? 14.484 1.291 29.985 1.00 92.88 178 VAL A O 1
ATOM 1408 N N . ILE A 1 179 ? 16.466 0.231 29.910 1.00 92.19 179 ILE A N 1
ATOM 1409 C CA . ILE A 1 179 ? 16.891 0.549 31.279 1.00 92.19 179 ILE A CA 1
ATOM 1410 C C . ILE A 1 179 ? 17.491 1.952 31.347 1.00 92.19 179 ILE A C 1
ATOM 1412 O O . ILE A 1 179 ? 17.218 2.722 32.264 1.00 92.19 179 ILE A O 1
ATOM 1416 N N . GLU A 1 180 ? 18.315 2.297 30.358 1.00 90.25 180 GLU A N 1
ATOM 1417 C CA . GLU A 1 180 ? 19.034 3.567 30.315 1.00 90.25 180 GLU A CA 1
ATOM 1418 C C . GLU A 1 180 ? 19.340 3.955 28.863 1.00 90.25 180 GLU A C 1
ATOM 1420 O O . GLU A 1 180 ? 19.396 3.112 27.967 1.00 90.25 180 GLU A O 1
ATOM 1425 N N . HIS A 1 181 ? 19.565 5.240 28.611 1.00 88.06 181 HIS A N 1
ATOM 1426 C CA . HIS A 1 181 ? 20.204 5.706 27.387 1.00 88.06 181 HIS A CA 1
ATOM 1427 C C . HIS A 1 181 ? 21.168 6.850 27.702 1.00 88.06 181 HIS A C 1
ATOM 1429 O O . HIS A 1 181 ? 20.940 7.630 28.625 1.00 88.06 181 HIS A O 1
ATOM 1435 N N . ARG A 1 182 ? 22.243 6.969 26.920 1.00 85.50 182 ARG A N 1
ATOM 1436 C CA . ARG A 1 182 ? 23.268 8.010 27.093 1.00 85.50 182 ARG A CA 1
ATOM 1437 C C . ARG A 1 182 ? 23.766 8.541 25.754 1.00 85.50 182 ARG A C 1
ATOM 1439 O O . ARG A 1 182 ? 23.637 7.875 24.735 1.00 85.50 182 ARG A O 1
ATOM 1446 N N . GLY A 1 183 ? 24.387 9.716 25.769 1.00 81.12 183 GLY A N 1
ATOM 1447 C CA . GLY A 1 183 ? 24.989 10.334 24.584 1.00 81.12 183 GLY A CA 1
ATOM 1448 C C . GLY A 1 183 ? 24.063 11.311 23.841 1.00 81.12 183 GLY A C 1
ATOM 1449 O O . GLY A 1 183 ? 22.854 11.337 24.082 1.00 81.12 183 GLY A O 1
ATOM 1450 N N . PRO A 1 184 ? 24.633 12.167 22.973 1.00 61.69 184 PRO A N 1
ATOM 1451 C CA . PRO A 1 184 ? 23.883 13.161 22.206 1.00 61.69 184 PRO A CA 1
ATOM 1452 C C . PRO A 1 184 ? 23.036 12.493 21.112 1.00 61.69 184 PRO A C 1
ATOM 1454 O O . PRO A 1 184 ? 23.328 11.376 20.705 1.00 61.69 184 PRO A O 1
ATOM 1457 N N . ASP A 1 185 ? 22.025 13.184 20.579 1.00 57.53 185 ASP A N 1
ATOM 1458 C CA . ASP A 1 185 ? 21.044 12.601 19.636 1.00 57.53 185 ASP A CA 1
ATOM 1459 C C . ASP A 1 185 ? 21.658 11.950 18.385 1.00 57.53 185 ASP A C 1
ATOM 1461 O O . ASP A 1 185 ? 21.093 11.015 17.827 1.00 57.53 185 ASP A O 1
ATOM 1465 N N . HIS A 1 186 ? 22.842 12.403 17.968 1.00 56.31 186 HIS A N 1
ATOM 1466 C CA . HIS A 1 186 ? 23.584 11.873 16.820 1.00 56.31 186 HIS A CA 1
ATOM 1467 C C . HIS A 1 186 ? 24.566 10.734 17.171 1.00 56.31 186 HIS A C 1
ATOM 1469 O O . HIS A 1 186 ? 25.245 10.228 16.282 1.00 56.31 186 HIS A O 1
ATOM 1475 N N . ALA A 1 187 ? 24.677 10.354 18.448 1.00 59.59 187 ALA A N 1
ATOM 1476 C CA . ALA A 1 187 ? 25.544 9.286 18.952 1.00 59.59 187 ALA A CA 1
ATOM 1477 C C . ALA A 1 187 ? 24.988 8.704 20.270 1.00 59.59 187 ALA A C 1
ATOM 1479 O O . ALA A 1 187 ? 25.693 8.624 21.280 1.00 59.59 187 ALA A O 1
ATOM 1480 N N . ARG A 1 188 ? 23.692 8.370 20.275 1.00 78.88 188 ARG A N 1
ATOM 1481 C CA . ARG A 1 188 ? 22.986 7.859 21.453 1.00 78.88 188 ARG A CA 1
ATOM 1482 C C . ARG A 1 188 ? 23.196 6.347 21.587 1.00 78.88 188 ARG A C 1
ATOM 1484 O O . ARG A 1 188 ? 23.044 5.613 20.618 1.00 78.88 188 ARG A O 1
ATOM 1491 N N . GLU A 1 189 ? 23.517 5.888 22.789 1.00 86.44 189 GLU A N 1
ATOM 1492 C CA . GLU A 1 189 ? 23.599 4.473 23.155 1.00 86.44 189 GLU A CA 1
ATOM 1493 C C . GLU A 1 189 ? 22.414 4.102 24.053 1.00 86.44 189 GLU A C 1
ATOM 1495 O O . GLU A 1 189 ? 22.002 4.895 24.904 1.00 86.44 189 GLU A O 1
ATOM 1500 N N . PHE A 1 190 ? 21.875 2.899 23.872 1.00 90.56 190 PHE A N 1
ATOM 1501 C CA . PHE A 1 190 ? 20.749 2.352 24.627 1.00 90.56 190 PHE A CA 1
ATOM 1502 C C . PHE A 1 190 ? 21.209 1.138 25.427 1.00 90.56 190 PHE A C 1
ATOM 1504 O O . PHE A 1 190 ? 21.933 0.300 24.896 1.00 90.56 190 PHE A O 1
ATOM 1511 N N . CYS A 1 191 ? 20.766 1.046 26.675 1.00 93.12 191 CYS A N 1
ATOM 1512 C CA . CYS A 1 191 ? 20.897 -0.120 27.535 1.00 93.12 191 CYS A CA 1
ATOM 1513 C C . CYS A 1 191 ? 19.536 -0.812 27.608 1.00 93.12 191 CYS A C 1
ATOM 1515 O O . CYS A 1 191 ? 18.565 -0.202 28.062 1.00 93.12 191 CYS A O 1
ATOM 1517 N N . VAL A 1 192 ? 19.449 -2.053 27.138 1.00 94.94 192 VAL A N 1
ATOM 1518 C CA . VAL A 1 192 ? 18.196 -2.819 27.073 1.00 94.94 192 VAL A CA 1
ATOM 1519 C C . VAL A 1 192 ? 18.346 -4.118 27.851 1.00 94.94 192 VAL A C 1
ATOM 1521 O O . VAL A 1 192 ? 19.371 -4.774 27.720 1.00 94.94 192 VAL A O 1
ATOM 1524 N N . ALA A 1 193 ? 17.340 -4.486 28.642 1.00 94.19 193 ALA A N 1
ATOM 1525 C CA . ALA A 1 193 ? 17.214 -5.796 29.277 1.00 94.19 193 ALA A CA 1
ATOM 1526 C C . ALA A 1 193 ? 16.101 -6.616 28.611 1.00 94.19 193 ALA A C 1
ATOM 1528 O O . ALA A 1 193 ? 15.187 -6.053 28.006 1.00 94.19 193 ALA A O 1
ATOM 1529 N N . VAL A 1 194 ? 16.179 -7.938 28.752 1.00 95.44 194 VAL A N 1
ATOM 1530 C CA . VAL A 1 194 ? 15.105 -8.872 28.393 1.00 95.44 194 VAL A CA 1
ATOM 1531 C C . VAL A 1 194 ? 14.396 -9.324 29.660 1.00 95.44 194 VAL A C 1
ATOM 1533 O O . VAL A 1 194 ? 15.054 -9.674 30.636 1.00 95.44 194 VAL A O 1
ATOM 1536 N N . GLU A 1 195 ? 13.071 -9.373 29.624 1.00 90.94 195 GLU A N 1
ATOM 1537 C CA . GLU A 1 195 ? 12.230 -9.941 30.675 1.00 90.94 195 GLU A CA 1
ATOM 1538 C C . GLU A 1 195 ? 11.377 -11.074 30.100 1.00 90.94 195 GLU A C 1
ATOM 1540 O O . GLU A 1 195 ? 10.652 -10.879 29.121 1.00 90.94 195 GLU A O 1
ATOM 1545 N N . ILE A 1 196 ? 11.476 -12.260 30.702 1.00 88.56 196 ILE A N 1
ATOM 1546 C CA . ILE A 1 196 ? 10.648 -13.434 30.387 1.00 88.56 196 ILE A CA 1
ATOM 1547 C C . ILE A 1 196 ? 9.932 -13.830 31.677 1.00 88.56 196 ILE A C 1
ATOM 1549 O O . ILE A 1 196 ? 10.582 -14.103 32.692 1.00 88.56 196 ILE A O 1
ATOM 1553 N N . ALA A 1 197 ? 8.598 -13.837 31.644 1.00 82.69 197 ALA A N 1
ATOM 1554 C CA . ALA A 1 197 ? 7.745 -13.933 32.830 1.00 82.69 197 ALA A CA 1
ATOM 1555 C C . ALA A 1 197 ? 8.137 -12.884 33.900 1.00 82.69 197 ALA A C 1
ATOM 1557 O O . ALA A 1 197 ? 8.043 -11.687 33.647 1.00 82.69 197 ALA A O 1
ATOM 1558 N N . GLU A 1 198 ? 8.604 -13.311 35.079 1.00 79.94 198 GLU A N 1
ATOM 1559 C CA . GLU A 1 198 ? 9.059 -12.424 36.168 1.00 79.94 198 GLU A CA 1
ATOM 1560 C C . GLU A 1 198 ? 10.596 -12.340 36.286 1.00 79.94 198 GLU A C 1
ATOM 1562 O O . GLU A 1 198 ? 11.121 -11.799 37.261 1.00 79.94 198 GLU A O 1
ATOM 1567 N N . THR A 1 199 ? 11.340 -12.890 35.317 1.00 83.69 199 THR A N 1
ATOM 1568 C CA . THR A 1 199 ? 12.811 -12.927 35.348 1.00 83.69 199 THR A CA 1
ATOM 1569 C C . THR A 1 199 ? 13.402 -11.916 34.373 1.00 83.69 199 THR A C 1
ATOM 1571 O O . THR A 1 199 ? 13.185 -12.005 33.165 1.00 83.69 199 THR A O 1
ATOM 1574 N N . GLN A 1 200 ? 14.189 -10.977 34.902 1.00 90.62 200 GLN A N 1
ATOM 1575 C CA . GLN A 1 200 ? 14.977 -10.032 34.114 1.00 90.62 200 GLN A CA 1
ATOM 1576 C C . GLN A 1 200 ? 16.394 -10.576 33.892 1.00 90.62 200 GLN A C 1
ATOM 1578 O O . GLN A 1 200 ? 17.103 -10.896 34.848 1.00 90.62 200 GLN A O 1
ATOM 1583 N N . PHE A 1 201 ? 16.806 -10.654 32.630 1.00 92.44 201 PHE A N 1
ATOM 1584 C CA . PHE A 1 201 ? 18.134 -11.094 32.205 1.00 92.44 201 PHE A CA 1
ATOM 1585 C C . PHE A 1 201 ? 19.104 -9.915 32.094 1.00 92.44 201 PHE A C 1
ATOM 1587 O O . PHE A 1 201 ? 18.705 -8.747 32.090 1.00 92.44 201 PHE A O 1
ATOM 1594 N N . GLU A 1 202 ? 20.400 -10.223 32.007 1.00 92.44 202 GLU A N 1
ATOM 1595 C CA . GLU A 1 202 ? 21.459 -9.216 31.944 1.00 92.44 202 GLU A CA 1
ATOM 1596 C C . GLU A 1 202 ? 21.265 -8.253 30.761 1.00 92.44 202 GLU A C 1
ATOM 1598 O O . GLU A 1 202 ? 21.087 -8.660 29.611 1.00 92.44 202 GLU A O 1
ATOM 1603 N N . SER A 1 203 ? 21.313 -6.950 31.047 1.00 93.81 203 SER A N 1
ATOM 1604 C CA . SER A 1 203 ? 21.127 -5.914 30.037 1.00 93.81 203 SER A CA 1
ATOM 1605 C C . SER A 1 203 ? 22.348 -5.751 29.132 1.00 93.81 203 SER A C 1
ATOM 1607 O O . SER A 1 203 ? 23.471 -6.117 29.478 1.00 93.81 203 SER A O 1
ATOM 1609 N N . ALA A 1 204 ? 22.142 -5.171 27.953 1.00 93.75 204 ALA A N 1
ATOM 1610 C CA . ALA A 1 204 ? 23.202 -4.928 26.991 1.00 93.75 204 ALA A CA 1
ATOM 1611 C C . ALA A 1 204 ? 23.142 -3.523 26.393 1.00 93.75 204 ALA A C 1
ATOM 1613 O O . ALA A 1 204 ? 22.071 -2.963 26.150 1.00 93.75 204 ALA A O 1
ATOM 1614 N N . TRP A 1 205 ? 24.327 -2.974 26.111 1.00 92.75 205 TRP A N 1
ATOM 1615 C CA . TRP A 1 205 ? 24.488 -1.681 25.453 1.00 92.75 205 TRP A CA 1
ATOM 1616 C C . TRP A 1 205 ? 24.623 -1.823 23.931 1.00 92.75 205 TRP A C 1
ATOM 1618 O O . TRP A 1 205 ? 25.412 -2.627 23.419 1.00 92.75 205 TRP A O 1
ATOM 1628 N N . GLY A 1 206 ? 23.914 -0.971 23.196 1.00 86.12 206 GLY A N 1
ATOM 1629 C CA . GLY A 1 206 ? 24.010 -0.847 21.743 1.00 86.12 206 GLY A CA 1
ATOM 1630 C C . GLY A 1 206 ? 23.946 0.606 21.288 1.00 86.12 206 GLY A C 1
ATOM 1631 O O . GLY A 1 206 ? 23.387 1.461 21.971 1.00 86.12 206 GLY A O 1
ATOM 1632 N N . ARG A 1 207 ? 24.495 0.897 20.106 1.00 76.19 207 ARG A N 1
ATOM 1633 C CA . ARG A 1 207 ? 24.438 2.226 19.466 1.00 76.19 207 ARG A CA 1
ATOM 1634 C C . ARG A 1 207 ? 23.066 2.517 18.850 1.00 76.19 207 ARG A C 1
ATOM 1636 O O . ARG A 1 207 ? 22.812 3.602 18.344 1.00 76.19 207 ARG A O 1
ATOM 1643 N N . SER A 1 208 ? 22.177 1.529 18.876 1.00 77.44 208 SER A N 1
ATOM 1644 C CA . SER A 1 208 ? 20.756 1.637 18.566 1.00 77.44 208 SER A CA 1
ATOM 1645 C C . SER A 1 208 ? 19.968 0.719 19.502 1.00 77.44 208 SER A C 1
ATOM 1647 O O . SER A 1 208 ? 20.534 -0.223 20.060 1.00 77.44 208 SER A O 1
ATOM 1649 N N . LYS A 1 209 ? 18.659 0.959 19.653 1.00 79.88 209 LYS A N 1
ATOM 1650 C CA . LYS A 1 209 ? 17.778 0.049 20.405 1.00 79.88 209 LYS A CA 1
ATOM 1651 C C . LYS A 1 209 ? 17.825 -1.369 19.836 1.00 79.88 209 LYS A C 1
ATOM 1653 O O . LYS A 1 209 ? 18.013 -2.304 20.595 1.00 79.88 209 LYS A O 1
ATOM 1658 N N . LYS A 1 210 ? 17.783 -1.512 18.505 1.00 77.25 210 LYS A N 1
ATOM 1659 C CA . LYS A 1 210 ? 17.866 -2.811 17.819 1.00 77.25 210 LYS A CA 1
ATOM 1660 C C . LYS A 1 210 ? 19.148 -3.574 18.172 1.00 77.25 210 LYS A C 1
ATOM 1662 O O . LYS A 1 210 ? 19.092 -4.760 18.465 1.00 77.25 210 LYS A O 1
ATOM 1667 N N . GLU A 1 211 ? 20.295 -2.897 18.164 1.00 79.88 211 GLU A N 1
ATOM 1668 C CA . GLU A 1 211 ? 21.576 -3.513 18.536 1.00 79.88 211 GLU A CA 1
ATOM 1669 C C . GLU A 1 211 ? 21.601 -3.915 20.019 1.00 79.88 211 GLU A C 1
ATOM 1671 O O . GLU A 1 211 ? 22.067 -5.001 20.358 1.00 79.88 211 GLU A O 1
ATOM 1676 N N . ALA A 1 212 ? 21.082 -3.056 20.901 1.00 85.81 212 ALA A N 1
ATOM 1677 C CA . ALA A 1 212 ? 20.994 -3.335 22.332 1.00 85.81 212 ALA A CA 1
ATOM 1678 C C . ALA A 1 212 ? 20.060 -4.524 22.621 1.00 85.81 212 ALA A C 1
ATOM 1680 O O . ALA A 1 212 ? 20.405 -5.396 23.408 1.00 85.81 212 ALA A O 1
ATOM 1681 N N . GLU A 1 213 ? 18.921 -4.603 21.933 1.00 89.06 213 GLU A N 1
ATOM 1682 C CA . GLU A 1 213 ? 17.955 -5.700 22.035 1.00 89.06 213 GLU A CA 1
ATOM 1683 C C . GLU A 1 213 ? 18.524 -7.032 21.543 1.00 89.06 213 GLU A C 1
ATOM 1685 O O . GLU A 1 213 ? 18.318 -8.048 22.197 1.00 89.06 213 GLU A O 1
ATOM 1690 N N . GLN A 1 214 ? 19.255 -7.053 20.423 1.00 88.31 214 GLN A N 1
ATOM 1691 C CA . GLN A 1 214 ? 19.887 -8.284 19.933 1.00 88.31 214 GLN A CA 1
ATOM 1692 C C . GLN A 1 214 ? 20.932 -8.811 20.925 1.00 88.31 214 GLN A C 1
ATOM 1694 O O . GLN A 1 214 ? 20.951 -10.001 21.228 1.00 88.31 214 GLN A O 1
ATOM 1699 N N . LYS A 1 215 ? 21.749 -7.928 21.510 1.00 85.81 215 LYS A N 1
ATOM 1700 C CA . LYS A 1 215 ? 22.716 -8.324 22.547 1.00 85.81 215 LYS A CA 1
ATOM 1701 C C . LYS A 1 215 ? 22.037 -8.750 23.851 1.00 85.81 215 LYS A C 1
ATOM 1703 O O . LYS A 1 215 ? 22.471 -9.708 24.474 1.00 85.81 215 LYS A O 1
ATOM 1708 N N . ALA A 1 216 ? 20.953 -8.085 24.246 1.00 90.75 216 ALA A N 1
ATOM 1709 C CA . ALA A 1 216 ? 20.177 -8.477 25.421 1.00 90.75 216 ALA A CA 1
ATOM 1710 C C . ALA A 1 216 ? 19.499 -9.843 25.216 1.00 90.75 216 ALA A C 1
ATOM 1712 O O . ALA A 1 216 ? 19.442 -10.655 26.134 1.00 90.75 216 ALA A O 1
ATOM 1713 N N . ALA A 1 217 ? 19.040 -10.135 23.993 1.00 88.56 217 ALA A N 1
ATOM 1714 C CA . ALA A 1 217 ? 18.506 -11.445 23.634 1.00 88.56 217 ALA A CA 1
ATOM 1715 C C . ALA A 1 217 ? 19.575 -12.546 23.683 1.00 88.56 217 ALA A C 1
ATOM 1717 O O . ALA A 1 217 ? 19.292 -13.648 24.143 1.00 88.56 217 ALA A O 1
ATOM 1718 N N . MET A 1 218 ? 20.808 -12.234 23.274 1.00 89.06 218 MET A N 1
ATOM 1719 C CA . MET A 1 218 ? 21.959 -13.128 23.420 1.00 89.06 218 MET A CA 1
ATOM 1720 C C . MET A 1 218 ? 22.232 -13.450 24.895 1.00 89.06 218 MET A C 1
ATOM 1722 O O . MET A 1 218 ? 22.301 -14.620 25.255 1.00 89.06 218 MET A O 1
ATOM 1726 N N . HIS A 1 219 ? 22.304 -12.431 25.762 1.00 91.12 219 HIS A N 1
ATOM 1727 C CA . HIS A 1 219 ? 22.499 -12.632 27.204 1.00 91.12 219 HIS A CA 1
ATOM 1728 C C . HIS A 1 219 ? 21.369 -13.462 27.832 1.00 91.12 219 HIS A C 1
ATOM 1730 O O . HIS A 1 219 ? 21.615 -14.294 28.704 1.00 91.12 219 HIS A O 1
ATOM 1736 N N . ALA A 1 220 ? 20.125 -13.273 27.381 1.00 89.62 220 ALA A N 1
ATOM 1737 C CA . ALA A 1 220 ? 18.995 -14.072 27.843 1.00 89.62 220 ALA A CA 1
ATOM 1738 C C . ALA A 1 220 ? 19.100 -15.543 27.407 1.00 89.62 220 ALA A C 1
ATOM 1740 O O . ALA A 1 220 ? 18.889 -16.435 28.224 1.00 89.62 220 ALA A O 1
ATOM 1741 N N . LEU A 1 221 ? 19.490 -15.810 26.156 1.00 86.62 221 LEU A N 1
ATOM 1742 C CA . LEU A 1 221 ? 19.741 -17.169 25.659 1.00 86.62 221 LEU A CA 1
ATOM 1743 C C . LEU A 1 221 ? 20.869 -17.870 26.432 1.00 86.62 221 LEU A C 1
ATOM 1745 O O . LEU A 1 221 ? 20.752 -19.053 26.763 1.00 86.62 221 LEU A O 1
ATOM 1749 N N . GLU A 1 222 ? 21.941 -17.144 26.757 1.00 85.69 222 GLU A N 1
ATOM 1750 C CA . GLU A 1 222 ? 23.028 -17.641 27.608 1.00 85.69 222 GLU A CA 1
ATOM 1751 C C . GLU A 1 222 ? 22.535 -17.939 29.032 1.00 85.69 222 GLU A C 1
ATOM 1753 O O . GLU A 1 222 ? 22.833 -19.005 29.572 1.00 85.69 222 GLU A O 1
ATOM 1758 N N . GLY A 1 223 ? 21.724 -17.050 29.615 1.00 82.12 223 GLY A N 1
ATOM 1759 C CA . GLY A 1 223 ? 21.127 -17.232 30.940 1.00 82.12 223 GLY A CA 1
ATOM 1760 C C . GLY A 1 223 ? 20.210 -18.457 31.027 1.00 82.12 223 GLY A C 1
ATOM 1761 O O . GLY A 1 223 ? 20.362 -19.273 31.935 1.00 82.12 223 GLY A O 1
ATOM 1762 N N . ILE A 1 224 ? 19.323 -18.645 30.044 1.00 82.38 224 ILE A N 1
ATOM 1763 C CA . ILE A 1 224 ? 18.428 -19.815 29.963 1.00 82.38 224 ILE A CA 1
ATOM 1764 C C . ILE A 1 224 ? 19.241 -21.112 29.824 1.00 82.38 224 ILE A C 1
ATOM 1766 O O . ILE A 1 224 ? 18.940 -22.117 30.470 1.00 82.38 224 ILE A O 1
ATOM 1770 N N . SER A 1 225 ? 20.318 -21.083 29.033 1.00 68.75 225 SER A N 1
ATOM 1771 C CA . SER A 1 225 ? 21.195 -22.243 28.825 1.00 68.75 225 SER A CA 1
ATOM 1772 C C . SER A 1 225 ? 21.961 -22.662 30.090 1.00 68.75 225 SER A C 1
ATOM 1774 O O . SER A 1 225 ? 22.317 -23.833 30.232 1.00 68.75 225 SER A O 1
ATOM 1776 N N . LEU A 1 226 ? 22.218 -21.729 31.014 1.00 59.91 226 LEU A N 1
ATOM 1777 C CA . LEU A 1 226 ? 22.937 -21.984 32.267 1.00 59.91 226 LEU A CA 1
ATOM 1778 C C . LEU A 1 226 ? 22.020 -22.497 33.395 1.00 59.91 226 LEU A C 1
ATOM 1780 O O . LEU A 1 226 ? 22.464 -23.322 34.199 1.00 59.91 226 LEU A O 1
ATOM 1784 N N . ASP A 1 227 ? 20.746 -22.094 33.425 1.00 57.00 227 ASP A N 1
ATOM 1785 C CA . ASP A 1 227 ? 19.776 -22.531 34.445 1.00 57.00 227 ASP A CA 1
ATOM 1786 C C . ASP A 1 227 ? 19.175 -23.927 34.178 1.00 57.00 227 ASP A C 1
ATOM 1788 O O . ASP A 1 227 ? 18.728 -24.605 35.109 1.00 57.00 227 ASP A O 1
ATOM 1792 N N . GLY A 1 228 ? 19.274 -24.445 32.947 1.00 48.62 228 GLY A N 1
ATOM 1793 C CA . GLY A 1 228 ? 18.867 -25.813 32.582 1.00 48.62 228 GLY A CA 1
ATOM 1794 C C . GLY A 1 228 ? 19.696 -26.951 33.213 1.00 48.62 228 GLY A C 1
ATOM 1795 O O . GLY A 1 228 ? 19.449 -28.124 32.923 1.00 48.62 228 GLY A O 1
ATOM 1796 N N . GLY A 1 229 ? 20.683 -26.638 34.065 1.00 38.19 229 GLY A N 1
ATOM 1797 C CA . GLY A 1 229 ? 21.663 -27.592 34.600 1.00 38.19 229 GLY A CA 1
ATOM 1798 C C . GLY A 1 229 ? 21.766 -27.732 36.125 1.00 38.19 229 GLY A C 1
ATOM 1799 O O . GLY A 1 229 ? 22.585 -28.531 36.580 1.00 38.19 229 GLY A O 1
ATOM 1800 N N . SER A 1 230 ? 20.993 -27.012 36.948 1.00 29.70 230 SER A N 1
ATOM 1801 C CA . SER A 1 230 ? 21.195 -27.068 38.408 1.00 29.70 230 SER A CA 1
ATOM 1802 C C . SER A 1 230 ? 19.936 -26.796 39.235 1.00 29.70 230 SER A C 1
ATOM 1804 O O . SER A 1 230 ? 19.576 -25.660 39.523 1.00 29.70 230 SER A O 1
ATOM 1806 N N . THR A 1 231 ? 19.324 -27.862 39.751 1.00 31.17 231 THR A N 1
ATOM 1807 C CA . THR A 1 231 ? 18.412 -27.793 40.901 1.00 31.17 231 THR A CA 1
ATOM 1808 C C . THR A 1 231 ? 19.098 -27.233 42.155 1.00 31.17 231 THR A C 1
ATOM 1810 O O . THR A 1 231 ? 20.163 -27.711 42.549 1.00 31.17 231 THR A O 1
ATOM 1813 N N . THR A 1 232 ? 18.363 -26.372 42.876 1.00 27.81 232 THR A N 1
ATOM 1814 C CA . THR A 1 232 ? 18.556 -25.880 44.265 1.00 27.81 232 THR A CA 1
ATOM 1815 C C . THR A 1 232 ? 19.667 -24.847 44.506 1.00 27.81 232 THR A C 1
ATOM 1817 O O . THR A 1 232 ? 20.847 -25.168 44.420 1.00 27.81 232 THR A O 1
ATOM 1820 N N . THR A 1 233 ? 19.312 -23.658 45.022 1.00 26.27 233 THR A N 1
ATOM 1821 C CA . THR A 1 233 ? 19.439 -23.297 46.459 1.00 26.27 233 THR A CA 1
ATOM 1822 C C . THR A 1 233 ? 19.065 -21.823 46.698 1.00 26.27 233 THR A C 1
ATOM 1824 O O . THR A 1 233 ? 19.676 -20.905 46.164 1.00 26.27 233 THR A O 1
ATOM 1827 N N . THR A 1 234 ? 18.086 -21.606 47.576 1.00 34.34 234 THR A N 1
ATOM 1828 C CA . THR A 1 234 ? 17.780 -20.342 48.263 1.00 34.34 234 THR A CA 1
ATOM 1829 C C . THR A 1 234 ? 18.980 -19.825 49.065 1.00 34.34 234 THR A C 1
ATOM 1831 O O . THR A 1 234 ? 19.474 -20.545 49.933 1.00 34.34 234 THR A O 1
ATOM 1834 N N . ALA A 1 235 ? 19.386 -18.566 48.869 1.00 27.92 235 ALA A N 1
ATOM 1835 C CA . ALA A 1 235 ? 20.363 -17.887 49.725 1.00 27.92 235 ALA A CA 1
ATOM 1836 C C . ALA A 1 235 ? 19.744 -16.663 50.425 1.00 27.92 235 ALA A C 1
ATOM 1838 O O . ALA A 1 235 ? 19.551 -15.591 49.857 1.00 27.92 235 ALA A O 1
ATOM 1839 N N . SER A 1 236 ? 19.446 -16.881 51.700 1.00 25.81 236 SER A N 1
ATOM 1840 C CA . SER A 1 236 ? 19.125 -15.930 52.764 1.00 25.81 236 SER A CA 1
ATOM 1841 C C . SER A 1 236 ? 20.204 -14.857 52.986 1.00 25.81 236 SER A C 1
ATOM 1843 O O . SER A 1 236 ? 21.396 -15.164 53.001 1.00 25.81 236 SER A O 1
ATOM 1845 N N . LYS A 1 237 ? 19.780 -13.616 53.271 1.00 27.03 237 LYS A N 1
ATOM 1846 C CA . LYS A 1 237 ? 20.610 -12.584 53.925 1.00 27.03 237 LYS A CA 1
ATOM 1847 C C . LYS A 1 237 ? 20.656 -12.816 55.450 1.00 27.03 237 LYS A C 1
ATOM 1849 O O . LYS A 1 237 ? 19.679 -13.330 55.990 1.00 27.03 237 LYS A O 1
ATOM 1854 N N . PRO A 1 238 ? 21.755 -12.452 56.140 1.00 27.62 238 PRO A N 1
ATOM 1855 C CA . PRO A 1 238 ? 21.958 -12.772 57.549 1.00 27.62 238 PRO A CA 1
ATOM 1856 C C . PRO A 1 238 ? 21.335 -11.743 58.503 1.00 27.62 238 PRO A C 1
ATOM 1858 O O . PRO A 1 238 ? 21.334 -10.540 58.239 1.00 27.62 238 PRO A O 1
ATOM 1861 N N . ASP A 1 239 ? 20.867 -12.268 59.635 1.00 26.02 239 ASP A N 1
ATOM 1862 C CA . ASP A 1 239 ? 20.353 -11.564 60.807 1.00 26.02 239 ASP A CA 1
ATOM 1863 C C . ASP A 1 239 ? 21.388 -10.661 61.494 1.00 26.02 239 ASP A C 1
ATOM 1865 O O . ASP A 1 239 ? 22.557 -11.019 61.660 1.00 26.02 239 ASP A O 1
ATOM 1869 N N . SER A 1 240 ? 20.896 -9.558 62.062 1.00 28.06 240 SER A N 1
ATOM 1870 C CA . SER A 1 240 ? 21.457 -8.963 63.276 1.00 28.06 240 SER A CA 1
ATOM 1871 C C . SER A 1 240 ? 20.346 -8.788 64.312 1.00 28.06 240 SER A C 1
ATOM 1873 O O . SER A 1 240 ? 19.375 -8.069 64.085 1.00 28.06 240 SER A O 1
ATOM 1875 N N . GLN A 1 241 ? 20.519 -9.488 65.431 1.00 27.25 241 GLN A N 1
ATOM 1876 C CA . GLN A 1 241 ? 19.614 -9.631 66.570 1.00 27.25 241 GLN A CA 1
ATOM 1877 C C . GLN A 1 241 ? 19.370 -8.334 67.357 1.00 27.25 241 GLN A C 1
ATOM 1879 O O . GLN A 1 241 ? 20.266 -7.506 67.514 1.00 27.25 241 GLN A O 1
ATOM 1884 N N . GLY A 1 242 ? 18.187 -8.258 67.976 1.00 25.55 242 GLY A N 1
ATOM 1885 C CA . GLY A 1 242 ? 17.834 -7.282 69.007 1.00 25.55 242 GLY A CA 1
ATOM 1886 C C . GLY A 1 242 ? 16.478 -7.577 69.662 1.00 25.55 242 GLY A C 1
ATOM 1887 O O . GLY A 1 242 ? 15.479 -6.978 69.294 1.00 25.55 242 GLY A O 1
ATOM 1888 N N . ASN A 1 243 ? 16.493 -8.533 70.596 1.00 26.97 243 ASN A N 1
ATOM 1889 C CA . ASN A 1 243 ? 15.521 -8.913 71.648 1.00 26.97 243 ASN A CA 1
ATOM 1890 C C . ASN A 1 243 ? 14.670 -7.718 72.188 1.00 26.97 243 ASN A C 1
ATOM 1892 O O . ASN A 1 243 ? 15.218 -6.626 72.293 1.00 26.97 243 ASN A O 1
ATOM 1896 N N . THR A 1 244 ? 13.374 -7.791 72.538 1.00 26.14 244 THR A N 1
ATOM 1897 C CA . THR A 1 244 ? 12.729 -8.581 73.618 1.00 26.14 244 THR A CA 1
ATOM 1898 C C . THR A 1 244 ? 11.188 -8.406 73.638 1.00 26.14 244 THR A C 1
ATOM 1900 O O . THR A 1 244 ? 10.693 -7.315 73.366 1.00 26.14 244 THR A O 1
ATOM 1903 N N . ASP A 1 245 ? 10.509 -9.450 74.136 1.00 27.72 245 ASP A N 1
ATOM 1904 C CA . ASP A 1 245 ? 9.256 -9.497 74.928 1.00 27.72 245 ASP A CA 1
ATOM 1905 C C . ASP A 1 245 ? 7.847 -9.413 74.282 1.00 27.72 245 ASP A C 1
ATOM 1907 O O . ASP A 1 245 ? 7.463 -8.476 73.590 1.00 27.72 245 ASP A O 1
ATOM 1911 N N . VAL A 1 246 ? 7.048 -10.434 74.634 1.00 25.81 246 VAL A N 1
ATOM 1912 C CA . VAL A 1 246 ? 5.608 -10.689 74.390 1.00 25.81 246 VAL A CA 1
ATOM 1913 C C . VAL A 1 246 ? 4.918 -10.656 75.777 1.00 25.81 246 VAL A C 1
ATOM 1915 O O . VAL A 1 246 ? 5.580 -11.037 76.748 1.00 25.81 246 VAL A O 1
ATOM 1918 N N . PRO A 1 247 ? 3.643 -10.223 75.943 1.00 32.44 247 PRO A N 1
ATOM 1919 C CA . PRO A 1 247 ? 2.520 -11.173 75.834 1.00 32.44 247 PRO A CA 1
ATOM 1920 C C . PRO A 1 247 ? 1.188 -10.627 75.250 1.00 32.44 247 PRO A C 1
ATOM 1922 O O . PRO A 1 247 ? 0.792 -9.493 75.487 1.00 32.44 247 PRO A O 1
ATOM 1925 N N . GLU A 1 248 ? 0.510 -11.518 74.513 1.00 25.89 248 GLU A N 1
ATOM 1926 C CA . GLU A 1 248 ? -0.945 -11.779 74.377 1.00 25.89 248 GLU A CA 1
ATOM 1927 C C . GLU A 1 248 ? -2.004 -10.647 74.474 1.00 25.89 248 GLU A C 1
ATOM 1929 O O . GLU A 1 248 ? -2.214 -10.055 75.529 1.00 25.89 248 GLU A O 1
ATOM 1934 N N . SER A 1 249 ? -2.850 -10.505 73.434 1.00 24.55 249 SER A N 1
ATOM 1935 C CA . SER A 1 249 ? -4.285 -10.913 73.429 1.00 24.55 249 SER A CA 1
ATOM 1936 C C . SER A 1 249 ? -5.181 -10.168 72.402 1.00 24.55 249 SER A C 1
ATOM 1938 O O . SER A 1 249 ? -5.139 -8.954 72.273 1.00 24.55 249 SER A O 1
ATOM 1940 N N . ASN A 1 250 ? -6.006 -10.966 71.705 1.00 24.55 250 ASN A N 1
ATOM 1941 C CA . ASN A 1 250 ? -7.370 -10.769 71.169 1.00 24.55 250 ASN A CA 1
ATOM 1942 C C . ASN A 1 250 ? -7.850 -9.510 70.391 1.00 24.55 250 ASN A C 1
ATOM 1944 O O . ASN A 1 250 ? -7.956 -8.410 70.915 1.00 24.55 250 ASN A O 1
ATOM 1948 N N . SER A 1 251 ? -8.405 -9.840 69.211 1.00 25.00 251 SER A N 1
ATOM 1949 C CA . SER A 1 251 ? -9.696 -9.432 68.606 1.00 25.00 251 SER A CA 1
ATOM 1950 C C . SER A 1 251 ? -9.940 -8.016 68.050 1.00 25.00 251 SER A C 1
ATOM 1952 O O . SER A 1 251 ? -9.976 -7.036 68.780 1.00 25.00 251 SER A O 1
ATOM 1954 N N . ASP A 1 252 ? -10.317 -8.045 66.765 1.00 23.78 252 ASP A N 1
ATOM 1955 C CA . ASP A 1 252 ? -11.342 -7.279 66.031 1.00 23.78 252 ASP A CA 1
ATOM 1956 C C . ASP A 1 252 ? -11.208 -5.774 65.703 1.00 23.78 252 ASP A C 1
ATOM 1958 O O . ASP A 1 252 ? -11.145 -4.896 66.554 1.00 23.78 252 ASP A O 1
ATOM 1962 N N . SER A 1 253 ? -11.315 -5.537 64.386 1.00 24.91 253 SER A N 1
ATOM 1963 C CA . SER A 1 253 ? -11.942 -4.426 63.647 1.00 24.91 253 SER A CA 1
ATOM 1964 C C . SER A 1 253 ? -11.721 -2.961 64.075 1.00 24.91 253 SER A C 1
ATOM 1966 O O . SER A 1 253 ? -12.363 -2.490 65.006 1.00 24.91 253 SER A O 1
ATOM 1968 N N . SER A 1 254 ? -10.987 -2.195 63.247 1.00 24.00 254 SER A N 1
ATOM 1969 C CA . SER A 1 254 ? -11.442 -0.947 62.576 1.00 24.00 254 SER A CA 1
ATOM 1970 C C . SER A 1 254 ? -10.267 -0.159 61.945 1.00 24.00 254 SER A C 1
ATOM 1972 O O . SER A 1 254 ? -9.264 0.076 62.607 1.00 24.00 254 SER A O 1
ATOM 1974 N N . ASN A 1 255 ? -10.428 0.266 60.682 1.00 25.64 255 ASN A N 1
ATOM 1975 C CA . ASN A 1 255 ? -9.661 1.288 59.913 1.00 25.64 255 ASN A CA 1
ATOM 1976 C C . ASN A 1 255 ? -9.461 2.639 60.662 1.00 25.64 255 ASN A C 1
ATOM 1978 O O . ASN A 1 255 ? -10.186 2.835 61.640 1.00 25.64 255 ASN A O 1
ATOM 1982 N N . PRO A 1 256 ? -8.738 3.686 60.149 1.00 38.72 256 PRO A N 1
ATOM 1983 C CA . PRO A 1 256 ? -7.672 3.875 59.112 1.00 38.72 256 PRO A CA 1
ATOM 1984 C C . PRO A 1 256 ? -6.475 4.730 59.715 1.00 38.72 256 PRO A C 1
ATOM 1986 O O . PRO A 1 256 ? -6.395 4.718 60.943 1.00 38.72 256 PRO A O 1
ATOM 1989 N N . PRO A 1 257 ? -5.563 5.504 59.032 1.00 34.25 257 PRO A N 1
ATOM 1990 C CA . PRO A 1 257 ? -5.449 5.899 57.613 1.00 34.25 257 PRO A CA 1
ATOM 1991 C C . PRO A 1 257 ? -4.040 5.941 56.942 1.00 34.25 257 PRO A C 1
ATOM 1993 O O . PRO A 1 257 ? -2.995 5.962 57.578 1.00 34.25 257 PRO A O 1
ATOM 1996 N N . THR A 1 258 ? -4.088 5.993 55.601 1.00 28.25 258 THR A N 1
ATOM 1997 C CA . THR A 1 258 ? -3.167 6.608 54.610 1.00 28.25 258 THR A CA 1
ATOM 1998 C C . THR A 1 258 ? -1.662 6.701 54.889 1.00 28.25 258 THR A C 1
ATOM 2000 O O . THR A 1 258 ? -1.229 7.523 55.693 1.00 28.25 258 THR A O 1
ATOM 2003 N N . ASN A 1 259 ? -0.862 6.109 53.991 1.00 26.39 259 ASN A N 1
ATOM 2004 C CA . ASN A 1 259 ? 0.120 6.915 53.264 1.00 26.39 259 ASN A CA 1
ATOM 2005 C C . ASN A 1 259 ? 0.366 6.393 51.841 1.00 26.39 259 ASN A C 1
ATOM 2007 O O . ASN A 1 259 ? 0.354 5.193 51.584 1.00 26.39 259 ASN A O 1
ATOM 2011 N N . GLN A 1 260 ? 0.509 7.349 50.931 1.00 31.12 260 GLN A N 1
ATOM 2012 C CA . GLN A 1 260 ? 0.579 7.204 49.483 1.00 31.12 260 GLN A CA 1
ATOM 2013 C C . GLN A 1 260 ? 1.831 6.435 49.040 1.00 31.12 260 GLN A C 1
ATOM 2015 O O . GLN A 1 260 ? 2.937 6.729 49.487 1.00 31.12 260 GLN A O 1
ATOM 2020 N N . SER A 1 261 ? 1.645 5.507 48.104 1.00 29.88 261 SER A N 1
ATOM 2021 C CA . SER A 1 261 ? 2.695 4.968 47.243 1.00 29.88 261 SER A CA 1
ATOM 2022 C C . SER A 1 261 ? 2.167 5.022 45.813 1.00 29.88 261 SER A C 1
ATOM 2024 O O . SER A 1 261 ? 1.083 4.529 45.504 1.00 29.88 261 SER A O 1
ATOM 2026 N N . THR A 1 262 ? 2.901 5.758 44.996 1.00 25.98 262 THR A N 1
ATOM 2027 C CA . THR A 1 262 ? 2.628 6.177 43.626 1.00 25.98 262 THR A CA 1
ATOM 2028 C C . THR A 1 262 ? 2.433 4.991 42.686 1.00 25.98 262 THR A C 1
ATOM 2030 O O . THR A 1 262 ? 3.379 4.277 42.370 1.00 25.98 262 THR A O 1
ATOM 2033 N N . THR A 1 263 ? 1.204 4.820 42.210 1.00 29.39 263 THR A N 1
ATOM 2034 C CA . THR A 1 263 ? 0.848 3.985 41.063 1.00 29.39 263 THR A CA 1
ATOM 2035 C C . THR A 1 263 ? 1.084 4.786 39.785 1.00 29.39 263 THR A C 1
ATOM 2037 O O . THR A 1 263 ? 0.545 5.880 39.621 1.00 29.39 263 THR A O 1
ATOM 2040 N N . SER A 1 264 ? 1.902 4.258 38.874 1.00 29.92 264 SER A N 1
ATOM 2041 C CA . SER A 1 264 ? 1.982 4.736 37.495 1.00 29.92 264 SER A CA 1
ATOM 2042 C C . SER A 1 264 ? 0.664 4.407 36.793 1.00 29.92 264 SER A C 1
ATOM 2044 O O . SER A 1 264 ? 0.399 3.264 36.427 1.00 29.92 264 SER A O 1
ATOM 2046 N N . THR A 1 265 ? -0.196 5.407 36.658 1.00 31.16 265 THR A N 1
ATOM 2047 C CA . THR A 1 265 ? -1.443 5.354 35.898 1.00 31.16 265 THR A CA 1
ATOM 2048 C C . THR A 1 265 ? -1.153 5.160 34.406 1.00 31.16 265 THR A C 1
ATOM 2050 O O . THR A 1 265 ? -0.834 6.132 33.725 1.00 31.16 265 THR A O 1
ATOM 2053 N N . GLN A 1 266 ? -1.302 3.944 33.872 1.00 40.28 266 GLN A N 1
ATOM 2054 C CA . GLN A 1 266 ? -1.720 3.805 32.473 1.00 40.28 266 GLN A CA 1
ATOM 2055 C C . GLN A 1 266 ? -3.168 4.300 32.406 1.00 40.28 266 GLN A C 1
ATOM 2057 O O . GLN A 1 266 ? -4.044 3.778 33.096 1.00 40.28 266 GLN A O 1
ATOM 2062 N N . ALA A 1 267 ? -3.413 5.378 31.664 1.00 47.91 267 ALA A N 1
ATOM 2063 C CA . ALA A 1 267 ? -4.763 5.875 31.447 1.00 47.91 267 ALA A CA 1
ATOM 2064 C C . ALA A 1 267 ? -5.591 4.796 30.724 1.00 47.91 267 ALA A C 1
ATOM 2066 O O . ALA A 1 267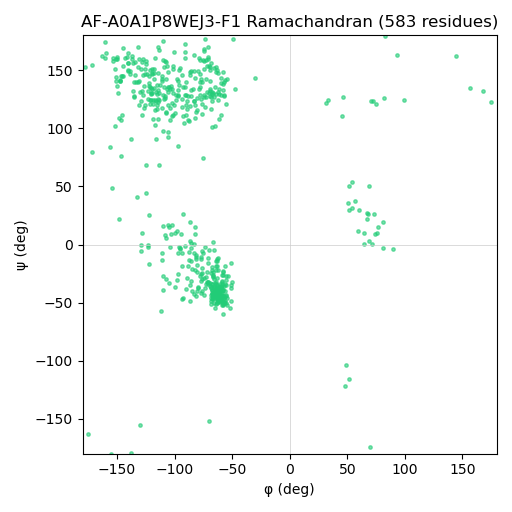 ? -5.120 4.211 29.752 1.00 47.91 267 ALA A O 1
ATOM 2067 N N . ASN A 1 268 ? -6.819 4.524 31.183 1.00 78.75 268 ASN A N 1
ATOM 2068 C CA . ASN A 1 268 ? -7.754 3.671 30.444 1.00 78.75 268 ASN A CA 1
ATOM 2069 C C . ASN A 1 268 ? -8.042 4.324 29.084 1.00 78.75 268 ASN A C 1
ATOM 2071 O O . ASN A 1 268 ? -8.735 5.342 29.032 1.00 78.75 268 ASN A O 1
ATOM 2075 N N . VAL A 1 269 ? -7.521 3.746 28.002 1.00 91.56 269 VAL A N 1
ATOM 2076 C CA . VAL A 1 269 ? -7.796 4.208 26.638 1.00 91.56 269 VAL A CA 1
ATOM 2077 C C . VAL A 1 269 ? -9.274 3.936 26.311 1.00 91.56 269 VAL A C 1
ATOM 2079 O O . VAL A 1 269 ? -9.721 2.789 26.425 1.00 91.56 269 VAL A O 1
ATOM 2082 N N . PRO A 1 270 ? -10.068 4.950 25.922 1.00 94.06 270 PRO A N 1
ATOM 2083 C CA . PRO A 1 270 ? -11.475 4.766 25.585 1.00 94.06 270 PRO A CA 1
ATOM 2084 C C . PRO A 1 270 ? -11.639 3.808 24.400 1.00 94.06 270 PRO A C 1
ATOM 2086 O O . PRO A 1 270 ? -11.014 3.975 23.355 1.00 94.06 270 PRO A O 1
ATOM 2089 N N . THR A 1 271 ? -12.510 2.811 24.571 1.00 95.62 271 THR A N 1
ATOM 2090 C CA . THR A 1 271 ? -12.812 1.788 23.562 1.00 95.62 271 THR A CA 1
ATOM 2091 C C . THR A 1 271 ? -14.297 1.817 23.213 1.00 95.62 271 THR A C 1
ATOM 2093 O O . THR A 1 271 ? -15.142 1.790 24.106 1.00 95.62 271 THR A O 1
ATOM 2096 N N . THR A 1 272 ? -14.608 1.860 21.918 1.00 96.38 272 THR A N 1
ATOM 2097 C CA . THR A 1 272 ? -15.973 1.907 21.379 1.00 96.38 272 THR A CA 1
ATOM 2098 C C . THR A 1 272 ? -16.238 0.682 20.512 1.00 96.38 272 THR A C 1
ATOM 2100 O O . THR A 1 272 ? -15.533 0.441 19.536 1.00 96.38 272 THR A O 1
ATOM 2103 N N . GLU A 1 273 ? -17.282 -0.079 20.822 1.00 97.44 273 GLU A N 1
ATOM 2104 C CA . GLU A 1 273 ? -17.724 -1.175 19.956 1.00 97.44 273 GLU A CA 1
ATOM 2105 C C . GLU A 1 273 ? -18.566 -0.629 18.794 1.00 97.44 273 GLU A C 1
ATOM 2107 O O . GLU A 1 273 ? -19.542 0.097 19.005 1.00 97.44 273 GLU A O 1
ATOM 2112 N N . CYS A 1 274 ? -18.189 -0.960 17.559 1.00 98.00 274 CYS A N 1
ATOM 2113 C CA . CYS A 1 274 ? -18.928 -0.557 16.367 1.00 98.00 274 CYS A CA 1
ATOM 2114 C C . CYS A 1 274 ? -20.046 -1.548 16.043 1.00 98.00 274 CYS A C 1
ATOM 2116 O O . CYS A 1 274 ? -19.910 -2.758 16.216 1.00 98.00 274 CYS A O 1
ATOM 2118 N N . ARG A 1 275 ? -21.137 -1.039 15.466 1.00 97.12 275 ARG A N 1
ATOM 2119 C CA . ARG A 1 275 ? -22.238 -1.861 14.938 1.00 97.12 275 ARG A CA 1
ATOM 2120 C C . ARG A 1 275 ? -22.152 -1.975 13.424 1.00 97.12 275 ARG A C 1
ATOM 2122 O O . ARG A 1 275 ? -21.745 -1.023 12.768 1.00 97.12 275 ARG A O 1
ATOM 2129 N N . VAL A 1 276 ? -22.632 -3.070 12.846 1.00 97.88 276 VAL A N 1
ATOM 2130 C CA . VAL A 1 276 ? -22.787 -3.162 11.386 1.00 97.88 276 VAL A CA 1
ATOM 2131 C C . VAL A 1 276 ? -23.798 -2.104 10.918 1.00 97.88 276 VAL A C 1
ATOM 2133 O O . VAL A 1 276 ? -24.919 -2.020 11.427 1.00 97.88 276 VAL A O 1
ATOM 2136 N N . LEU A 1 277 ? -23.381 -1.257 9.978 1.00 97.00 277 LEU A N 1
ATOM 2137 C CA . LEU A 1 277 ? -24.242 -0.327 9.247 1.00 97.00 277 LEU A CA 1
ATOM 2138 C C . LEU A 1 277 ? -24.849 -1.018 8.032 1.00 97.00 277 LEU A C 1
ATOM 2140 O O . LEU A 1 277 ? -26.050 -0.919 7.797 1.00 97.00 277 LEU A O 1
ATOM 2144 N N . PHE A 1 278 ? -24.000 -1.687 7.258 1.00 97.81 278 PHE A N 1
ATOM 2145 C CA . PHE A 1 278 ? -24.376 -2.317 6.006 1.00 97.81 278 PHE A CA 1
ATOM 2146 C C . PHE A 1 278 ? -23.504 -3.542 5.765 1.00 97.81 278 PHE A C 1
ATOM 2148 O O . PHE A 1 278 ? -22.280 -3.470 5.848 1.00 97.81 278 PHE A O 1
ATOM 2155 N N . GLN A 1 279 ? -24.153 -4.655 5.446 1.00 97.25 279 GLN A N 1
ATOM 2156 C CA . GLN A 1 279 ? -23.495 -5.872 5.002 1.00 97.25 279 GLN A CA 1
ATOM 2157 C C . GLN A 1 279 ? -23.774 -6.031 3.505 1.00 97.25 279 GLN A C 1
ATOM 2159 O O . GLN A 1 279 ? -24.942 -6.201 3.133 1.00 97.25 279 GLN A O 1
ATOM 2164 N N . PRO A 1 280 ? -22.750 -5.948 2.637 1.00 96.56 280 PRO A N 1
ATOM 2165 C CA . PRO A 1 280 ? -22.945 -6.143 1.214 1.00 96.56 280 PRO A CA 1
ATOM 2166 C C . PRO A 1 280 ? -23.568 -7.517 0.917 1.00 96.56 280 PRO A C 1
ATOM 2168 O O . PRO A 1 280 ? -23.206 -8.511 1.550 1.00 96.56 280 PRO A O 1
ATOM 2171 N N . PRO A 1 281 ? -24.517 -7.592 -0.032 1.00 93.06 281 PRO A N 1
ATOM 2172 C CA . PRO A 1 281 ? -25.350 -8.779 -0.221 1.00 93.06 281 PRO A CA 1
ATOM 2173 C C . PRO A 1 281 ? -24.647 -9.938 -0.935 1.00 93.06 281 PRO A C 1
ATOM 2175 O O . PRO A 1 281 ? -25.217 -11.025 -1.003 1.00 93.06 281 PRO A O 1
ATOM 2178 N N . THR A 1 282 ? -23.465 -9.713 -1.510 1.00 94.88 282 THR A N 1
ATOM 2179 C CA . THR A 1 282 ? -22.740 -10.715 -2.297 1.00 94.88 282 THR A CA 1
ATOM 2180 C C . THR A 1 282 ? -21.300 -10.845 -1.826 1.00 94.88 282 THR A C 1
ATOM 2182 O O . THR A 1 282 ? -20.711 -9.879 -1.338 1.00 94.88 282 THR A O 1
ATOM 2185 N N . ASP A 1 283 ? -20.724 -12.034 -1.990 1.00 93.56 283 ASP A N 1
ATOM 2186 C CA . ASP A 1 283 ? -19.348 -12.314 -1.571 1.00 93.56 283 ASP A CA 1
ATOM 2187 C C . ASP A 1 283 ? -18.340 -11.463 -2.357 1.00 93.56 283 ASP A C 1
ATOM 2189 O O . ASP A 1 283 ? -17.348 -11.003 -1.794 1.00 93.56 283 ASP A O 1
ATOM 2193 N N . GLU A 1 284 ? -18.636 -11.154 -3.625 1.00 94.94 284 GLU A N 1
ATOM 2194 C CA . GLU A 1 284 ? -17.820 -10.265 -4.458 1.00 94.94 284 GLU A CA 1
ATOM 2195 C C . GLU A 1 284 ? -17.675 -8.872 -3.841 1.00 94.94 284 GLU A C 1
ATOM 2197 O O . GLU A 1 284 ? -16.582 -8.311 -3.794 1.00 94.94 284 GLU A O 1
ATOM 2202 N N . LEU A 1 285 ? -18.779 -8.312 -3.345 1.00 96.56 285 LEU A N 1
ATOM 2203 C CA . LEU A 1 285 ? -18.797 -6.983 -2.742 1.00 96.56 285 LEU A CA 1
ATOM 2204 C C . LEU A 1 285 ? -18.201 -6.961 -1.333 1.00 96.56 285 LEU A C 1
ATOM 2206 O O . LEU A 1 285 ? -17.816 -5.894 -0.871 1.00 96.56 285 LEU A O 1
ATOM 2210 N N . ARG A 1 286 ? -18.127 -8.115 -0.666 1.00 97.25 286 ARG A N 1
ATOM 2211 C CA . ARG A 1 286 ? -17.522 -8.282 0.662 1.00 97.25 286 ARG A CA 1
ATOM 2212 C C . ARG A 1 286 ? -16.013 -8.507 0.607 1.00 97.25 286 ARG A C 1
ATOM 2214 O O . ARG A 1 286 ? -15.364 -8.422 1.646 1.00 97.25 286 ARG A O 1
ATOM 2221 N N . PHE A 1 287 ? -15.462 -8.814 -0.571 1.00 96.81 287 PHE A N 1
ATOM 2222 C CA . PHE A 1 287 ? -14.065 -9.215 -0.724 1.00 96.81 287 PHE A CA 1
ATOM 2223 C C . PHE A 1 287 ? -13.088 -8.163 -0.195 1.00 96.81 287 PHE A C 1
ATOM 2225 O O . PHE A 1 287 ? -12.361 -8.456 0.752 1.00 96.81 287 PHE A O 1
ATOM 2232 N N . LEU A 1 288 ? -13.123 -6.950 -0.756 1.00 95.94 288 LEU A N 1
ATOM 2233 C CA . LEU A 1 288 ? -12.269 -5.835 -0.335 1.00 95.94 288 LEU A CA 1
ATOM 2234 C C . LEU A 1 288 ? -12.988 -4.473 -0.487 1.00 95.94 288 LEU A C 1
ATOM 2236 O O . LEU A 1 288 ? -12.772 -3.765 -1.478 1.00 95.94 288 LEU A O 1
ATOM 2240 N N . PRO A 1 289 ? -13.921 -4.138 0.428 1.00 96.88 289 PRO A N 1
ATOM 2241 C CA . PRO A 1 289 ? -14.519 -2.809 0.547 1.00 96.88 289 PRO A CA 1
ATOM 2242 C C . PRO A 1 289 ? -13.511 -1.774 1.061 1.00 96.88 289 PRO A C 1
ATOM 2244 O O . PRO A 1 289 ? -12.862 -2.008 2.072 1.00 96.88 289 PRO A O 1
ATOM 2247 N N . GLU A 1 290 ? -13.457 -0.604 0.427 1.00 94.56 290 GLU A N 1
ATOM 2248 C CA . GLU A 1 290 ? -12.576 0.504 0.815 1.00 94.56 290 GLU A CA 1
ATOM 2249 C C . GLU A 1 290 ? -13.214 1.876 0.598 1.00 94.56 290 GLU A C 1
ATOM 2251 O O . GLU A 1 290 ? -14.231 2.024 -0.092 1.00 94.56 290 GLU A O 1
ATOM 2256 N N . GLY A 1 291 ? -12.551 2.898 1.145 1.00 90.50 291 GLY A N 1
ATOM 2257 C CA . GLY A 1 291 ? -12.781 4.304 0.822 1.00 90.50 291 GLY A CA 1
ATOM 2258 C C . GLY A 1 291 ? -14.236 4.743 0.970 1.00 90.50 291 GLY A C 1
ATOM 2259 O O . GLY A 1 291 ? -14.807 5.255 -0.000 1.00 90.50 291 GLY A O 1
ATOM 2260 N N . PRO A 1 292 ? -14.889 4.531 2.130 1.00 93.25 292 PRO A N 1
ATOM 2261 C CA . PRO A 1 292 ? -16.194 5.119 2.342 1.00 93.25 292 PRO A CA 1
ATOM 2262 C C . PRO A 1 292 ? -16.071 6.650 2.356 1.00 93.25 292 PRO A C 1
ATOM 2264 O O . PRO A 1 292 ? -15.273 7.190 3.109 1.00 93.25 292 PRO A O 1
ATOM 2267 N N . TYR A 1 293 ? -16.882 7.373 1.583 1.00 93.50 293 TYR A N 1
ATOM 2268 C CA . TYR A 1 293 ? -16.905 8.840 1.554 1.00 93.50 293 TYR A CA 1
ATOM 2269 C C . TYR A 1 293 ? -18.332 9.376 1.610 1.00 93.50 293 TYR A C 1
ATOM 2271 O O . TYR A 1 293 ? -19.244 8.852 0.969 1.00 93.50 293 TYR A O 1
ATOM 2279 N N . SER A 1 294 ? -18.526 10.455 2.371 1.00 91.00 294 SER A N 1
ATOM 2280 C CA . SER A 1 294 ? -19.822 11.130 2.457 1.00 91.00 294 SER A CA 1
ATOM 2281 C C . SER A 1 294 ? -20.122 11.887 1.164 1.00 91.00 294 SER A C 1
ATOM 2283 O O . SER A 1 294 ? -19.311 12.689 0.702 1.00 91.00 294 SER A O 1
ATOM 2285 N N . LEU A 1 295 ? -21.320 11.697 0.618 1.00 91.38 295 LEU A N 1
ATOM 2286 C CA . LEU A 1 295 ? -21.823 12.462 -0.517 1.00 91.38 295 LEU A CA 1
ATOM 2287 C C . LEU A 1 295 ? -22.689 13.642 -0.042 1.00 91.38 295 LEU A C 1
ATOM 2289 O O . LEU A 1 295 ? -23.348 13.550 0.998 1.00 91.38 295 LEU A O 1
ATOM 2293 N N . PRO A 1 296 ? -22.775 14.748 -0.812 1.00 85.75 296 PRO A N 1
ATOM 2294 C CA . PRO A 1 296 ? -23.560 15.927 -0.423 1.00 85.75 296 PRO A CA 1
ATOM 2295 C C . PRO A 1 296 ? -25.051 15.662 -0.165 1.00 85.75 296 PRO A C 1
ATOM 2297 O O . PRO A 1 296 ? -25.700 16.421 0.550 1.00 85.75 296 PRO A O 1
ATOM 2300 N N . ASN A 1 297 ? -25.608 14.601 -0.753 1.00 87.50 297 ASN A N 1
ATOM 2301 C CA . ASN A 1 297 ? -27.003 14.197 -0.578 1.00 87.50 297 ASN A CA 1
ATOM 2302 C C . ASN A 1 297 ? -27.242 13.302 0.656 1.00 87.50 297 ASN A C 1
ATOM 2304 O O . ASN A 1 297 ? -28.378 12.891 0.871 1.00 87.50 297 ASN A O 1
ATOM 2308 N N . GLY A 1 298 ? -26.208 13.006 1.452 1.00 89.06 298 GLY A N 1
ATOM 2309 C CA . GLY A 1 298 ? -26.288 12.142 2.635 1.00 89.06 298 GLY A CA 1
ATOM 2310 C C . GLY A 1 298 ? -26.039 10.655 2.365 1.00 89.06 298 GLY A C 1
ATOM 2311 O O . GLY A 1 298 ? -25.971 9.878 3.314 1.00 89.06 298 GLY A O 1
ATOM 2312 N N . ASN A 1 299 ? -25.862 10.259 1.101 1.00 94.31 299 ASN A N 1
ATOM 2313 C CA . ASN A 1 299 ? -25.422 8.908 0.762 1.00 94.31 299 ASN A CA 1
ATOM 2314 C C . ASN A 1 299 ? -23.930 8.730 1.068 1.00 94.31 299 ASN A C 1
ATOM 2316 O O . ASN A 1 299 ? -23.190 9.697 1.254 1.00 94.31 299 ASN A O 1
ATOM 2320 N N . ILE A 1 300 ? -23.481 7.481 1.065 1.00 95.75 300 ILE A N 1
ATOM 2321 C CA . ILE A 1 300 ? -22.087 7.097 1.266 1.00 95.75 300 ILE A CA 1
ATOM 2322 C C . ILE A 1 300 ? -21.617 6.372 0.009 1.00 95.75 300 ILE A C 1
ATOM 2324 O O . ILE A 1 300 ? -22.200 5.357 -0.369 1.00 95.75 300 ILE A O 1
ATOM 2328 N N . SER A 1 301 ? -20.577 6.876 -0.649 1.00 96.88 301 SER A N 1
ATOM 2329 C CA . SER A 1 301 ? -19.884 6.112 -1.688 1.00 96.88 301 SER A CA 1
ATOM 2330 C C . SER A 1 301 ? -18.818 5.221 -1.072 1.00 96.88 301 SER A C 1
ATOM 2332 O O . SER A 1 301 ? -18.239 5.608 -0.069 1.00 96.88 301 SER A O 1
ATOM 2334 N N . TRP A 1 302 ? -18.525 4.077 -1.673 1.00 97.62 302 TRP A N 1
ATOM 2335 C CA . TRP A 1 302 ? -17.399 3.213 -1.306 1.00 97.62 302 TRP A CA 1
ATOM 2336 C C . TRP A 1 302 ? -16.975 2.394 -2.525 1.00 97.62 302 TRP A C 1
ATOM 2338 O O . TRP A 1 302 ? -17.754 2.253 -3.472 1.00 97.62 302 TRP A O 1
ATOM 2348 N N . VAL A 1 303 ? -15.762 1.851 -2.541 1.00 97.56 303 VAL A N 1
ATOM 2349 C CA . VAL A 1 303 ? -15.290 1.013 -3.651 1.00 97.56 303 VAL A CA 1
ATOM 2350 C C . VAL A 1 303 ? -15.143 -0.437 -3.216 1.00 97.56 303 VAL A C 1
ATOM 2352 O O . VAL A 1 303 ? -14.701 -0.719 -2.112 1.00 97.56 303 VAL A O 1
ATOM 2355 N N . GLY A 1 304 ? -15.516 -1.367 -4.089 1.00 96.69 304 GLY A N 1
ATOM 2356 C CA . GLY A 1 304 ? -15.017 -2.736 -4.016 1.00 96.69 304 GLY A CA 1
ATOM 2357 C C . GLY A 1 304 ? -13.770 -2.803 -4.884 1.00 96.69 304 GLY A C 1
ATOM 2358 O O . GLY A 1 304 ? -13.903 -2.781 -6.109 1.00 96.69 304 GLY A O 1
ATOM 2359 N N . ILE A 1 305 ? -12.588 -2.833 -4.269 1.00 93.25 305 ILE A N 1
ATOM 2360 C CA . ILE A 1 305 ? -11.290 -2.821 -4.969 1.00 93.25 305 ILE A CA 1
ATOM 2361 C C . ILE A 1 305 ? -11.187 -4.003 -5.929 1.00 93.25 305 ILE A C 1
ATOM 2363 O O . ILE A 1 305 ? -10.774 -3.868 -7.080 1.00 93.25 305 ILE A O 1
ATOM 2367 N N . GLN A 1 306 ? -11.606 -5.171 -5.457 1.00 91.56 306 GLN A N 1
ATOM 2368 C CA . GLN A 1 306 ? -11.542 -6.414 -6.198 1.00 91.56 306 GLN A CA 1
ATOM 2369 C C . GLN A 1 306 ? -12.730 -7.287 -5.795 1.00 91.56 306 GLN A C 1
ATOM 2371 O O . GLN A 1 306 ? -13.112 -7.319 -4.631 1.00 91.56 306 GLN A O 1
ATOM 2376 N N . HIS A 1 307 ? -13.327 -7.995 -6.751 1.00 92.88 307 HIS A N 1
ATOM 2377 C CA . HIS A 1 307 ? -14.484 -8.878 -6.514 1.00 92.88 307 HIS A CA 1
ATOM 2378 C C . HIS A 1 307 ? -14.097 -10.341 -6.229 1.00 92.88 307 HIS A C 1
ATOM 2380 O O . HIS A 1 307 ? -14.848 -11.264 -6.532 1.00 92.88 307 HIS A O 1
ATOM 2386 N N . GLY A 1 308 ? -12.891 -10.572 -5.709 1.00 90.31 308 GLY A N 1
ATOM 2387 C CA . GLY A 1 308 ? -12.331 -11.902 -5.459 1.00 90.31 308 GLY A CA 1
ATOM 2388 C C . GLY A 1 308 ? -10.825 -11.956 -5.710 1.00 90.31 308 GLY A C 1
ATOM 2389 O O . GLY A 1 308 ? -10.292 -11.127 -6.441 1.00 90.31 308 GLY A O 1
ATOM 2390 N N . SER A 1 309 ? -10.145 -12.978 -5.185 1.00 85.06 309 SER A N 1
ATOM 2391 C CA . SER A 1 309 ? -8.671 -13.075 -5.179 1.00 85.06 309 SER A CA 1
ATOM 2392 C C . SER A 1 309 ? -8.008 -12.990 -6.558 1.00 85.06 309 SER A C 1
ATOM 2394 O O . SER A 1 309 ? -6.932 -12.417 -6.693 1.00 85.06 309 SER A O 1
ATOM 2396 N N . ASN A 1 310 ? -8.663 -13.515 -7.596 1.00 85.69 310 ASN A N 1
ATOM 2397 C CA . ASN A 1 310 ? -8.166 -13.494 -8.977 1.00 85.69 310 ASN A CA 1
ATOM 2398 C C . ASN A 1 310 ? -8.939 -12.522 -9.885 1.00 85.69 310 ASN A C 1
ATOM 2400 O O . ASN A 1 310 ? -8.777 -12.557 -11.104 1.00 85.69 310 ASN A O 1
ATOM 2404 N N . SER A 1 311 ? -9.829 -11.696 -9.327 1.00 88.62 311 SER A N 1
ATOM 2405 C CA . SER A 1 311 ? -10.662 -10.792 -10.124 1.00 88.62 311 SER A CA 1
ATOM 2406 C C . SER A 1 311 ? -9.856 -9.583 -10.600 1.00 88.62 311 SER A C 1
ATOM 2408 O O . SER A 1 311 ? -9.073 -9.015 -9.854 1.00 88.62 311 SER A O 1
ATOM 2410 N N . THR A 1 312 ? -10.047 -9.142 -11.836 1.00 88.06 312 THR A N 1
ATOM 2411 C CA . THR A 1 312 ? -9.451 -7.891 -12.342 1.00 88.06 312 THR A CA 1
ATOM 2412 C C . THR A 1 312 ? -10.492 -6.781 -12.458 1.00 88.06 312 THR A C 1
ATOM 2414 O O . THR A 1 312 ? -10.290 -5.807 -13.178 1.00 88.06 312 THR A O 1
ATOM 2417 N N . VAL A 1 313 ? -11.640 -6.953 -11.803 1.00 89.88 313 VAL A N 1
ATOM 2418 C CA . VAL A 1 313 ? -12.741 -5.993 -11.811 1.00 89.88 313 VAL A CA 1
ATOM 2419 C C . VAL A 1 313 ? -13.073 -5.560 -10.392 1.00 89.88 313 VAL A C 1
ATOM 2421 O O . VAL A 1 313 ? -13.004 -6.353 -9.447 1.00 89.88 313 VAL A O 1
ATOM 2424 N N . GLY A 1 314 ? -13.448 -4.291 -10.278 1.00 95.56 314 GLY A N 1
ATOM 2425 C CA . GLY A 1 314 ? -13.984 -3.691 -9.071 1.00 95.56 314 GLY A CA 1
ATOM 2426 C C . GLY A 1 314 ? -15.156 -2.770 -9.395 1.00 95.56 314 GLY A C 1
ATOM 2427 O O . GLY A 1 314 ? -15.566 -2.611 -10.552 1.00 95.56 314 GLY A O 1
ATOM 2428 N N . SER A 1 315 ? -15.719 -2.161 -8.361 1.00 97.62 315 SER A N 1
ATOM 2429 C CA . SER A 1 315 ? -16.933 -1.354 -8.481 1.00 97.62 315 SER A CA 1
ATOM 2430 C C . SER A 1 315 ? -16.882 -0.100 -7.628 1.00 97.62 315 SER A C 1
ATOM 2432 O O . SER A 1 315 ? -16.322 -0.107 -6.535 1.00 97.62 315 SER A O 1
ATOM 2434 N N . LEU A 1 316 ? -17.561 0.945 -8.089 1.00 98.19 316 LEU A N 1
ATOM 2435 C CA . LEU A 1 316 ? -18.011 2.048 -7.253 1.00 98.19 316 LEU A CA 1
ATOM 2436 C C . LEU A 1 316 ? -19.413 1.721 -6.739 1.00 98.19 316 LEU A C 1
ATOM 2438 O O . LEU A 1 316 ? -20.272 1.279 -7.496 1.00 98.19 316 LEU A O 1
ATOM 2442 N N . ASN A 1 317 ? -19.655 1.948 -5.460 1.00 98.38 317 ASN A N 1
ATOM 2443 C CA . ASN A 1 317 ? -20.922 1.681 -4.808 1.00 98.38 317 ASN A CA 1
ATOM 2444 C C . ASN A 1 317 ? -21.453 2.950 -4.142 1.00 98.38 317 ASN A C 1
ATOM 2446 O O . ASN A 1 317 ? -20.673 3.761 -3.650 1.00 98.38 317 ASN A O 1
ATOM 2450 N N . ILE A 1 318 ? -22.773 3.117 -4.115 1.00 97.75 318 ILE A N 1
ATOM 2451 C CA . ILE A 1 318 ? -23.458 4.220 -3.438 1.00 97.75 318 ILE A CA 1
ATOM 2452 C C . ILE A 1 318 ? -24.536 3.632 -2.530 1.00 97.75 318 ILE A C 1
ATOM 2454 O O . ILE A 1 318 ? -25.541 3.101 -3.006 1.00 97.75 318 ILE A O 1
ATOM 2458 N N . LEU A 1 319 ? -24.321 3.764 -1.225 1.00 97.44 319 LEU A N 1
ATOM 2459 C CA . LEU A 1 319 ? -25.213 3.341 -0.157 1.00 97.44 319 LEU A CA 1
ATOM 2460 C C . LEU A 1 319 ? -26.057 4.523 0.325 1.00 97.44 319 LEU A C 1
ATOM 2462 O O . LEU A 1 319 ? -25.528 5.571 0.694 1.00 97.44 319 LEU A O 1
ATOM 2466 N N . ASP A 1 320 ? -27.369 4.336 0.382 1.00 95.56 320 ASP A N 1
ATOM 2467 C CA . ASP A 1 320 ? -28.258 5.162 1.194 1.00 95.56 320 ASP A CA 1
ATOM 2468 C C . ASP A 1 320 ? -28.350 4.543 2.603 1.00 95.56 320 ASP A C 1
ATOM 2470 O O . ASP A 1 320 ? -28.988 3.495 2.765 1.00 95.56 320 ASP A O 1
ATOM 2474 N N . PRO A 1 321 ? -27.728 5.152 3.631 1.00 93.19 321 PRO A N 1
ATOM 2475 C CA . PRO A 1 321 ? -27.706 4.585 4.976 1.00 93.19 321 PRO A CA 1
ATOM 2476 C C . PRO A 1 321 ? -29.084 4.565 5.654 1.00 93.19 321 PRO A C 1
ATOM 2478 O O . PRO A 1 321 ? -29.268 3.803 6.600 1.00 93.19 321 PRO A O 1
ATOM 2481 N N . ALA A 1 322 ? -30.050 5.371 5.196 1.00 91.06 322 ALA A N 1
ATOM 2482 C CA . ALA A 1 322 ? -31.384 5.422 5.789 1.00 91.06 322 ALA A CA 1
ATOM 2483 C C . ALA A 1 322 ? -32.276 4.272 5.299 1.00 91.06 322 ALA A C 1
ATOM 2485 O O . ALA A 1 322 ? -33.029 3.696 6.084 1.00 91.06 322 ALA A O 1
ATOM 2486 N N . SER A 1 323 ? -32.200 3.930 4.007 1.00 93.44 323 SER A N 1
ATOM 2487 C CA . SER A 1 323 ? -32.969 2.814 3.434 1.00 93.44 323 SER A CA 1
ATOM 2488 C C . SER A 1 323 ? -32.214 1.483 3.415 1.00 93.44 323 SER A C 1
ATOM 2490 O O . SER A 1 323 ? -32.844 0.437 3.267 1.00 93.44 323 SER A O 1
ATOM 2492 N N . GLY A 1 324 ? -30.882 1.507 3.534 1.00 93.19 324 GLY A N 1
ATOM 2493 C CA . GLY A 1 324 ? -30.016 0.341 3.334 1.00 93.19 324 GLY A CA 1
ATOM 2494 C C . GLY A 1 324 ? -29.850 -0.057 1.862 1.00 93.19 324 GLY A C 1
ATOM 2495 O O . GLY A 1 324 ? -29.304 -1.119 1.569 1.00 93.19 324 GLY A O 1
ATOM 2496 N N . THR A 1 325 ? -30.328 0.767 0.924 1.00 96.25 325 THR A N 1
ATOM 2497 C CA . THR A 1 325 ? -30.230 0.489 -0.515 1.00 96.25 325 THR A CA 1
ATOM 2498 C C . THR A 1 325 ? -28.823 0.797 -1.017 1.00 96.25 325 THR A C 1
ATOM 2500 O O . THR A 1 325 ? -28.338 1.912 -0.838 1.00 96.25 325 THR A O 1
ATOM 2503 N N . ASN A 1 326 ? -28.195 -0.156 -1.710 1.00 97.44 326 ASN A N 1
ATOM 2504 C CA . ASN A 1 326 ? -26.889 0.020 -2.344 1.00 97.44 326 ASN A CA 1
ATOM 2505 C C . ASN A 1 326 ? -27.001 -0.099 -3.869 1.00 97.44 326 ASN A C 1
ATOM 2507 O O . ASN A 1 326 ? -27.579 -1.058 -4.381 1.00 97.44 326 ASN A O 1
ATOM 2511 N N . GLN A 1 327 ? -26.428 0.863 -4.587 1.00 97.44 327 GLN A N 1
ATOM 2512 C CA . GLN A 1 327 ? -26.265 0.823 -6.041 1.00 97.44 327 GLN A CA 1
ATOM 2513 C C . GLN A 1 327 ? -24.806 0.531 -6.374 1.00 97.44 327 GLN A C 1
ATOM 2515 O O . GLN A 1 327 ? -23.922 1.142 -5.782 1.00 97.44 327 GLN A O 1
ATOM 2520 N N . SER A 1 328 ? -24.561 -0.367 -7.327 1.00 97.50 328 SER A N 1
ATOM 2521 C CA . SER A 1 328 ? -23.216 -0.792 -7.726 1.00 97.50 328 SER A CA 1
ATOM 2522 C C . SER A 1 328 ? -22.968 -0.483 -9.198 1.00 97.50 328 SER A C 1
ATOM 2524 O O . SER A 1 328 ? -23.797 -0.791 -10.054 1.00 97.50 328 SER A O 1
ATOM 2526 N N . PHE A 1 329 ? -21.807 0.095 -9.484 1.00 97.69 329 PHE A N 1
ATOM 2527 C CA . PHE A 1 329 ? -21.374 0.527 -10.806 1.00 97.69 329 PHE A CA 1
ATOM 2528 C C . PHE A 1 329 ? -20.022 -0.111 -11.116 1.00 97.69 329 PHE A C 1
ATOM 2530 O O . PHE A 1 329 ? -19.048 0.103 -10.393 1.00 97.69 329 PHE A O 1
ATOM 2537 N N . ASN A 1 330 ? -19.951 -0.904 -12.184 1.00 95.94 330 ASN A N 1
ATOM 2538 C CA . ASN A 1 330 ? -18.696 -1.531 -12.590 1.00 95.94 330 ASN A CA 1
ATOM 2539 C C . ASN A 1 330 ? -17.730 -0.476 -13.129 1.00 95.94 330 ASN A C 1
ATOM 2541 O O . ASN A 1 330 ? -18.083 0.317 -14.008 1.00 95.94 330 ASN A O 1
ATOM 2545 N N . LEU A 1 331 ? -16.505 -0.504 -12.618 1.00 96.50 331 LEU A N 1
ATOM 2546 C CA . LEU A 1 331 ? -15.413 0.331 -13.098 1.00 96.50 331 LEU A CA 1
ATOM 2547 C C . LEU A 1 331 ? -14.635 -0.402 -14.204 1.00 96.50 331 LEU A C 1
ATOM 2549 O O . LEU A 1 331 ? -14.724 -1.627 -14.314 1.00 96.50 331 LEU A O 1
ATOM 2553 N N . PRO A 1 332 ? -13.860 0.316 -15.040 1.00 93.56 332 PRO A N 1
ATOM 2554 C CA . PRO A 1 332 ? -13.091 -0.298 -16.128 1.00 93.56 332 PRO A CA 1
ATOM 2555 C C . PRO A 1 332 ? -11.951 -1.232 -15.665 1.00 93.56 332 PRO A C 1
ATOM 2557 O O . PRO A 1 332 ? -11.310 -1.859 -16.504 1.00 93.56 332 PRO A O 1
ATOM 2560 N N . GLY A 1 333 ? -11.702 -1.334 -14.357 1.00 95.12 333 GLY A N 1
ATOM 2561 C CA . GLY A 1 333 ? -10.705 -2.196 -13.719 1.00 95.12 333 GLY A CA 1
ATOM 2562 C C . GLY A 1 333 ? -10.820 -2.115 -12.193 1.00 95.12 333 GLY A C 1
ATOM 2563 O O . GLY A 1 333 ? -11.833 -1.631 -11.678 1.00 95.12 333 GLY A O 1
ATOM 2564 N N . ARG A 1 334 ? -9.790 -2.557 -11.466 1.00 95.88 334 ARG A N 1
ATOM 2565 C CA . ARG A 1 334 ? -9.718 -2.458 -9.999 1.00 95.88 334 ARG A CA 1
ATOM 2566 C C . ARG A 1 334 ? -9.450 -1.012 -9.567 1.00 95.88 334 ARG A C 1
ATOM 2568 O O . ARG A 1 334 ? -8.418 -0.460 -9.962 1.00 95.88 334 ARG A O 1
ATOM 2575 N N . PRO A 1 335 ? -10.345 -0.362 -8.806 1.00 96.69 335 PRO A N 1
ATOM 2576 C CA . PRO A 1 335 ? -10.049 0.940 -8.224 1.00 96.69 335 PRO A CA 1
ATOM 2577 C C . PRO A 1 335 ? -9.029 0.814 -7.089 1.00 96.69 335 PRO A C 1
ATOM 2579 O O . PRO A 1 335 ? -8.987 -0.214 -6.433 1.00 96.69 335 PRO A O 1
ATOM 2582 N N . GLY A 1 336 ? -8.267 1.874 -6.831 1.00 94.38 336 GLY A N 1
ATOM 2583 C CA . GLY A 1 336 ? -7.631 2.132 -5.532 1.00 94.38 336 GLY A CA 1
ATOM 2584 C C . GLY A 1 336 ? -8.444 3.118 -4.683 1.00 94.38 336 GLY A C 1
ATOM 2585 O O . GLY A 1 336 ? -8.475 3.050 -3.466 1.00 94.38 336 GLY A O 1
ATOM 2586 N N . PHE A 1 337 ? -9.163 4.036 -5.331 1.00 96.19 337 PHE A N 1
ATOM 2587 C CA . PHE A 1 337 ? -10.057 4.989 -4.672 1.00 96.19 337 PHE A CA 1
ATOM 2588 C C . PHE A 1 337 ? -11.088 5.535 -5.664 1.00 96.19 337 PHE A C 1
ATOM 2590 O O . PHE A 1 337 ? -10.899 5.464 -6.884 1.00 96.19 337 PHE A O 1
ATOM 2597 N N . ALA A 1 338 ? -12.140 6.162 -5.136 1.00 97.12 338 ALA A N 1
ATOM 2598 C CA . ALA A 1 338 ? -13.079 6.978 -5.899 1.00 97.12 338 ALA A CA 1
ATOM 2599 C C . ALA A 1 338 ? -13.594 8.142 -5.039 1.00 97.12 338 ALA A C 1
ATOM 2601 O O . ALA A 1 338 ? -14.413 7.944 -4.143 1.00 97.12 338 ALA A O 1
ATOM 2602 N N . PHE A 1 339 ? -13.138 9.362 -5.323 1.00 96.62 339 PHE A N 1
ATOM 2603 C CA . PHE A 1 339 ? -13.560 10.561 -4.594 1.00 96.62 339 PHE A CA 1
ATOM 2604 C C . PHE A 1 339 ? -14.678 11.293 -5.334 1.00 96.62 339 PHE A C 1
ATOM 2606 O O . PHE A 1 339 ? -14.611 11.414 -6.563 1.00 96.62 339 PHE A O 1
ATOM 2613 N N . PRO A 1 340 ? -15.682 11.839 -4.627 1.00 95.75 340 PRO A N 1
ATOM 2614 C CA . PRO A 1 340 ? -16.685 12.679 -5.261 1.00 95.75 340 PRO A CA 1
ATOM 2615 C C . PRO A 1 340 ? -16.046 13.951 -5.828 1.00 95.75 340 PRO A C 1
ATOM 2617 O O . PRO A 1 340 ? -15.031 14.445 -5.329 1.00 95.75 340 PRO A O 1
ATOM 2620 N N . THR A 1 341 ? -16.664 14.507 -6.868 1.00 95.88 341 THR A N 1
ATOM 2621 C CA . THR A 1 341 ? -16.219 15.767 -7.474 1.00 95.88 341 THR A CA 1
ATOM 2622 C C . THR A 1 341 ? -17.228 16.898 -7.296 1.00 95.88 341 THR A C 1
ATOM 2624 O O . THR A 1 341 ? -18.376 16.684 -6.904 1.00 95.88 341 THR A O 1
ATOM 2627 N N . THR A 1 342 ? -16.825 18.126 -7.635 1.00 94.38 342 THR A N 1
ATOM 2628 C CA . THR A 1 342 ? -17.738 19.281 -7.701 1.00 94.38 342 THR A CA 1
ATOM 2629 C C . THR A 1 342 ? -18.838 19.122 -8.756 1.00 94.38 342 THR A C 1
ATOM 2631 O O . THR A 1 342 ? -19.853 19.819 -8.682 1.00 94.38 342 THR A O 1
ATOM 2634 N N . LYS A 1 343 ? -18.678 18.211 -9.727 1.00 94.75 343 LYS A N 1
ATOM 2635 C CA . LYS A 1 343 ? -19.739 17.822 -10.657 1.00 94.75 343 LYS A CA 1
ATOM 2636 C C . LYS A 1 343 ? -20.511 16.639 -10.064 1.00 94.75 343 LYS A C 1
ATOM 2638 O O . LYS A 1 343 ? -19.960 15.569 -9.825 1.00 94.75 343 LYS A O 1
ATOM 2643 N N . GLN A 1 344 ? -21.812 16.827 -9.854 1.00 92.06 344 GLN A N 1
ATOM 2644 C CA . GLN A 1 344 ? -22.689 15.781 -9.326 1.00 92.06 344 GLN A CA 1
ATOM 2645 C C . GLN A 1 344 ? -22.605 14.502 -10.178 1.00 92.06 344 GLN A C 1
ATOM 2647 O O . GLN A 1 344 ? -22.526 14.586 -11.402 1.00 92.06 344 GLN A O 1
ATOM 2652 N N . ASN A 1 345 ? -22.654 13.338 -9.521 1.00 94.56 345 ASN A N 1
ATOM 2653 C CA . ASN A 1 345 ? -22.548 11.997 -10.120 1.00 94.56 345 ASN A CA 1
ATOM 2654 C C . ASN A 1 345 ? -21.198 11.677 -10.781 1.00 94.56 345 ASN A C 1
ATOM 2656 O O . ASN A 1 345 ? -21.025 10.571 -11.283 1.00 94.56 345 ASN A O 1
ATOM 2660 N N . VAL A 1 346 ? -20.234 12.599 -10.754 1.00 97.12 346 VAL A N 1
ATOM 2661 C CA . VAL A 1 346 ? -18.890 12.355 -11.271 1.00 97.12 346 VAL A CA 1
ATOM 2662 C C . VAL A 1 346 ? -17.923 12.147 -10.120 1.00 97.12 346 VAL A C 1
ATOM 2664 O O . VAL A 1 346 ? -17.905 12.926 -9.162 1.00 97.12 346 VAL A O 1
ATOM 2667 N N . PHE A 1 347 ? -17.106 11.108 -10.252 1.00 98.00 347 PHE A N 1
ATOM 2668 C CA . PHE A 1 347 ? -16.063 10.722 -9.314 1.00 98.00 347 PHE A CA 1
ATOM 2669 C C . PHE A 1 347 ? -14.703 10.793 -9.998 1.00 98.00 347 PHE A C 1
ATOM 2671 O O . PHE A 1 347 ? -14.592 10.442 -11.170 1.00 98.00 347 PHE A O 1
ATOM 2678 N N . VAL A 1 348 ? -13.673 11.232 -9.276 1.00 97.62 348 VAL A N 1
ATOM 2679 C CA . VAL A 1 348 ? -12.285 11.015 -9.693 1.00 97.62 348 VAL A CA 1
ATOM 2680 C C . VAL A 1 348 ? -11.819 9.687 -9.113 1.00 97.62 348 VAL A C 1
ATOM 2682 O O . VAL A 1 348 ? -11.887 9.473 -7.903 1.00 97.62 348 VAL A O 1
ATOM 2685 N N . CYS A 1 349 ? -11.360 8.788 -9.974 1.00 97.88 349 CYS A N 1
ATOM 2686 C CA . CYS A 1 349 ? -10.976 7.439 -9.584 1.00 97.88 349 CYS A CA 1
ATOM 2687 C C . CYS A 1 349 ? -9.559 7.135 -10.061 1.00 97.88 349 CYS A C 1
ATOM 2689 O O . CYS A 1 349 ? -9.205 7.417 -11.209 1.00 97.88 349 CYS A O 1
ATOM 2691 N N . GLY A 1 350 ? -8.771 6.512 -9.190 1.00 97.44 350 GLY A N 1
ATOM 2692 C CA . GLY A 1 350 ? -7.575 5.781 -9.582 1.00 97.44 350 GLY A CA 1
ATOM 2693 C C . GLY A 1 350 ? -7.983 4.345 -9.865 1.00 97.44 350 GLY A C 1
ATOM 2694 O O . GLY A 1 350 ? -8.480 3.682 -8.961 1.00 97.44 350 GLY A O 1
ATOM 2695 N N . VAL A 1 351 ? -7.834 3.885 -11.104 1.00 96.75 351 VAL A N 1
ATOM 2696 C CA . VAL A 1 351 ? -8.228 2.543 -11.549 1.00 96.75 351 VAL A CA 1
ATOM 2697 C C . VAL A 1 351 ? -7.057 1.903 -12.272 1.00 96.75 351 VAL A C 1
ATOM 2699 O O . VAL A 1 351 ? -6.552 2.460 -13.247 1.00 96.75 351 VAL A O 1
ATOM 2702 N N . GLU A 1 352 ? -6.630 0.731 -11.805 1.00 95.00 352 GLU A N 1
ATOM 2703 C CA . GLU A 1 352 ? -5.408 0.061 -12.250 1.00 95.00 352 GLU A CA 1
ATOM 2704 C C . GLU A 1 352 ? -4.223 1.038 -12.234 1.00 95.00 352 GLU A C 1
ATOM 2706 O O . GLU A 1 352 ? -3.712 1.378 -11.176 1.00 95.00 352 GLU A O 1
ATOM 2711 N N . ARG A 1 353 ? -3.796 1.534 -13.396 1.00 95.12 353 ARG A N 1
ATOM 2712 C CA . ARG A 1 353 ? -2.640 2.430 -13.567 1.00 95.12 353 ARG A CA 1
ATOM 2713 C C . ARG A 1 353 ? -3.028 3.743 -14.241 1.00 95.12 353 ARG A C 1
ATOM 2715 O O . ARG A 1 353 ? -2.210 4.389 -14.905 1.00 95.12 353 ARG A O 1
ATOM 2722 N N . SER A 1 354 ? -4.297 4.101 -14.094 1.00 96.38 354 SER A N 1
ATOM 2723 C CA . SER A 1 354 ? -4.916 5.239 -14.750 1.00 96.38 354 SER A CA 1
ATOM 2724 C C . SER A 1 354 ? -5.700 6.068 -13.743 1.00 96.38 354 SER A C 1
ATOM 2726 O O . SER A 1 354 ? -6.393 5.546 -12.874 1.00 96.38 354 SER A O 1
ATOM 2728 N N . LEU A 1 355 ? -5.613 7.383 -13.887 1.00 97.25 355 LEU A N 1
ATOM 2729 C CA . LEU A 1 355 ? -6.452 8.349 -13.197 1.00 97.25 355 LEU A CA 1
ATOM 2730 C C . LEU A 1 355 ? -7.519 8.838 -14.177 1.00 97.25 355 LEU A C 1
ATOM 2732 O O . LEU A 1 355 ? -7.197 9.198 -15.311 1.00 97.25 355 LEU A O 1
ATOM 2736 N N . GLY A 1 356 ? -8.777 8.899 -13.759 1.00 96.94 356 GLY A N 1
ATOM 2737 C CA . GLY A 1 356 ? -9.854 9.363 -14.629 1.00 96.94 356 GLY A CA 1
ATOM 2738 C C . GLY A 1 356 ? -11.099 9.807 -13.884 1.00 96.94 356 GLY A C 1
ATOM 2739 O O . GLY A 1 356 ? -11.188 9.706 -12.663 1.00 96.94 356 GLY A O 1
ATOM 2740 N N . LEU A 1 357 ? -12.049 10.338 -14.647 1.00 97.94 357 LEU A N 1
ATOM 2741 C CA . LEU A 1 357 ? -13.377 10.706 -14.180 1.00 97.94 357 LEU A CA 1
ATOM 2742 C C . LEU A 1 357 ? -14.380 9.632 -14.593 1.00 97.94 357 LEU A C 1
ATOM 2744 O O . LEU A 1 357 ? -14.442 9.271 -15.769 1.00 97.94 357 LEU A O 1
ATOM 2748 N N . TYR A 1 358 ? -15.182 9.168 -13.644 1.00 98.38 358 TYR A N 1
ATOM 2749 C CA . TYR A 1 358 ? -16.271 8.226 -13.876 1.00 98.38 358 TYR A CA 1
ATOM 2750 C C . TYR A 1 358 ? -17.618 8.891 -13.587 1.00 98.38 358 TYR A C 1
ATOM 2752 O O . TYR A 1 358 ? -17.809 9.428 -12.494 1.00 98.38 358 TYR A O 1
ATOM 2760 N N . ASP A 1 359 ? -18.540 8.874 -14.550 1.00 97.88 359 ASP A N 1
ATOM 2761 C CA . ASP A 1 359 ? -19.895 9.416 -14.395 1.00 97.88 359 ASP A CA 1
ATOM 2762 C C . ASP A 1 359 ? -20.890 8.273 -14.143 1.00 97.88 359 ASP A C 1
ATOM 2764 O O . ASP A 1 359 ? -21.162 7.460 -15.025 1.00 97.88 359 ASP A O 1
ATOM 2768 N N . VAL A 1 360 ? -21.453 8.195 -12.932 1.00 97.25 360 VAL A N 1
ATOM 2769 C CA . VAL A 1 360 ? -22.373 7.099 -12.564 1.00 97.25 360 VAL A CA 1
ATOM 2770 C C . VAL A 1 360 ? -23.732 7.198 -13.262 1.00 97.25 360 VAL A C 1
ATOM 2772 O O . VAL A 1 360 ? -24.525 6.262 -13.192 1.00 97.25 360 VAL A O 1
ATOM 2775 N N . SER A 1 361 ? -24.039 8.326 -13.913 1.00 95.94 361 SER A N 1
ATOM 2776 C CA . SER A 1 361 ? -25.325 8.511 -14.592 1.00 95.94 361 SER A CA 1
ATOM 2777 C C . SER A 1 361 ? -25.408 7.784 -15.935 1.00 95.94 361 SER A C 1
ATOM 2779 O O . SER A 1 361 ? -26.493 7.336 -16.311 1.00 95.94 361 SER A O 1
ATOM 2781 N N . ASP A 1 362 ? -24.281 7.635 -16.635 1.00 96.25 362 ASP A N 1
ATOM 2782 C CA . ASP A 1 362 ? -24.201 6.959 -17.934 1.00 96.25 362 ASP A CA 1
ATOM 2783 C C . ASP A 1 362 ? -23.099 5.886 -18.017 1.00 96.25 362 ASP A C 1
ATOM 2785 O O . ASP A 1 362 ? -23.032 5.152 -19.005 1.00 96.25 362 ASP A O 1
ATOM 2789 N N . GLY A 1 363 ? -22.269 5.754 -16.977 1.00 95.94 363 GLY A N 1
ATOM 2790 C CA . GLY A 1 363 ? -21.162 4.802 -16.903 1.00 95.94 363 GLY A CA 1
ATOM 2791 C C . GLY A 1 363 ? -19.936 5.215 -17.722 1.00 95.94 363 GLY A C 1
ATOM 2792 O O . GLY A 1 363 ? -19.078 4.372 -17.995 1.00 95.94 363 GLY A O 1
ATOM 2793 N N . SER A 1 364 ? -19.846 6.474 -18.160 1.00 96.94 364 SER A N 1
ATOM 2794 C CA . SER A 1 364 ? -18.725 6.954 -18.970 1.00 96.94 364 SER A CA 1
ATOM 2795 C C . SER A 1 364 ? -17.435 7.119 -18.158 1.00 96.94 364 SER A C 1
ATOM 2797 O O . SER A 1 364 ? -17.435 7.554 -17.006 1.00 96.94 364 SER A O 1
ATOM 2799 N N . TRP A 1 365 ? -16.308 6.786 -18.795 1.00 97.44 365 TRP A N 1
ATOM 2800 C CA . TRP A 1 365 ? -14.952 6.976 -18.277 1.00 97.44 365 TRP A CA 1
ATOM 2801 C C . TRP A 1 365 ? -14.211 8.013 -19.122 1.00 97.44 365 TRP A C 1
ATOM 2803 O O . TRP A 1 365 ? -14.076 7.851 -20.336 1.00 97.44 365 TRP A O 1
ATOM 2813 N N . THR A 1 366 ? -13.704 9.065 -18.481 1.00 97.00 366 THR A N 1
ATOM 2814 C CA . THR A 1 366 ? -12.837 10.073 -19.103 1.00 97.00 366 THR A CA 1
ATOM 2815 C C . THR A 1 366 ? -11.454 10.003 -18.473 1.00 97.00 366 THR A C 1
ATOM 2817 O O . THR A 1 366 ? -11.264 10.409 -17.330 1.00 97.00 366 THR A O 1
ATOM 2820 N N . GLU A 1 367 ? -10.474 9.501 -19.217 1.00 96.38 367 GLU A N 1
ATOM 2821 C CA . GLU A 1 367 ? -9.094 9.401 -18.740 1.00 96.38 367 GLU A CA 1
ATOM 2822 C C . GLU A 1 367 ? -8.465 10.793 -18.529 1.00 96.38 367 GLU A C 1
ATOM 2824 O O . GLU A 1 367 ? -8.535 11.660 -19.402 1.00 96.38 367 GLU A O 1
ATOM 2829 N N . ILE A 1 368 ? -7.851 11.003 -17.360 1.00 95.00 368 ILE A N 1
ATOM 2830 C CA . ILE A 1 368 ? -7.023 12.178 -17.041 1.00 95.00 368 ILE A CA 1
ATOM 2831 C C . ILE A 1 368 ? -5.558 11.862 -17.346 1.00 95.00 368 ILE A C 1
ATOM 2833 O O . ILE A 1 368 ? -4.860 12.671 -17.959 1.00 95.00 368 ILE A O 1
ATOM 2837 N N . LEU A 1 369 ? -5.097 10.698 -16.889 1.00 94.00 369 LEU A N 1
ATOM 2838 C CA . LEU A 1 369 ? -3.728 10.226 -17.034 1.00 94.00 369 LEU A CA 1
ATOM 2839 C C . LEU A 1 369 ? -3.714 8.696 -17.073 1.00 94.00 369 LEU A C 1
ATOM 2841 O O . LEU A 1 369 ? -4.464 8.055 -16.344 1.00 94.00 369 LEU A O 1
ATOM 2845 N N . SER A 1 370 ? -2.822 8.116 -17.864 1.00 93.44 370 SER A N 1
ATOM 2846 C CA . SER A 1 370 ? -2.540 6.678 -17.887 1.00 93.44 370 SER A CA 1
ATOM 2847 C C . SER A 1 370 ? -1.038 6.419 -17.837 1.00 93.44 370 SER A C 1
ATOM 2849 O O . SER A 1 370 ? -0.227 7.342 -17.941 1.00 93.44 370 SER A O 1
ATOM 2851 N N . GLY A 1 371 ? -0.658 5.155 -17.645 1.00 88.44 371 GLY A N 1
ATOM 2852 C CA . GLY A 1 371 ? 0.750 4.759 -17.587 1.00 88.44 371 GLY A CA 1
ATOM 2853 C C . GLY A 1 371 ? 1.449 5.193 -16.298 1.00 88.44 371 GLY A C 1
ATOM 2854 O O . GLY A 1 371 ? 2.670 5.361 -16.287 1.00 88.44 371 GLY A O 1
ATOM 2855 N N . ILE A 1 372 ? 0.692 5.362 -15.211 1.00 91.06 372 ILE A N 1
ATOM 2856 C CA . ILE A 1 372 ? 1.262 5.520 -13.871 1.00 91.06 372 ILE A CA 1
ATOM 2857 C C . ILE A 1 372 ? 2.115 4.281 -13.575 1.00 91.06 372 ILE A C 1
ATOM 2859 O O . ILE A 1 372 ? 1.749 3.165 -13.962 1.00 91.06 372 ILE A O 1
ATOM 2863 N N . ASP A 1 373 ? 3.285 4.500 -12.971 1.00 83.81 373 ASP A N 1
ATOM 2864 C CA . ASP A 1 373 ? 4.303 3.473 -12.727 1.00 83.81 373 ASP A CA 1
ATOM 2865 C C . ASP A 1 373 ? 4.833 2.776 -13.998 1.00 83.81 373 ASP A C 1
ATOM 2867 O O . ASP A 1 373 ? 5.436 1.726 -13.876 1.00 83.81 373 ASP A O 1
ATOM 2871 N N . SER A 1 374 ? 4.561 3.237 -15.235 1.00 83.00 374 SER A N 1
ATOM 2872 C CA . SER A 1 374 ? 4.824 2.480 -16.497 1.00 83.00 374 SER A CA 1
ATOM 2873 C C . SER A 1 374 ? 6.237 1.903 -16.694 1.00 83.00 374 SER A C 1
ATOM 2875 O O . SER A 1 374 ? 6.421 1.041 -17.550 1.00 83.00 374 SER A O 1
ATOM 2877 N N . ASP A 1 375 ? 7.216 2.364 -15.927 1.00 80.12 375 ASP A N 1
ATOM 2878 C CA . ASP A 1 375 ? 8.583 1.859 -15.836 1.00 80.12 375 ASP A CA 1
ATOM 2879 C C . ASP A 1 375 ? 8.755 0.626 -14.926 1.00 80.12 375 ASP A C 1
ATOM 2881 O O . ASP A 1 375 ? 9.805 -0.013 -14.966 1.00 80.12 375 ASP A O 1
ATOM 2885 N N . VAL A 1 376 ? 7.734 0.264 -14.147 1.00 81.38 376 VAL A N 1
ATOM 2886 C CA . VAL A 1 376 ? 7.703 -0.884 -13.237 1.00 81.38 376 VAL A CA 1
ATOM 2887 C C . VAL A 1 376 ? 6.473 -1.774 -13.466 1.00 81.38 376 VAL A C 1
ATOM 2889 O O . VAL A 1 376 ? 5.330 -1.315 -13.547 1.00 81.38 376 VAL A O 1
ATOM 2892 N N . ASP A 1 377 ? 6.704 -3.084 -13.551 1.00 82.94 377 ASP A N 1
ATOM 2893 C CA . ASP A 1 377 ? 5.652 -4.085 -13.768 1.00 82.94 377 ASP A CA 1
ATOM 2894 C C . ASP A 1 377 ? 4.870 -4.402 -12.484 1.00 82.94 377 ASP A C 1
ATOM 2896 O O . ASP A 1 377 ? 5.377 -4.215 -11.377 1.00 82.94 377 ASP A O 1
ATOM 2900 N N . ASN A 1 378 ? 3.668 -4.970 -12.630 1.00 85.12 378 ASN A N 1
ATOM 2901 C CA . ASN A 1 378 ? 2.854 -5.523 -11.534 1.00 85.12 378 ASN A CA 1
ATOM 2902 C C . ASN A 1 378 ? 2.528 -4.537 -10.400 1.00 85.12 378 ASN A C 1
ATOM 2904 O O . ASN A 1 378 ? 2.457 -4.923 -9.234 1.00 85.12 378 ASN A O 1
ATOM 2908 N N . THR A 1 379 ? 2.282 -3.270 -10.732 1.00 89.75 379 THR A N 1
ATOM 2909 C CA . THR A 1 379 ? 1.751 -2.292 -9.772 1.00 89.75 379 THR A CA 1
ATOM 2910 C C . THR A 1 379 ? 0.408 -1.732 -10.213 1.00 89.75 379 THR A C 1
ATOM 2912 O O . THR A 1 379 ? 0.125 -1.649 -11.414 1.00 89.75 379 THR A O 1
ATOM 2915 N N . ILE A 1 380 ? -0.403 -1.343 -9.232 1.00 92.81 380 ILE A N 1
ATOM 2916 C CA . ILE A 1 380 ? -1.653 -0.601 -9.418 1.00 92.81 380 ILE A CA 1
ATOM 2917 C C . ILE A 1 380 ? -1.742 0.526 -8.395 1.00 92.81 380 ILE A C 1
ATOM 2919 O O . ILE A 1 380 ? -1.148 0.440 -7.321 1.00 92.81 380 ILE A O 1
ATOM 2923 N N . ILE A 1 381 ? -2.518 1.557 -8.706 1.00 95.12 381 ILE A N 1
ATOM 2924 C CA . ILE A 1 381 ? -2.955 2.572 -7.753 1.00 95.12 381 ILE A CA 1
ATOM 2925 C C . ILE A 1 381 ? -3.752 1.869 -6.656 1.00 95.12 381 ILE A C 1
ATOM 2927 O O . ILE A 1 381 ? -4.671 1.106 -6.945 1.00 95.12 381 ILE A O 1
ATOM 2931 N N . ASN A 1 382 ? -3.386 2.130 -5.407 1.00 91.56 382 ASN A N 1
ATOM 2932 C CA . ASN A 1 382 ? -3.946 1.450 -4.250 1.00 91.56 382 ASN A CA 1
ATOM 2933 C C . ASN A 1 382 ? -4.828 2.357 -3.396 1.00 91.56 382 ASN A C 1
ATOM 2935 O O . ASN A 1 382 ? -5.849 1.905 -2.914 1.00 91.56 382 ASN A O 1
ATOM 2939 N N . ASP A 1 383 ? -4.441 3.620 -3.225 1.00 92.88 383 ASP A N 1
ATOM 2940 C CA . ASP A 1 383 ? -5.135 4.553 -2.336 1.00 92.88 383 ASP A CA 1
ATOM 2941 C C . ASP A 1 383 ? -4.738 6.005 -2.664 1.00 92.88 383 ASP A C 1
ATOM 2943 O O . ASP A 1 383 ? -3.711 6.239 -3.312 1.00 92.88 383 ASP A O 1
ATOM 2947 N N . GLY A 1 384 ? -5.519 6.991 -2.219 1.00 94.81 384 GLY A N 1
ATOM 2948 C CA . GLY A 1 384 ? -5.240 8.402 -2.439 1.00 94.81 384 GLY A CA 1
ATOM 2949 C C . GLY A 1 384 ? -5.847 9.349 -1.412 1.00 94.81 384 GLY A C 1
ATOM 2950 O O . GLY A 1 384 ? -6.519 8.961 -0.468 1.00 94.81 384 GLY A O 1
ATOM 2951 N N . VAL A 1 385 ? -5.598 10.637 -1.611 1.00 95.25 385 VAL A N 1
ATOM 2952 C CA . VAL A 1 385 ? -6.203 11.728 -0.853 1.00 95.25 385 VAL A CA 1
ATOM 2953 C C . VAL A 1 385 ? -6.302 12.968 -1.733 1.00 95.25 385 VAL A C 1
ATOM 2955 O O . VAL A 1 385 ? -5.365 13.322 -2.455 1.00 95.25 385 VAL A O 1
ATOM 2958 N N . VAL A 1 386 ? -7.453 13.634 -1.670 1.00 94.88 386 VAL A N 1
ATOM 2959 C CA . VAL A 1 386 ? -7.701 14.918 -2.336 1.00 94.88 386 VAL A CA 1
ATOM 2960 C C . VAL A 1 386 ? -7.471 16.051 -1.345 1.00 94.88 386 VAL A C 1
ATOM 2962 O O . VAL A 1 386 ? -7.929 15.978 -0.208 1.00 94.88 386 VAL A O 1
ATOM 2965 N N . PHE A 1 387 ? -6.807 17.115 -1.791 1.00 93.88 387 PHE A N 1
ATOM 2966 C CA . PHE A 1 387 ? -6.673 18.363 -1.041 1.00 93.88 387 PHE A CA 1
ATOM 2967 C C . PHE A 1 387 ? -6.523 19.533 -2.017 1.00 93.88 387 PHE A C 1
ATOM 2969 O O . PHE A 1 387 ? -5.831 19.414 -3.028 1.00 93.88 387 PHE A O 1
ATOM 2976 N N . ASP A 1 388 ? -7.145 20.674 -1.726 1.00 92.38 388 ASP A N 1
ATOM 2977 C CA . ASP A 1 388 ? -7.221 21.811 -2.653 1.00 92.38 388 ASP A CA 1
ATOM 2978 C C . ASP A 1 388 ? -7.665 21.365 -4.075 1.00 92.38 388 ASP A C 1
ATOM 2980 O O . ASP A 1 388 ? -8.731 20.779 -4.254 1.00 92.38 388 ASP A O 1
ATOM 2984 N N . ASP A 1 389 ? -6.840 21.625 -5.094 1.00 92.19 389 ASP A N 1
ATOM 2985 C CA . ASP A 1 389 ? -6.979 21.170 -6.480 1.00 92.19 389 ASP A CA 1
ATOM 2986 C C . ASP A 1 389 ? -6.048 19.995 -6.832 1.00 92.19 389 ASP A C 1
ATOM 2988 O O . ASP A 1 389 ? -5.774 19.728 -8.003 1.00 92.19 389 ASP A O 1
ATOM 2992 N N . ASN A 1 390 ? -5.515 19.312 -5.826 1.00 96.06 390 ASN A N 1
ATOM 2993 C CA . ASN A 1 390 ? -4.469 18.311 -5.958 1.00 96.06 390 ASN A CA 1
ATOM 2994 C C . ASN A 1 390 ? -4.956 16.938 -5.504 1.00 96.06 390 ASN A C 1
ATOM 2996 O O . ASN A 1 390 ? -5.923 16.789 -4.755 1.00 96.06 390 ASN A O 1
ATOM 3000 N N . LEU A 1 391 ? -4.231 15.925 -5.954 1.00 96.88 391 LEU A N 1
ATOM 3001 C CA . LEU A 1 391 ? -4.438 14.546 -5.560 1.00 96.88 391 LEU A CA 1
ATOM 3002 C C . LEU A 1 391 ? -3.077 13.924 -5.270 1.00 96.88 391 LEU A C 1
ATOM 3004 O O . LEU A 1 391 ? -2.186 13.981 -6.116 1.00 96.88 391 LEU A O 1
ATOM 3008 N N . ILE A 1 392 ? -2.916 13.320 -4.097 1.00 97.12 392 ILE A N 1
ATOM 3009 C CA . ILE A 1 392 ? -1.793 12.420 -3.832 1.00 97.12 392 ILE A CA 1
ATOM 3010 C C . ILE A 1 392 ? -2.329 11.003 -3.831 1.00 97.12 392 ILE A C 1
ATOM 3012 O O . ILE A 1 392 ? -3.379 10.742 -3.258 1.00 97.12 392 ILE A O 1
ATOM 3016 N N . PHE A 1 393 ? -1.620 10.089 -4.475 1.00 96.44 393 PHE A N 1
ATOM 3017 C CA . PHE A 1 393 ? -1.988 8.683 -4.480 1.00 96.44 393 PHE A CA 1
ATOM 3018 C C . PHE A 1 393 ? -0.761 7.791 -4.481 1.00 96.44 393 PHE A C 1
ATOM 3020 O O . PHE A 1 393 ? 0.321 8.180 -4.916 1.00 96.44 393 PHE A O 1
ATOM 3027 N N . GLY A 1 394 ? -0.944 6.595 -3.948 1.00 94.75 394 GLY A N 1
ATOM 3028 C CA . GLY A 1 394 ? 0.096 5.598 -3.769 1.00 94.75 394 GLY A CA 1
ATOM 3029 C C . GLY A 1 394 ? -0.247 4.365 -4.569 1.00 94.75 394 GLY A C 1
ATOM 3030 O O . GLY A 1 394 ? -1.422 4.072 -4.804 1.00 94.75 394 GLY A O 1
ATOM 3031 N N . CYS A 1 395 ? 0.784 3.659 -4.997 1.00 93.75 395 CYS A N 1
ATOM 3032 C CA . CYS A 1 395 ? 0.641 2.381 -5.665 1.00 93.75 395 CYS A CA 1
ATOM 3033 C C . CYS A 1 395 ? 0.925 1.237 -4.685 1.00 93.75 395 CYS A C 1
ATOM 3035 O O . CYS A 1 395 ? 1.485 1.438 -3.601 1.00 93.75 395 CYS A O 1
ATOM 3037 N N . LYS A 1 396 ? 0.550 0.024 -5.085 1.00 90.50 396 LYS A N 1
ATOM 3038 C CA . LYS A 1 396 ? 0.995 -1.218 -4.454 1.00 90.50 396 LYS A CA 1
ATOM 3039 C C . LYS A 1 396 ? 1.602 -2.153 -5.476 1.00 90.50 396 LYS A C 1
ATOM 3041 O O . LYS A 1 396 ? 1.160 -2.202 -6.626 1.00 90.50 396 LYS A O 1
ATOM 3046 N N . GLU A 1 397 ? 2.597 -2.902 -5.031 1.00 85.88 397 GLU A N 1
ATOM 3047 C CA . GLU A 1 397 ? 3.156 -4.024 -5.767 1.00 85.88 397 GLU A CA 1
ATOM 3048 C C . GLU A 1 397 ? 2.308 -5.268 -5.523 1.00 85.88 397 GLU A C 1
ATOM 3050 O O . GLU A 1 397 ? 2.095 -5.654 -4.378 1.00 85.88 397 GLU A O 1
ATOM 3055 N N . LEU A 1 398 ? 1.802 -5.889 -6.587 1.00 83.06 398 LEU A N 1
ATOM 3056 C CA . LEU A 1 398 ? 0.820 -6.970 -6.465 1.00 83.06 398 LEU A CA 1
ATOM 3057 C C . LEU A 1 398 ? 1.389 -8.244 -5.824 1.00 83.06 398 LEU A C 1
ATOM 3059 O O . LEU A 1 398 ? 0.619 -9.046 -5.303 1.00 83.06 398 LEU A O 1
ATOM 3063 N N . GLU A 1 399 ? 2.708 -8.445 -5.857 1.00 81.25 399 GLU A N 1
ATOM 3064 C CA . GLU A 1 399 ? 3.370 -9.590 -5.223 1.00 81.25 399 GLU A CA 1
ATOM 3065 C C . GLU A 1 399 ? 3.938 -9.264 -3.833 1.00 81.25 399 GLU A C 1
ATOM 3067 O O . GLU A 1 399 ? 4.398 -10.173 -3.144 1.00 81.25 399 GLU A O 1
ATOM 3072 N N . PHE A 1 400 ? 3.911 -7.993 -3.418 1.00 79.31 400 PHE A N 1
ATOM 3073 C CA . PHE A 1 400 ? 4.498 -7.471 -2.182 1.00 79.31 400 PHE A CA 1
ATOM 3074 C C . PHE A 1 400 ? 5.979 -7.845 -1.962 1.00 79.31 400 PHE A C 1
ATOM 3076 O O . PHE A 1 400 ? 6.440 -7.947 -0.824 1.00 79.31 400 PHE A O 1
ATOM 3083 N N . LYS A 1 401 ? 6.760 -8.036 -3.037 1.00 75.06 401 LYS A N 1
ATOM 3084 C CA . LYS A 1 401 ? 8.161 -8.511 -2.942 1.00 75.06 401 LYS A CA 1
ATOM 3085 C C . LYS A 1 401 ? 9.200 -7.409 -3.041 1.00 75.06 401 LYS A C 1
ATOM 3087 O O . LYS A 1 401 ? 10.257 -7.481 -2.417 1.00 75.06 401 LYS A O 1
ATOM 3092 N N . THR A 1 402 ? 8.935 -6.407 -3.869 1.00 79.69 402 THR A N 1
ATOM 3093 C CA . THR A 1 402 ? 9.932 -5.395 -4.236 1.00 79.69 402 THR A CA 1
ATOM 3094 C C . THR A 1 402 ? 9.456 -3.997 -3.886 1.00 79.69 402 THR A C 1
ATOM 3096 O O . THR A 1 402 ? 8.311 -3.639 -4.154 1.00 79.69 402 THR A O 1
ATOM 3099 N N . LYS A 1 403 ? 10.371 -3.181 -3.360 1.00 83.50 403 LYS A N 1
ATOM 3100 C CA . LYS A 1 403 ? 10.158 -1.759 -3.073 1.00 83.50 403 LYS A CA 1
ATOM 3101 C C . LYS A 1 403 ? 10.192 -0.927 -4.356 1.00 83.50 403 LYS A C 1
ATOM 3103 O O . LYS A 1 403 ? 11.207 -0.303 -4.650 1.00 83.50 403 LYS A O 1
ATOM 3108 N N . LYS A 1 404 ? 9.126 -1.014 -5.151 1.00 82.44 404 LYS A N 1
ATOM 3109 C CA . LYS A 1 404 ? 8.984 -0.314 -6.440 1.00 82.44 404 LYS A CA 1
ATOM 3110 C C . LYS A 1 404 ? 7.670 0.457 -6.579 1.00 82.44 404 LYS A C 1
ATOM 3112 O O . LYS A 1 404 ? 7.444 1.064 -7.617 1.00 82.44 404 LYS A O 1
ATOM 3117 N N . ALA A 1 405 ? 6.799 0.419 -5.571 1.00 84.75 405 ALA A N 1
ATOM 3118 C CA . ALA A 1 405 ? 5.532 1.128 -5.613 1.00 84.75 405 ALA A CA 1
ATOM 3119 C C . ALA A 1 405 ? 5.759 2.637 -5.461 1.00 84.75 405 ALA A C 1
ATOM 3121 O O . ALA A 1 405 ? 6.425 3.091 -4.523 1.00 84.75 405 ALA A O 1
ATOM 3122 N N . GLY A 1 406 ? 5.216 3.406 -6.404 1.00 89.56 406 GLY A N 1
ATOM 3123 C CA . GLY A 1 406 ? 5.347 4.855 -6.410 1.00 89.56 406 GLY A CA 1
ATOM 3124 C C . GLY A 1 406 ? 4.334 5.574 -5.518 1.00 89.56 406 GLY A C 1
ATOM 3125 O O . GLY A 1 406 ? 3.184 5.155 -5.376 1.00 89.56 406 GLY A O 1
ATOM 3126 N N . LEU A 1 407 ? 4.757 6.719 -4.985 1.00 94.50 407 LEU A N 1
ATOM 3127 C CA . LEU A 1 407 ? 3.902 7.738 -4.379 1.00 94.50 407 LEU A CA 1
ATOM 3128 C C . LEU A 1 407 ? 3.904 8.960 -5.289 1.00 94.50 407 LEU A C 1
ATOM 3130 O O . LEU A 1 407 ? 4.967 9.468 -5.650 1.00 94.50 407 LEU A O 1
ATOM 3134 N N . TYR A 1 408 ? 2.727 9.453 -5.642 1.00 96.25 408 TYR A N 1
ATOM 3135 C CA . TYR A 1 408 ? 2.563 10.464 -6.674 1.00 96.25 408 TYR A CA 1
ATOM 3136 C C . TYR A 1 408 ? 1.756 11.658 -6.194 1.00 96.25 408 TYR A C 1
ATOM 3138 O O . TYR A 1 408 ? 0.793 11.508 -5.452 1.00 96.25 408 TYR A O 1
ATOM 3146 N N . LEU A 1 409 ? 2.112 12.837 -6.700 1.00 97.62 409 LEU A N 1
ATOM 3147 C CA . LEU A 1 409 ? 1.309 14.052 -6.647 1.00 97.62 409 LEU A CA 1
ATOM 3148 C C . LEU A 1 409 ? 0.830 14.385 -8.059 1.00 97.62 409 LEU A C 1
ATOM 3150 O O . LEU A 1 409 ? 1.632 14.706 -8.937 1.00 97.62 409 LEU A O 1
ATOM 3154 N N . TRP A 1 410 ? -0.480 14.373 -8.261 1.00 97.44 410 TRP A N 1
ATOM 3155 C CA . TRP A 1 410 ? -1.126 15.010 -9.397 1.00 97.44 410 TRP A CA 1
ATOM 3156 C C . TRP A 1 410 ? -1.567 16.420 -9.020 1.00 97.44 410 TRP A C 1
ATOM 3158 O O . TRP A 1 410 ? -2.399 16.618 -8.132 1.00 97.44 410 TRP A O 1
ATOM 3168 N N . ARG A 1 411 ? -1.013 17.410 -9.716 1.00 95.50 411 ARG A N 1
ATOM 3169 C CA . ARG A 1 411 ? -1.306 18.821 -9.489 1.00 95.50 411 ARG A CA 1
ATOM 3170 C C . ARG A 1 411 ? -2.314 19.340 -10.504 1.00 95.50 411 ARG A C 1
ATOM 3172 O O . ARG A 1 411 ? -1.993 19.443 -11.690 1.00 95.50 411 ARG A O 1
ATOM 3179 N N . GLY A 1 412 ? -3.510 19.699 -10.040 1.00 92.44 412 GLY A N 1
ATOM 3180 C CA . GLY A 1 412 ? -4.638 20.053 -10.904 1.00 92.44 412 GLY A CA 1
ATOM 3181 C C . GLY A 1 412 ? -4.395 21.294 -11.757 1.00 92.44 412 GLY A C 1
ATOM 3182 O O . GLY A 1 412 ? -4.542 21.219 -12.979 1.00 92.44 412 GLY A O 1
ATOM 3183 N N . ARG A 1 413 ? -3.954 22.408 -11.153 1.00 92.31 413 ARG A N 1
ATOM 3184 C CA . ARG A 1 413 ? -3.781 23.712 -11.832 1.00 92.31 413 ARG A CA 1
ATOM 3185 C C . ARG A 1 413 ? -2.987 23.691 -13.138 1.00 92.31 413 ARG A C 1
ATOM 3187 O O . ARG A 1 413 ? -3.247 24.518 -14.008 1.00 92.31 413 ARG A O 1
ATOM 3194 N N . ASP A 1 414 ? -2.001 22.805 -13.276 1.00 93.69 414 ASP A N 1
ATOM 3195 C CA . ASP A 1 414 ? -1.176 22.685 -14.486 1.00 93.69 414 ASP A CA 1
ATOM 3196 C C . ASP A 1 414 ? -1.091 21.259 -15.040 1.00 93.69 414 ASP A C 1
ATOM 3198 O O . ASP A 1 414 ? -0.316 21.020 -15.967 1.00 93.69 414 ASP A O 1
ATOM 3202 N N . LYS A 1 415 ? -1.917 20.344 -14.514 1.00 93.50 415 LYS A N 1
ATOM 3203 C CA . LYS A 1 415 ? -2.045 18.953 -14.964 1.00 93.50 415 LYS A CA 1
ATOM 3204 C C . LYS A 1 415 ? -0.693 18.237 -15.043 1.00 93.50 415 LYS A C 1
ATOM 3206 O O . LYS A 1 415 ? -0.343 17.655 -16.071 1.00 93.50 415 LYS A O 1
ATOM 3211 N N . LYS A 1 416 ? 0.093 18.319 -13.966 1.00 94.94 416 LYS A N 1
ATOM 3212 C CA . LYS A 1 416 ? 1.404 17.660 -13.867 1.00 94.94 416 LYS A CA 1
ATOM 3213 C C . LYS A 1 416 ? 1.405 16.552 -12.833 1.00 94.94 416 LYS A C 1
ATOM 3215 O O . LYS A 1 416 ? 0.915 16.738 -11.722 1.00 94.94 416 LYS A O 1
ATOM 3220 N N . LEU A 1 417 ? 2.029 15.437 -13.203 1.00 96.00 417 LEU A N 1
ATOM 3221 C CA . LEU A 1 417 ? 2.335 14.334 -12.305 1.00 96.00 417 LEU A CA 1
ATOM 3222 C C . LEU A 1 417 ? 3.777 14.466 -11.805 1.00 96.00 417 LEU A C 1
ATOM 3224 O O . LEU A 1 417 ? 4.696 14.658 -12.602 1.00 96.00 417 LEU A O 1
ATOM 3228 N N . PHE A 1 418 ? 3.963 14.320 -10.500 1.00 96.19 418 PHE A N 1
ATOM 3229 C CA . PHE A 1 418 ? 5.261 14.237 -9.844 1.00 96.19 418 PHE A CA 1
ATOM 3230 C C . PHE A 1 418 ? 5.347 12.905 -9.104 1.00 96.19 418 PHE A C 1
ATOM 3232 O O . PHE A 1 418 ? 4.442 12.579 -8.339 1.00 96.19 418 PHE A O 1
ATOM 3239 N N . GLN A 1 419 ? 6.421 12.147 -9.315 1.00 94.88 419 GLN A N 1
ATOM 3240 C CA . GLN A 1 419 ? 6.744 10.996 -8.476 1.00 94.88 419 GLN A CA 1
ATOM 3241 C C . GLN A 1 419 ? 7.460 11.522 -7.230 1.00 94.88 419 GLN A C 1
ATOM 3243 O O . GLN A 1 419 ? 8.581 12.019 -7.314 1.00 94.88 419 GLN A O 1
ATOM 3248 N N . LEU A 1 420 ? 6.776 11.477 -6.090 1.00 93.94 420 LEU A N 1
ATOM 3249 C CA . LEU A 1 420 ? 7.303 11.925 -4.803 1.00 93.94 420 LEU A CA 1
ATOM 3250 C C . LEU A 1 420 ? 8.280 10.897 -4.225 1.00 93.94 420 LEU A C 1
ATOM 3252 O O . LEU A 1 420 ? 9.295 11.278 -3.644 1.00 93.94 420 LEU A O 1
ATOM 3256 N N . ARG A 1 421 ? 7.958 9.605 -4.373 1.00 90.56 421 ARG A N 1
ATOM 3257 C CA . ARG A 1 421 ? 8.748 8.461 -3.895 1.00 90.56 421 ARG A CA 1
ATOM 3258 C C . ARG A 1 421 ? 8.549 7.240 -4.794 1.00 90.56 421 ARG A C 1
ATOM 3260 O O . ARG A 1 421 ? 7.565 7.174 -5.528 1.00 90.56 421 ARG A O 1
ATOM 3267 N N . ASN A 1 422 ? 9.467 6.281 -4.710 1.00 87.69 422 ASN A N 1
ATOM 3268 C CA . ASN A 1 422 ? 9.432 4.996 -5.425 1.00 87.69 422 ASN A CA 1
ATOM 3269 C C . ASN A 1 422 ? 10.099 3.853 -4.632 1.00 87.69 422 ASN A C 1
ATOM 3271 O O . ASN A 1 422 ? 10.552 2.868 -5.208 1.00 87.69 422 ASN A O 1
ATOM 3275 N N . ASP A 1 423 ? 10.198 4.006 -3.312 1.00 83.62 423 ASP A N 1
ATOM 3276 C CA . ASP A 1 423 ? 10.943 3.136 -2.400 1.00 83.62 423 ASP A CA 1
ATOM 3277 C C . ASP A 1 423 ? 10.033 2.302 -1.479 1.00 83.62 423 ASP A C 1
ATOM 3279 O O . ASP A 1 423 ? 10.502 1.748 -0.482 1.00 83.62 423 ASP A O 1
ATOM 3283 N N . GLN A 1 424 ? 8.740 2.205 -1.804 1.00 81.69 424 GLN A N 1
ATOM 3284 C CA . GLN A 1 424 ? 7.716 1.555 -0.980 1.00 81.69 424 GLN A CA 1
ATOM 3285 C C . GLN A 1 424 ? 7.256 0.229 -1.587 1.00 81.69 424 GLN A C 1
ATOM 3287 O O . GLN A 1 424 ? 7.411 -0.008 -2.788 1.00 81.69 424 GLN A O 1
ATOM 3292 N N . ILE A 1 425 ? 6.691 -0.649 -0.755 1.00 80.44 425 ILE A N 1
ATOM 3293 C CA . ILE A 1 425 ? 6.045 -1.884 -1.230 1.00 80.44 425 ILE A CA 1
ATOM 3294 C C . ILE A 1 425 ? 4.546 -1.638 -1.436 1.00 80.44 425 ILE A C 1
ATOM 3296 O O . ILE A 1 425 ? 3.990 -2.013 -2.470 1.00 80.44 425 ILE A O 1
ATOM 3300 N N . CYS A 1 426 ? 3.899 -0.984 -0.469 1.00 85.56 426 CYS A N 1
ATOM 3301 C CA . CYS A 1 426 ? 2.481 -0.649 -0.527 1.00 85.56 426 CYS A CA 1
ATOM 3302 C C . CYS A 1 426 ? 2.232 0.662 0.220 1.00 85.56 426 CYS A C 1
ATOM 3304 O O . CYS A 1 426 ? 2.312 0.697 1.446 1.00 85.56 426 CYS A O 1
ATOM 3306 N N . SER A 1 427 ? 1.937 1.732 -0.520 1.00 86.50 427 SER A N 1
ATOM 3307 C CA . SER A 1 427 ? 1.578 3.026 0.067 1.00 86.50 427 SER A CA 1
ATOM 3308 C C . SER A 1 427 ? 0.066 3.072 0.317 1.00 86.50 427 SER A C 1
ATOM 3310 O O . SER A 1 427 ? -0.720 3.190 -0.633 1.00 86.50 427 SER A O 1
ATOM 3312 N N . ASN A 1 428 ? -0.351 2.977 1.581 1.00 83.38 428 ASN A N 1
ATOM 3313 C CA . ASN A 1 428 ? -1.693 2.506 1.942 1.00 83.38 428 ASN A CA 1
ATOM 3314 C C . ASN A 1 428 ? -2.359 3.317 3.069 1.00 83.38 428 ASN A C 1
ATOM 3316 O O . ASN A 1 428 ? -2.188 3.040 4.249 1.00 83.38 428 ASN A O 1
ATOM 3320 N N . GLY A 1 429 ? -3.107 4.352 2.706 1.00 87.62 429 GLY A N 1
ATOM 3321 C CA . GLY A 1 429 ? -3.598 5.384 3.612 1.00 87.62 429 GLY A CA 1
ATOM 3322 C C . GLY A 1 429 ? -2.718 6.629 3.549 1.00 87.62 429 GLY A C 1
ATOM 3323 O O . GLY A 1 429 ? -1.501 6.565 3.749 1.00 87.62 429 GLY A O 1
ATOM 3324 N N . LYS A 1 430 ? -3.335 7.781 3.261 1.00 91.75 430 LYS A N 1
ATOM 3325 C CA . LYS A 1 430 ? -2.661 9.082 3.116 1.00 91.75 430 LYS A CA 1
ATOM 3326 C C . LYS A 1 430 ? -3.459 10.193 3.755 1.00 91.75 430 LYS A C 1
ATOM 3328 O O . LYS A 1 430 ? -4.682 10.227 3.672 1.00 91.75 430 LYS A O 1
ATOM 3333 N N . ALA A 1 431 ? -2.748 11.170 4.299 1.00 93.44 431 ALA A N 1
ATOM 3334 C CA . ALA A 1 431 ? -3.367 12.402 4.748 1.00 93.44 431 ALA A CA 1
ATOM 3335 C C . ALA A 1 431 ? -2.459 13.604 4.513 1.00 93.44 431 ALA A C 1
ATOM 3337 O O . ALA A 1 431 ? -1.241 13.524 4.653 1.00 93.44 431 ALA A O 1
ATOM 3338 N N . VAL A 1 432 ? -3.068 14.739 4.181 1.00 94.69 432 VAL A N 1
ATOM 3339 C CA . VAL A 1 432 ? -2.368 16.015 4.028 1.00 94.69 432 VAL A CA 1
ATOM 3340 C C . VAL A 1 432 ? -2.852 16.956 5.118 1.00 94.69 432 VAL A C 1
ATOM 3342 O O . VAL A 1 432 ? -4.042 17.235 5.226 1.00 94.69 432 VAL A O 1
ATOM 3345 N N . ILE A 1 433 ? -1.918 17.443 5.927 1.00 93.62 433 ILE A N 1
ATOM 3346 C CA . ILE A 1 433 ? -2.183 18.346 7.044 1.00 93.62 433 ILE A CA 1
ATOM 3347 C C . ILE A 1 433 ? -1.659 19.724 6.673 1.00 93.62 433 ILE A C 1
ATOM 3349 O O . ILE A 1 433 ? -0.487 19.880 6.325 1.00 93.62 433 ILE A O 1
ATOM 3353 N N . ARG A 1 434 ? -2.524 20.736 6.769 1.00 92.31 434 ARG A N 1
ATOM 3354 C CA . ARG A 1 434 ? -2.130 22.137 6.633 1.00 92.31 434 ARG A CA 1
ATOM 3355 C C . ARG A 1 434 ? -1.762 22.696 7.999 1.00 92.31 434 ARG A C 1
ATOM 3357 O O . ARG A 1 434 ? -2.624 22.879 8.856 1.00 92.31 434 ARG A O 1
ATOM 3364 N N . ASN A 1 435 ? -0.482 22.992 8.180 1.00 91.00 435 ASN A N 1
ATOM 3365 C CA . ASN A 1 435 ? 0.026 23.584 9.409 1.00 91.00 435 ASN A CA 1
ATOM 3366 C C . ASN A 1 435 ? -0.436 25.053 9.535 1.00 91.00 435 ASN A C 1
ATOM 3368 O O . ASN A 1 435 ? -0.762 25.695 8.527 1.00 91.00 435 ASN A O 1
ATOM 3372 N N . PRO A 1 436 ? -0.436 25.638 10.749 1.00 90.38 436 PRO A N 1
ATOM 3373 C CA . PRO A 1 436 ? -0.831 27.035 10.957 1.00 90.38 436 PRO A CA 1
ATOM 3374 C C . PRO A 1 436 ? -0.046 28.051 10.109 1.00 90.38 436 PRO A C 1
ATOM 3376 O O . PRO A 1 436 ? -0.593 29.080 9.711 1.00 90.38 436 PRO A O 1
ATOM 3379 N N . ASP A 1 437 ? 1.214 27.750 9.790 1.00 92.00 437 ASP A N 1
ATOM 3380 C CA . ASP A 1 437 ? 2.097 28.561 8.943 1.00 92.00 437 ASP A CA 1
ATOM 3381 C C . ASP A 1 437 ? 1.885 28.351 7.428 1.00 92.00 437 ASP A C 1
ATOM 3383 O O . ASP A 1 437 ? 2.647 28.879 6.622 1.00 92.00 437 ASP A O 1
ATOM 3387 N N . GLN A 1 438 ? 0.830 27.621 7.044 1.00 90.81 438 GLN A N 1
ATOM 3388 C CA . GLN A 1 438 ? 0.457 27.249 5.674 1.00 90.81 438 GLN A CA 1
ATOM 3389 C C . GLN A 1 438 ? 1.362 26.212 4.999 1.00 90.81 438 GLN A C 1
ATOM 3391 O O . GLN A 1 438 ? 1.078 25.835 3.858 1.00 90.81 438 GLN A O 1
ATOM 3396 N N . THR A 1 439 ? 2.397 25.711 5.676 1.00 93.69 439 THR A N 1
ATOM 3397 C CA . THR A 1 439 ? 3.163 24.566 5.173 1.00 93.69 439 THR A CA 1
ATOM 3398 C C . THR A 1 439 ? 2.312 23.296 5.202 1.00 93.69 439 THR A C 1
ATOM 3400 O O . THR A 1 439 ? 1.333 23.197 5.949 1.00 93.69 439 THR A O 1
ATOM 3403 N N . LEU A 1 440 ? 2.663 22.328 4.355 1.00 96.38 440 LEU A N 1
ATOM 3404 C CA . LEU A 1 440 ? 1.955 21.057 4.261 1.00 96.38 440 LEU A CA 1
ATOM 3405 C C . LEU A 1 440 ? 2.813 19.926 4.820 1.00 96.38 440 LEU A C 1
ATOM 3407 O O . LEU A 1 440 ? 3.995 19.807 4.492 1.00 96.38 440 LEU A O 1
ATOM 3411 N N . THR A 1 441 ? 2.182 19.071 5.613 1.00 95.56 441 THR A N 1
ATOM 3412 C CA . THR A 1 441 ? 2.733 17.797 6.069 1.00 95.56 441 THR A CA 1
ATOM 3413 C C . THR A 1 441 ? 1.977 16.677 5.367 1.00 95.56 441 THR A C 1
ATOM 3415 O O . THR A 1 441 ? 0.751 16.617 5.444 1.00 95.56 441 THR A O 1
ATOM 3418 N N . LEU A 1 442 ? 2.697 15.792 4.687 1.00 96.38 442 LEU A N 1
ATOM 3419 C CA . LEU A 1 442 ? 2.163 14.534 4.188 1.00 96.38 442 LEU A CA 1
ATOM 3420 C C . LEU A 1 442 ? 2.384 13.462 5.249 1.00 96.38 442 LEU A C 1
ATOM 3422 O O . LEU A 1 442 ? 3.505 13.284 5.724 1.00 96.38 442 LEU A O 1
ATOM 3426 N N . VAL A 1 443 ? 1.318 12.756 5.594 1.00 95.44 443 VAL A N 1
ATOM 3427 C CA . VAL A 1 443 ? 1.370 11.521 6.368 1.00 95.44 443 VAL A CA 1
ATOM 3428 C C . VAL A 1 443 ? 1.068 10.371 5.419 1.00 95.44 443 VAL A C 1
ATOM 3430 O O . VAL A 1 443 ? 0.123 10.451 4.631 1.00 95.44 443 VAL A O 1
ATOM 3433 N N . ASP A 1 444 ? 1.869 9.318 5.490 1.00 94.50 444 ASP A N 1
ATOM 3434 C CA . ASP A 1 444 ? 1.778 8.158 4.609 1.00 94.50 444 ASP A CA 1
ATOM 3435 C C . ASP A 1 444 ? 2.157 6.875 5.360 1.00 94.50 444 ASP A C 1
ATOM 3437 O O . ASP A 1 444 ? 3.021 6.877 6.248 1.00 94.50 444 ASP A O 1
ATOM 3441 N N . ILE A 1 445 ? 1.484 5.791 4.994 1.00 92.44 445 ILE A N 1
ATOM 3442 C CA . ILE A 1 445 ? 1.683 4.447 5.530 1.00 92.44 445 ILE A CA 1
ATOM 3443 C C . ILE A 1 445 ? 2.418 3.601 4.486 1.00 92.44 445 ILE A C 1
ATOM 3445 O O . ILE A 1 445 ? 1.976 3.514 3.341 1.00 92.44 445 ILE A O 1
ATOM 3449 N N . ASP A 1 446 ? 3.483 2.912 4.902 1.00 83.62 446 ASP A N 1
ATOM 3450 C CA . ASP A 1 446 ? 4.050 1.775 4.164 1.00 83.62 446 ASP A CA 1
ATOM 3451 C C . ASP A 1 446 ? 3.664 0.493 4.915 1.00 83.62 446 ASP A C 1
ATOM 3453 O O . ASP A 1 446 ? 4.281 0.139 5.923 1.00 83.62 446 ASP A O 1
ATOM 3457 N N . SER A 1 447 ? 2.585 -0.176 4.484 1.00 83.38 447 SER A N 1
ATOM 3458 C CA . SER A 1 447 ? 1.983 -1.266 5.276 1.00 83.38 447 SER A CA 1
ATOM 3459 C C . SER A 1 447 ? 2.986 -2.367 5.632 1.00 83.38 447 SER A C 1
ATOM 3461 O O . SER A 1 447 ? 3.018 -2.761 6.797 1.00 83.38 447 SER A O 1
ATOM 3463 N N . PRO A 1 448 ? 3.863 -2.843 4.722 1.00 85.75 448 PRO A N 1
ATOM 3464 C CA . PRO A 1 448 ? 4.803 -3.915 5.049 1.00 85.75 448 PRO A CA 1
ATOM 3465 C C . PRO A 1 448 ? 5.893 -3.520 6.045 1.00 85.75 448 PRO A C 1
ATOM 3467 O O . PRO A 1 448 ? 6.415 -4.395 6.732 1.00 85.75 448 PRO A O 1
ATOM 3470 N N . SER A 1 449 ? 6.236 -2.230 6.166 1.00 86.44 449 SER A N 1
ATOM 3471 C CA . SER A 1 449 ? 7.104 -1.770 7.257 1.00 86.44 449 SER A CA 1
ATOM 3472 C C . SER A 1 449 ? 6.348 -1.563 8.567 1.00 86.44 449 SER A C 1
ATOM 3474 O O . SER A 1 449 ? 6.997 -1.357 9.589 1.00 86.44 449 SER A O 1
ATOM 3476 N N . LYS A 1 450 ? 5.008 -1.627 8.551 1.00 92.31 450 LYS A N 1
ATOM 3477 C CA . LYS A 1 450 ? 4.113 -1.404 9.697 1.00 92.31 450 LYS A CA 1
ATOM 3478 C C . LYS A 1 450 ? 4.356 -0.059 10.385 1.00 92.31 450 LYS A C 1
ATOM 3480 O O . LYS A 1 450 ? 4.174 0.084 11.591 1.00 92.31 450 LYS A O 1
ATOM 3485 N N . THR A 1 451 ? 4.778 0.938 9.616 1.00 91.62 451 THR A N 1
ATOM 3486 C CA . THR A 1 451 ? 5.065 2.279 10.123 1.00 91.62 451 THR A CA 1
ATOM 3487 C C . THR A 1 451 ? 4.186 3.312 9.447 1.00 91.62 451 THR A C 1
ATOM 3489 O O . THR A 1 451 ? 3.859 3.223 8.262 1.00 91.62 451 THR A O 1
ATOM 3492 N N . ILE A 1 452 ? 3.846 4.334 10.222 1.00 93.94 452 ILE A N 1
ATOM 3493 C CA . ILE A 1 452 ? 3.201 5.547 9.742 1.00 93.94 452 ILE A CA 1
ATOM 3494 C C . ILE A 1 452 ? 4.243 6.650 9.818 1.00 93.94 452 ILE A C 1
ATOM 3496 O O . ILE A 1 452 ? 4.879 6.847 10.860 1.00 93.94 452 ILE A O 1
ATOM 3500 N N . THR A 1 453 ? 4.445 7.353 8.711 1.00 92.88 453 THR A N 1
ATOM 3501 C CA . THR A 1 453 ? 5.478 8.382 8.600 1.00 92.88 453 THR A CA 1
ATOM 3502 C C . THR A 1 453 ? 4.886 9.730 8.241 1.00 92.88 453 THR A C 1
ATOM 3504 O O . THR A 1 453 ? 3.873 9.801 7.553 1.00 92.88 453 THR A O 1
ATOM 3507 N N . LYS A 1 454 ? 5.539 10.805 8.685 1.00 94.19 454 LYS A N 1
ATOM 3508 C CA . LYS A 1 454 ? 5.260 12.175 8.254 1.00 94.19 454 LYS A CA 1
ATOM 3509 C C . LYS A 1 454 ? 6.473 12.791 7.565 1.00 94.19 454 LYS A C 1
ATOM 3511 O O . LYS A 1 454 ? 7.615 12.521 7.934 1.00 94.19 454 LYS A O 1
ATOM 3516 N N . CYS A 1 455 ? 6.236 13.660 6.595 1.00 94.62 455 CYS A N 1
ATOM 3517 C CA . CYS A 1 455 ? 7.253 14.515 5.991 1.00 94.62 455 CYS A CA 1
ATOM 3518 C C . CYS A 1 455 ? 6.626 15.823 5.501 1.00 94.62 455 CYS A C 1
ATOM 3520 O O . CYS A 1 455 ? 5.419 15.911 5.295 1.00 94.62 455 CYS A O 1
ATOM 3522 N N . TRP A 1 456 ? 7.436 16.864 5.305 1.00 96.00 456 TRP A N 1
ATOM 3523 C CA . TRP A 1 456 ? 6.947 18.072 4.640 1.00 96.00 456 TRP A CA 1
ATOM 3524 C C . TRP A 1 456 ? 6.664 17.790 3.158 1.00 96.00 456 TRP A C 1
ATOM 3526 O O . TRP A 1 456 ? 7.333 16.958 2.542 1.00 96.00 456 TRP A O 1
ATOM 3536 N N . LEU A 1 457 ? 5.701 18.510 2.584 1.00 96.94 457 LEU A N 1
ATOM 3537 C CA . LEU A 1 457 ? 5.294 18.426 1.182 1.00 96.94 457 LEU A CA 1
ATOM 3538 C C . LEU A 1 457 ? 5.412 19.802 0.517 1.00 96.94 457 LEU A C 1
ATOM 3540 O O . LEU A 1 457 ? 4.785 20.765 0.955 1.00 96.94 457 LEU A O 1
ATOM 3544 N N . GLU A 1 458 ? 6.158 19.881 -0.586 1.00 96.25 458 GLU A N 1
ATOM 3545 C CA . GLU A 1 458 ? 6.257 21.082 -1.417 1.00 96.25 458 GLU A CA 1
ATOM 3546 C C . GLU A 1 458 ? 5.564 20.863 -2.767 1.00 96.25 458 GLU A C 1
ATOM 3548 O O . GLU A 1 458 ? 6.122 20.312 -3.721 1.00 96.25 458 GLU A O 1
ATOM 3553 N N . VAL A 1 459 ? 4.321 21.336 -2.861 1.00 96.06 459 VAL A N 1
ATOM 3554 C CA . VAL A 1 459 ? 3.463 21.170 -4.044 1.00 96.06 459 VAL A CA 1
ATOM 3555 C C . VAL A 1 459 ? 4.009 21.921 -5.259 1.00 96.06 459 VAL A C 1
ATOM 3557 O O . VAL A 1 459 ? 3.772 21.498 -6.392 1.00 96.06 459 VAL A O 1
ATOM 3560 N N . ALA A 1 460 ? 4.731 23.035 -5.083 1.00 92.12 460 ALA A N 1
ATOM 3561 C CA . ALA A 1 460 ? 5.212 23.855 -6.195 1.00 92.12 460 ALA A CA 1
ATOM 3562 C C . ALA A 1 460 ? 6.280 23.153 -7.047 1.00 92.12 460 ALA A C 1
ATOM 3564 O O . ALA A 1 460 ? 6.285 23.322 -8.273 1.00 92.12 460 ALA A O 1
ATOM 3565 N N . VAL A 1 461 ? 7.132 22.335 -6.435 1.00 94.12 461 VAL A N 1
ATOM 3566 C CA . VAL A 1 461 ? 8.145 21.542 -7.152 1.00 94.12 461 VAL A CA 1
ATOM 3567 C C . VAL A 1 461 ? 7.866 20.039 -7.136 1.00 94.12 461 VAL A C 1
ATOM 3569 O O . VAL A 1 461 ? 8.535 19.313 -7.862 1.00 94.12 461 VAL A O 1
ATOM 3572 N N . GLY A 1 462 ? 6.856 19.591 -6.384 1.00 94.94 462 GLY A N 1
ATOM 3573 C CA . GLY A 1 462 ? 6.460 18.187 -6.303 1.00 94.94 462 GLY A CA 1
ATOM 3574 C C . GLY A 1 462 ? 7.506 17.342 -5.591 1.00 94.94 462 GLY A C 1
ATOM 3575 O O . GLY A 1 462 ? 7.947 16.331 -6.126 1.00 94.94 462 GLY A O 1
ATOM 3576 N N . THR A 1 463 ? 7.932 17.785 -4.409 1.00 93.56 463 THR A N 1
ATOM 3577 C CA . THR A 1 463 ? 8.922 17.082 -3.589 1.00 93.56 463 THR A CA 1
ATOM 3578 C C . THR A 1 463 ? 8.417 16.886 -2.169 1.00 93.56 463 THR A C 1
ATOM 3580 O O . THR A 1 463 ? 7.556 17.623 -1.684 1.00 93.56 463 THR A O 1
ATOM 3583 N N . VAL A 1 464 ? 8.976 15.883 -1.500 1.00 95.62 464 VAL A N 1
ATOM 3584 C CA . VAL A 1 464 ? 8.730 15.602 -0.088 1.00 95.62 464 VAL A CA 1
ATOM 3585 C C . VAL A 1 464 ? 10.036 15.561 0.689 1.00 95.62 464 VAL A C 1
ATOM 3587 O O . VAL A 1 464 ? 11.110 15.312 0.136 1.00 95.62 464 VAL A O 1
ATOM 3590 N N . GLY A 1 465 ? 9.932 15.818 1.987 1.00 92.69 465 GLY A N 1
ATOM 3591 C CA . GLY A 1 465 ? 11.039 15.700 2.920 1.00 92.69 465 GLY A CA 1
ATOM 3592 C C . GLY A 1 465 ? 11.425 14.267 3.247 1.00 92.69 465 GLY A C 1
ATOM 3593 O O . GLY A 1 465 ? 10.769 13.302 2.857 1.00 92.69 465 GLY A O 1
ATOM 3594 N N . LYS A 1 466 ? 12.485 14.140 4.049 1.00 90.06 466 LYS A N 1
ATOM 3595 C CA . LYS A 1 466 ? 12.837 12.865 4.672 1.00 90.06 466 LYS A CA 1
ATOM 3596 C C . LYS A 1 466 ? 11.694 12.431 5.612 1.00 90.06 466 LYS A C 1
ATOM 3598 O O . LYS A 1 466 ? 11.277 13.258 6.423 1.00 90.06 466 LYS A O 1
ATOM 3603 N N . PRO A 1 467 ? 11.217 11.177 5.529 1.00 90.88 467 PRO A N 1
ATOM 3604 C CA . PRO A 1 467 ? 10.168 10.679 6.409 1.00 90.88 467 PRO A CA 1
ATOM 3605 C C . PRO A 1 467 ? 10.658 10.531 7.853 1.00 90.88 467 PRO A C 1
ATOM 3607 O O . PRO A 1 467 ? 11.782 10.087 8.106 1.00 90.88 467 PRO A O 1
ATOM 3610 N N . GLU A 1 468 ? 9.784 10.880 8.789 1.00 91.62 468 GLU A N 1
ATOM 3611 C CA . GLU A 1 468 ? 9.909 10.669 10.229 1.00 91.62 468 GLU A CA 1
ATOM 3612 C C . GLU A 1 468 ? 8.801 9.713 10.680 1.00 91.62 468 GLU A C 1
ATOM 3614 O O . GLU A 1 468 ? 7.637 9.921 10.341 1.00 91.62 468 GLU A O 1
ATOM 3619 N N . VAL A 1 469 ? 9.147 8.663 11.425 1.00 91.62 469 VAL A N 1
ATOM 3620 C CA . VAL A 1 469 ? 8.164 7.708 11.956 1.00 91.62 469 VAL A CA 1
ATOM 3621 C C . VAL A 1 469 ? 7.412 8.353 13.118 1.00 91.62 469 VAL A C 1
ATOM 3623 O O . VAL A 1 469 ? 8.038 8.839 14.055 1.00 91.62 469 VAL A O 1
ATOM 3626 N N . ILE A 1 470 ? 6.082 8.336 13.054 1.00 92.75 470 ILE A N 1
ATOM 3627 C CA . ILE A 1 470 ? 5.195 8.812 14.129 1.00 92.75 470 ILE A CA 1
ATOM 3628 C C . ILE A 1 470 ? 4.542 7.666 14.895 1.00 92.75 470 ILE A C 1
ATOM 3630 O O . ILE A 1 470 ? 4.330 7.778 16.097 1.00 92.75 470 ILE A O 1
ATOM 3634 N N . VAL A 1 471 ? 4.248 6.561 14.209 1.00 92.56 471 VAL A N 1
ATOM 3635 C CA . VAL A 1 471 ? 3.699 5.344 14.805 1.00 92.56 471 VAL A CA 1
ATOM 3636 C C . VAL A 1 471 ? 4.469 4.165 14.227 1.00 92.56 471 VAL A C 1
ATOM 3638 O O . VAL A 1 471 ? 4.611 4.050 13.007 1.00 92.56 471 VAL A O 1
ATOM 3641 N N . ASP A 1 472 ? 4.980 3.313 15.110 1.00 92.44 472 ASP A N 1
ATOM 3642 C CA . ASP A 1 472 ? 5.723 2.102 14.771 1.00 92.44 472 ASP A CA 1
ATOM 3643 C C . ASP A 1 472 ? 4.976 0.889 15.329 1.00 92.44 472 ASP A C 1
ATOM 3645 O O . ASP A 1 472 ? 4.922 0.691 16.541 1.00 92.44 472 ASP A O 1
ATOM 3649 N N . LEU A 1 473 ? 4.369 0.112 14.433 1.00 91.94 473 LEU A N 1
ATOM 3650 C CA . LEU A 1 473 ? 3.632 -1.114 14.742 1.00 91.94 473 LEU A CA 1
ATOM 3651 C C . LEU A 1 473 ? 4.441 -2.358 14.346 1.00 91.94 473 LEU A C 1
ATOM 3653 O O . LEU A 1 473 ? 3.885 -3.447 14.240 1.00 91.94 473 LEU A O 1
ATOM 3657 N N . SER A 1 474 ? 5.750 -2.229 14.096 1.00 89.81 474 SER A N 1
ATOM 3658 C CA . SER A 1 474 ? 6.582 -3.333 13.593 1.00 89.81 474 SER A CA 1
ATOM 3659 C C . SER A 1 474 ? 6.670 -4.534 14.538 1.00 89.81 474 SER A C 1
ATOM 3661 O O . SER A 1 474 ? 6.930 -5.646 14.079 1.00 89.81 474 SER A O 1
ATOM 3663 N N . SER A 1 475 ? 6.414 -4.330 15.833 1.00 89.75 475 SER A N 1
ATOM 3664 C CA . SER A 1 475 ? 6.344 -5.383 16.850 1.00 89.75 475 SER A CA 1
ATOM 3665 C C . SER A 1 475 ? 4.962 -6.021 17.010 1.00 89.75 475 SER A C 1
ATOM 3667 O O . SER A 1 475 ? 4.828 -6.946 17.804 1.00 89.75 475 SER A O 1
ATOM 3669 N N . GLU A 1 476 ? 3.930 -5.512 16.336 1.00 91.56 476 GLU A N 1
ATOM 3670 C CA . GLU A 1 476 ? 2.565 -6.036 16.423 1.00 91.56 476 GLU A CA 1
ATOM 3671 C C . GLU A 1 476 ? 2.228 -6.908 15.207 1.00 91.56 476 GLU A C 1
ATOM 3673 O O . GLU A 1 476 ? 2.742 -6.693 14.110 1.00 91.56 476 GLU A O 1
ATOM 3678 N N . ASP A 1 477 ? 1.304 -7.856 15.363 1.00 90.88 477 ASP A N 1
ATOM 3679 C CA . ASP A 1 477 ? 0.866 -8.764 14.289 1.00 90.88 477 ASP A CA 1
ATOM 3680 C C . ASP A 1 477 ? -0.198 -8.161 13.351 1.00 90.88 477 ASP A C 1
ATOM 3682 O O . ASP A 1 477 ? -0.804 -8.862 12.547 1.00 90.88 477 ASP A O 1
ATOM 3686 N N . VAL A 1 478 ? -0.379 -6.840 13.397 1.00 93.69 478 VAL A N 1
ATOM 3687 C CA . VAL A 1 478 ? -1.331 -6.086 12.570 1.00 93.69 478 VAL A CA 1
ATOM 3688 C C . VAL A 1 478 ? -0.619 -5.220 11.532 1.00 93.69 478 VAL A C 1
ATOM 3690 O O . VAL A 1 478 ? 0.552 -4.867 11.684 1.00 93.69 478 VAL A O 1
ATOM 3693 N N . PHE A 1 479 ? -1.339 -4.851 10.475 1.00 95.44 479 PHE A N 1
ATOM 3694 C CA . PHE A 1 479 ? -0.860 -3.968 9.416 1.00 95.44 479 PHE A CA 1
ATOM 3695 C C . PHE A 1 479 ? -1.739 -2.713 9.342 1.00 95.44 479 PHE A C 1
ATOM 3697 O O . PHE A 1 479 ? -2.961 -2.838 9.299 1.00 95.44 479 PHE A O 1
ATOM 3704 N N . PRO A 1 480 ? -1.164 -1.500 9.320 1.00 95.94 480 PRO A N 1
ATOM 3705 C CA . PRO A 1 480 ? -1.937 -0.299 9.025 1.00 95.94 480 PRO A CA 1
ATOM 3706 C C . PRO A 1 480 ? -2.388 -0.331 7.555 1.00 95.94 480 PRO A C 1
ATOM 3708 O O . PRO A 1 480 ? -1.554 -0.523 6.667 1.00 95.94 480 PRO A O 1
ATOM 3711 N N . ASP A 1 481 ? -3.689 -0.173 7.313 1.00 92.56 481 ASP A N 1
ATOM 3712 C CA . ASP A 1 481 ? -4.313 -0.419 5.995 1.00 92.56 481 ASP A CA 1
ATOM 3713 C C . ASP A 1 481 ? -5.057 0.807 5.431 1.00 92.56 481 ASP A C 1
ATOM 3715 O O . ASP A 1 481 ? -5.275 0.937 4.234 1.00 92.56 481 ASP A O 1
ATOM 3719 N N . GLY A 1 482 ? -5.355 1.785 6.287 1.00 93.88 482 GLY A N 1
ATOM 3720 C CA . GLY A 1 482 ? -5.966 3.049 5.895 1.00 93.88 482 GLY A CA 1
ATOM 3721 C C . GLY A 1 482 ? -5.992 4.023 7.064 1.00 93.88 482 GLY A C 1
ATOM 3722 O O . GLY A 1 482 ? -5.991 3.617 8.229 1.00 93.88 482 GLY A O 1
ATOM 3723 N N . MET A 1 483 ? -6.013 5.326 6.783 1.00 95.25 483 MET A N 1
ATOM 3724 C CA . MET A 1 483 ? -6.067 6.334 7.842 1.00 95.25 483 MET A CA 1
ATOM 3725 C C . MET A 1 483 ? -6.766 7.621 7.429 1.00 95.25 483 MET A C 1
ATOM 3727 O O . MET A 1 483 ? -6.824 7.971 6.254 1.00 95.25 483 MET A O 1
ATOM 3731 N N . ILE A 1 484 ? -7.198 8.367 8.441 1.00 94.56 484 ILE A N 1
ATOM 3732 C CA . ILE A 1 484 ? -7.673 9.745 8.326 1.00 94.56 484 ILE A CA 1
ATOM 3733 C C . ILE A 1 484 ? -7.065 10.606 9.427 1.00 94.56 484 ILE A C 1
ATOM 3735 O O . ILE A 1 484 ? -6.699 10.112 10.493 1.00 94.56 48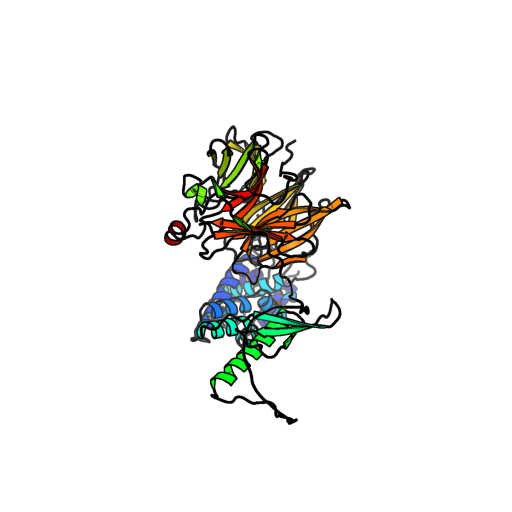4 ILE A O 1
ATOM 3739 N N . VAL A 1 485 ? -7.010 11.912 9.189 1.00 93.81 485 VAL A N 1
ATOM 3740 C CA . VAL A 1 485 ? -6.646 12.900 10.210 1.00 93.81 485 VAL A CA 1
ATOM 3741 C C . VAL A 1 485 ? -7.907 13.369 10.928 1.00 93.81 485 VAL A C 1
ATOM 3743 O O . VAL A 1 485 ? -8.952 13.579 10.306 1.00 93.81 485 VAL A O 1
ATOM 3746 N N . THR A 1 486 ? -7.824 13.536 12.246 1.00 93.50 486 THR A N 1
ATOM 3747 C CA . THR A 1 486 ? -8.914 14.119 13.029 1.00 93.50 486 THR A CA 1
ATOM 3748 C C . THR A 1 486 ? -9.176 15.568 12.593 1.00 93.50 486 THR A C 1
ATOM 3750 O O . THR A 1 486 ? -8.252 16.265 12.185 1.00 93.50 486 THR A O 1
ATOM 3753 N N . PRO A 1 487 ? -10.412 16.091 12.688 1.00 91.06 487 PRO A N 1
ATOM 3754 C CA . PRO A 1 487 ? -10.750 17.429 12.188 1.00 91.06 487 PRO A CA 1
ATOM 3755 C C . PRO A 1 487 ? -9.934 18.581 12.791 1.00 91.06 487 PRO A C 1
ATOM 3757 O O . PRO A 1 487 ? -9.870 19.656 12.203 1.00 91.06 487 PRO A O 1
ATOM 3760 N N . ASP A 1 488 ? -9.356 18.385 13.976 1.00 89.38 488 ASP A N 1
ATOM 3761 C CA . ASP A 1 488 ? -8.483 19.352 14.643 1.00 89.38 488 ASP A CA 1
ATOM 3762 C C . ASP A 1 488 ? -7.008 19.252 14.214 1.00 89.38 488 ASP A C 1
ATOM 3764 O O . ASP A 1 488 ? -6.194 20.064 14.654 1.00 89.38 488 ASP A O 1
ATOM 3768 N N . GLY A 1 489 ? -6.666 18.286 13.357 1.00 90.00 489 GLY A N 1
ATOM 3769 C CA . GLY A 1 489 ? -5.331 18.084 12.804 1.00 90.00 489 GLY A CA 1
ATOM 3770 C C . GLY A 1 489 ? -4.323 17.464 13.771 1.00 90.00 489 GLY A C 1
ATOM 3771 O O . GLY A 1 489 ? -3.133 17.477 13.465 1.00 90.00 489 GLY A O 1
ATOM 3772 N N . LYS A 1 490 ? -4.758 16.974 14.941 1.00 91.06 490 LYS A N 1
ATOM 3773 C CA . LYS A 1 490 ? -3.850 16.553 16.023 1.00 91.06 490 LYS A CA 1
ATOM 3774 C C . LYS A 1 490 ? -3.565 15.062 16.067 1.00 91.06 490 LYS A C 1
ATOM 3776 O O . LYS A 1 490 ? -2.506 14.675 16.559 1.00 91.06 490 LYS A O 1
ATOM 3781 N N . SER A 1 491 ? -4.476 14.251 15.545 1.00 95.00 491 SER A N 1
ATOM 3782 C CA . SER A 1 491 ? -4.417 12.801 15.677 1.00 95.00 491 SER A CA 1
ATOM 3783 C C . SER A 1 491 ? -4.749 12.111 14.356 1.00 95.00 491 SER A C 1
ATOM 3785 O O . SER A 1 491 ? -5.326 12.699 13.438 1.00 95.00 491 SER A O 1
ATOM 3787 N N . LEU A 1 492 ? -4.369 10.842 14.258 1.00 95.50 492 LEU A N 1
ATOM 3788 C CA . LEU A 1 492 ? -4.668 9.955 13.139 1.00 95.50 492 LEU A CA 1
ATOM 3789 C C . LEU A 1 492 ? -5.578 8.847 13.625 1.00 95.50 492 LEU A C 1
ATOM 3791 O O . LEU A 1 492 ? -5.273 8.236 14.640 1.00 95.50 492 LEU A O 1
ATOM 3795 N N . ILE A 1 493 ? -6.646 8.555 12.893 1.00 96.50 493 ILE A N 1
ATOM 3796 C CA . ILE A 1 493 ? -7.432 7.337 13.090 1.00 96.50 493 ILE A CA 1
ATOM 3797 C C . ILE A 1 493 ? -6.998 6.351 12.015 1.00 96.50 493 ILE A C 1
ATOM 3799 O O . ILE A 1 493 ? -7.114 6.648 10.829 1.00 96.50 493 ILE A O 1
ATOM 3803 N N . VAL A 1 494 ? -6.493 5.201 12.441 1.00 97.44 494 VAL A N 1
ATOM 3804 C CA . VAL A 1 494 ? -5.829 4.205 11.601 1.00 97.44 494 VAL A CA 1
ATOM 3805 C C . VAL A 1 494 ? -6.597 2.895 11.696 1.00 97.44 494 VAL A C 1
ATOM 3807 O O . VAL A 1 494 ? -6.816 2.384 12.795 1.00 97.44 494 VAL A O 1
ATOM 3810 N N . ALA A 1 495 ? -7.017 2.356 10.558 1.00 97.81 495 ALA A N 1
ATOM 3811 C CA . ALA A 1 495 ? -7.560 1.010 10.461 1.00 97.81 495 ALA A CA 1
ATOM 3812 C C . ALA A 1 495 ? -6.427 -0.021 10.484 1.00 97.81 495 ALA A C 1
ATOM 3814 O O . ALA A 1 495 ? -5.363 0.197 9.897 1.00 97.81 495 ALA A O 1
ATOM 3815 N N . LEU A 1 496 ? -6.659 -1.125 11.194 1.00 97.81 496 LEU A N 1
ATOM 3816 C CA . LEU A 1 496 ? -5.685 -2.190 11.370 1.00 97.81 496 LEU A CA 1
ATOM 3817 C C . LEU A 1 496 ? -6.208 -3.479 10.747 1.00 97.81 496 LEU A C 1
ATOM 3819 O O . LEU A 1 496 ? -7.189 -4.072 11.211 1.00 97.81 496 LEU A O 1
ATOM 3823 N N . TYR A 1 497 ? -5.500 -3.924 9.721 1.00 96.62 497 TYR A N 1
ATOM 3824 C CA . TYR A 1 497 ? -5.695 -5.214 9.100 1.00 96.62 497 TYR A CA 1
ATOM 3825 C C . TYR A 1 497 ? -4.983 -6.285 9.932 1.00 96.62 497 TYR A C 1
ATOM 3827 O O . TYR A 1 497 ? -3.753 -6.304 10.025 1.00 96.62 497 TYR A O 1
ATOM 3835 N N . ASP A 1 498 ? -5.756 -7.186 10.537 1.00 96.44 498 ASP A N 1
ATOM 3836 C CA . ASP A 1 498 ? -5.236 -8.347 11.259 1.00 96.44 498 ASP A CA 1
ATOM 3837 C C . ASP A 1 498 ? -5.378 -9.618 10.390 1.00 96.44 498 ASP A C 1
ATOM 3839 O O . ASP A 1 498 ? -6.503 -10.069 10.124 1.00 96.44 498 ASP A O 1
ATOM 3843 N N . PRO A 1 499 ? -4.267 -10.206 9.896 1.00 92.25 499 PRO A N 1
ATOM 3844 C CA . PRO A 1 499 ? -4.308 -11.433 9.100 1.00 92.25 499 PRO A CA 1
ATOM 3845 C C . PRO A 1 499 ? -4.663 -12.670 9.935 1.00 92.25 499 PRO A C 1
ATOM 3847 O O . PRO A 1 499 ? -5.004 -13.705 9.355 1.00 92.25 499 PRO A O 1
ATOM 3850 N N . GLY A 1 500 ? -4.570 -12.576 11.264 1.00 92.75 500 GLY A N 1
ATOM 3851 C CA . GLY A 1 500 ? -4.903 -13.628 12.205 1.00 92.75 500 GLY A CA 1
ATOM 3852 C C . GLY A 1 500 ? -6.403 -13.907 12.277 1.00 92.75 500 GLY A C 1
ATOM 3853 O O . GLY A 1 500 ? -7.156 -13.755 11.311 1.00 92.75 500 GLY A O 1
ATOM 3854 N N . ASP A 1 501 ? -6.839 -14.378 13.442 1.00 94.12 501 ASP A N 1
ATOM 3855 C CA . ASP A 1 501 ? -8.218 -14.811 13.675 1.00 94.12 501 ASP A CA 1
ATOM 3856 C C . ASP A 1 501 ? -8.829 -14.250 14.980 1.00 94.12 501 ASP A C 1
ATOM 3858 O O . ASP A 1 501 ? -9.496 -14.994 15.706 1.00 94.12 501 ASP A O 1
ATOM 3862 N N . PRO A 1 502 ? -8.608 -12.969 15.353 1.00 96.00 502 PRO A N 1
ATOM 3863 C CA . PRO A 1 502 ? -9.209 -12.430 16.567 1.00 96.00 502 PRO A CA 1
ATOM 3864 C C . PRO A 1 502 ? -10.725 -12.272 16.407 1.00 96.00 502 PRO A C 1
ATOM 3866 O O . PRO A 1 502 ? -11.247 -12.056 15.315 1.00 96.00 502 PRO A O 1
ATOM 3869 N N . ALA A 1 503 ? -11.451 -12.315 17.526 1.00 95.25 503 ALA A N 1
ATOM 3870 C CA . ALA A 1 503 ? -12.912 -12.194 17.544 1.00 95.25 503 ALA A CA 1
ATOM 3871 C C . ALA A 1 503 ? -13.443 -10.839 17.027 1.00 95.25 503 ALA A C 1
ATOM 3873 O O . ALA A 1 503 ? -14.642 -10.698 16.780 1.00 95.25 503 ALA A O 1
ATOM 3874 N N . TYR A 1 504 ? -12.584 -9.830 16.899 1.00 97.44 504 TYR A N 1
ATOM 3875 C CA . TYR A 1 504 ? -12.914 -8.506 16.387 1.00 97.44 504 TYR A CA 1
ATOM 3876 C C . TYR A 1 504 ? -11.689 -7.870 15.732 1.00 97.44 504 TYR A C 1
ATOM 3878 O O . TYR A 1 504 ? -10.559 -8.124 16.140 1.00 97.44 504 TYR A O 1
ATOM 3886 N N . GLY A 1 505 ? -11.926 -7.014 14.741 1.00 97.81 505 GLY A N 1
ATOM 3887 C CA . GLY A 1 505 ? -10.906 -6.127 14.180 1.00 97.81 505 GLY A CA 1
ATOM 3888 C C . GLY A 1 505 ? -10.885 -4.787 14.900 1.00 97.81 505 GLY A C 1
ATOM 3889 O O . GLY A 1 505 ? -11.752 -4.523 15.740 1.00 97.81 505 GLY A O 1
ATOM 3890 N N . MET A 1 506 ? -9.905 -3.935 14.593 1.00 97.88 506 MET A N 1
ATOM 3891 C CA . MET A 1 506 ? -9.729 -2.668 15.301 1.00 97.88 506 MET A CA 1
ATOM 3892 C C . MET A 1 506 ? -9.374 -1.500 14.377 1.00 97.88 506 MET A C 1
ATOM 3894 O O . MET A 1 506 ? -8.663 -1.654 13.389 1.00 97.88 506 MET A O 1
ATOM 3898 N N . ALA A 1 507 ? -9.806 -0.306 14.769 1.00 98.06 507 ALA A N 1
ATOM 3899 C CA . ALA A 1 507 ? -9.183 0.951 14.375 1.00 98.06 507 ALA A CA 1
ATOM 3900 C C . ALA A 1 507 ? -8.696 1.682 15.631 1.00 98.06 507 ALA A C 1
ATOM 3902 O O . ALA A 1 507 ? -9.299 1.565 16.703 1.00 98.06 507 ALA A O 1
ATOM 3903 N N . ARG A 1 508 ? -7.596 2.422 15.522 1.00 97.62 508 ARG A N 1
ATOM 3904 C CA . ARG A 1 508 ? -6.933 3.080 16.653 1.00 97.62 508 ARG A CA 1
ATOM 3905 C C . ARG A 1 508 ? -6.636 4.538 16.337 1.00 97.62 508 ARG A C 1
ATOM 3907 O O . ARG A 1 508 ? -6.254 4.858 15.217 1.00 97.62 508 ARG A O 1
ATOM 3914 N N . GLN A 1 509 ? -6.813 5.411 17.323 1.00 97.44 509 GLN A N 1
ATOM 3915 C CA . GLN A 1 509 ? -6.437 6.817 17.222 1.00 97.44 509 GLN A CA 1
ATOM 3916 C C . GLN A 1 509 ? -5.083 7.060 17.883 1.00 97.44 509 GLN A C 1
ATOM 3918 O O . GLN A 1 509 ? -4.915 6.711 19.048 1.00 97.44 509 GLN A O 1
ATOM 3923 N N . TYR A 1 510 ? -4.161 7.702 17.172 1.00 95.88 510 TYR A N 1
ATOM 3924 C CA . TYR A 1 510 ? -2.831 8.055 17.662 1.00 95.88 510 TYR A CA 1
ATOM 3925 C C . TYR A 1 510 ? -2.599 9.561 17.593 1.00 95.88 510 TYR A C 1
ATOM 3927 O O . TYR A 1 510 ? -2.883 10.175 16.562 1.00 95.88 510 TYR A O 1
ATOM 3935 N N . GLY A 1 511 ? -2.036 10.152 18.645 1.00 94.38 511 GLY A N 1
ATOM 3936 C CA . GLY A 1 511 ? -1.594 11.548 18.615 1.00 94.38 511 GLY A CA 1
ATOM 3937 C C . GLY A 1 511 ? -0.399 11.728 17.671 1.00 94.38 511 GLY A C 1
ATOM 3938 O O . GLY A 1 511 ? 0.576 10.986 17.750 1.00 94.38 511 GLY A O 1
ATOM 3939 N N . ILE A 1 512 ? -0.430 12.720 16.776 1.00 91.56 512 ILE A N 1
ATOM 3940 C CA . ILE A 1 512 ? 0.628 12.930 15.761 1.00 91.56 512 ILE A CA 1
ATOM 3941 C C . ILE A 1 512 ? 1.939 13.431 16.383 1.00 91.56 512 ILE A C 1
ATOM 3943 O O . ILE A 1 512 ? 3.029 13.153 15.870 1.00 91.56 512 ILE A O 1
ATOM 3947 N N . GLU A 1 513 ? 1.844 14.214 17.458 1.00 87.94 513 GLU A N 1
ATOM 3948 C CA . GLU A 1 513 ? 3.011 14.738 18.175 1.00 87.94 513 GLU A CA 1
ATOM 3949 C C . GLU A 1 513 ? 3.549 13.747 19.211 1.00 87.94 513 GLU A C 1
ATOM 3951 O O . GLU A 1 513 ? 4.763 13.624 19.354 1.00 87.94 513 GLU A O 1
ATOM 3956 N N . SER A 1 514 ? 2.661 13.051 19.927 1.00 88.00 514 SER A N 1
ATOM 3957 C CA . SER A 1 514 ? 3.034 12.149 21.022 1.00 88.00 514 SER A CA 1
ATOM 3958 C C . SER A 1 514 ? 3.315 10.716 20.565 1.00 88.00 514 SER A C 1
ATOM 3960 O O . SER A 1 514 ? 4.081 10.015 21.221 1.00 88.00 514 SER A O 1
ATOM 3962 N N . GLY A 1 515 ? 2.687 10.262 19.475 1.00 87.12 515 GLY A N 1
ATOM 3963 C CA . GLY A 1 515 ? 2.641 8.851 19.079 1.00 87.12 515 GLY A CA 1
ATOM 3964 C C . GLY A 1 515 ? 1.794 7.976 20.014 1.00 87.12 515 GLY A C 1
ATOM 3965 O O . GLY A 1 515 ? 1.733 6.762 19.833 1.00 87.12 515 GLY A O 1
ATOM 3966 N N . GLU A 1 516 ? 1.149 8.564 21.026 1.00 90.88 516 GLU A N 1
ATOM 3967 C CA . GLU A 1 516 ? 0.391 7.830 22.040 1.00 90.88 516 GLU A CA 1
ATOM 3968 C C . GLU A 1 516 ? -0.974 7.382 21.511 1.00 90.88 516 GLU A C 1
ATOM 3970 O O . GLU A 1 516 ? -1.610 8.078 20.719 1.00 90.88 516 GLU A O 1
ATOM 3975 N N . LEU A 1 517 ? -1.433 6.222 21.983 1.00 95.00 517 LEU A N 1
ATOM 3976 C CA . LEU A 1 517 ? -2.759 5.689 21.690 1.00 95.00 517 LEU A CA 1
ATOM 3977 C C . LEU A 1 517 ? -3.827 6.435 22.507 1.00 95.00 517 LEU A C 1
ATOM 3979 O O . LEU A 1 517 ? -3.816 6.407 23.736 1.00 95.00 517 LEU A O 1
ATOM 3983 N N . GLU A 1 518 ? -4.780 7.054 21.818 1.00 95.00 518 GLU A N 1
ATOM 3984 C CA . GLU A 1 518 ? -5.793 7.933 22.412 1.00 95.00 518 GLU A CA 1
ATOM 3985 C C . GLU A 1 518 ? -7.194 7.314 22.445 1.00 95.00 518 GLU A C 1
ATOM 3987 O O . GLU A 1 518 ? -7.981 7.638 23.333 1.00 95.00 518 GLU A O 1
ATOM 3992 N N . ALA A 1 519 ? -7.528 6.441 21.489 1.00 96.31 519 ALA A N 1
ATOM 3993 C CA . ALA A 1 519 ? -8.832 5.781 21.413 1.00 96.31 519 ALA A CA 1
ATOM 3994 C C . ALA A 1 519 ? -8.804 4.516 20.550 1.00 96.31 519 ALA A C 1
ATOM 3996 O O . ALA A 1 519 ? -7.929 4.340 19.700 1.00 96.31 519 ALA A O 1
ATOM 3997 N N . VAL A 1 520 ? -9.799 3.653 20.749 1.00 97.44 520 VAL A N 1
ATOM 3998 C CA . VAL A 1 520 ? -9.957 2.383 20.037 1.00 97.44 520 VAL A CA 1
ATOM 3999 C C . VAL A 1 520 ? -11.405 2.193 19.589 1.00 97.44 520 VAL A C 1
ATOM 4001 O O . VAL A 1 520 ? -12.340 2.440 20.349 1.00 97.44 520 VAL A O 1
ATOM 4004 N N . TRP A 1 521 ? -11.586 1.670 18.379 1.00 98.38 521 TRP A N 1
ATOM 4005 C CA . TRP A 1 521 ? -12.857 1.162 17.872 1.00 98.38 521 TRP A CA 1
ATOM 4006 C C . TRP A 1 521 ? -12.716 -0.310 17.517 1.00 98.38 521 TRP A C 1
ATOM 4008 O O . TRP A 1 521 ? -11.736 -0.682 16.877 1.00 98.38 521 TRP A O 1
ATOM 4018 N N . THR A 1 522 ? -13.679 -1.143 17.908 1.00 98.38 522 THR A N 1
ATOM 4019 C CA . THR A 1 522 ? -13.683 -2.578 17.586 1.00 98.38 522 THR A CA 1
ATOM 4020 C C . THR A 1 522 ? -14.793 -2.929 16.598 1.00 98.38 522 THR A C 1
ATOM 4022 O O . THR A 1 522 ? -15.882 -2.356 16.645 1.00 98.38 522 THR A O 1
ATOM 4025 N N . CYS A 1 523 ? -14.526 -3.891 15.711 1.00 98.56 523 CYS A N 1
ATOM 4026 C CA . CYS A 1 523 ? -15.469 -4.435 14.729 1.00 98.56 523 CYS A CA 1
ATOM 4027 C C . CYS A 1 523 ? -15.734 -5.924 15.032 1.00 98.56 523 CYS A C 1
ATOM 4029 O O . CYS A 1 523 ? -14.987 -6.783 14.549 1.00 98.56 523 CYS A O 1
ATOM 4031 N N . PRO A 1 524 ? -16.755 -6.263 15.846 1.00 98.25 524 PRO A N 1
ATOM 4032 C CA . PRO A 1 524 ? -17.043 -7.645 16.233 1.00 98.25 524 PRO A CA 1
ATOM 4033 C C . PRO A 1 524 ? -17.299 -8.582 15.047 1.00 98.25 524 PRO A C 1
ATOM 4035 O O . PRO A 1 524 ? -18.092 -8.274 14.153 1.00 98.25 524 PRO A O 1
ATOM 4038 N N . GLY A 1 525 ? -16.660 -9.754 15.068 1.00 97.12 525 GLY A N 1
ATOM 4039 C CA . GLY A 1 525 ? -16.770 -10.783 14.031 1.00 97.12 525 GLY A CA 1
ATOM 4040 C C . GLY A 1 525 ? -16.171 -10.366 12.688 1.00 97.12 525 GLY A C 1
ATOM 4041 O O . GLY A 1 525 ? -16.680 -10.788 11.650 1.00 97.12 525 GLY A O 1
ATOM 4042 N N . SER A 1 526 ? -15.179 -9.469 12.701 1.00 97.88 526 SER A N 1
ATOM 4043 C CA . SER A 1 526 ? -14.543 -8.934 11.499 1.00 97.88 526 SER A CA 1
ATOM 4044 C C . SER A 1 526 ? -13.118 -8.406 11.770 1.00 97.88 526 SER A C 1
ATOM 4046 O O . SER A 1 526 ?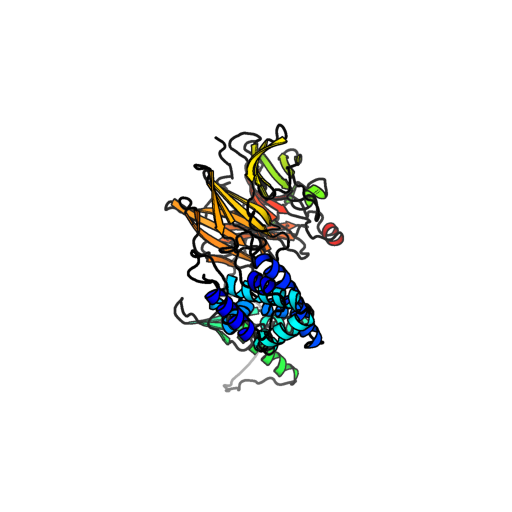 -12.956 -7.198 11.959 1.00 97.88 526 SER A O 1
ATOM 4048 N N . PRO A 1 527 ? -12.082 -9.266 11.763 1.00 96.62 527 PRO A N 1
ATOM 4049 C CA . PRO A 1 527 ? -10.699 -8.916 12.122 1.00 96.62 527 PRO A CA 1
ATOM 4050 C C . PRO A 1 527 ? -9.988 -7.936 11.171 1.00 96.62 527 PRO A C 1
ATOM 4052 O O . PRO A 1 527 ? -9.123 -7.178 11.597 1.00 96.62 527 PRO A O 1
ATOM 4055 N N . ARG A 1 528 ? -10.357 -7.914 9.887 1.00 97.31 528 ARG A N 1
ATOM 4056 C CA . ARG A 1 528 ? -9.627 -7.187 8.833 1.00 97.31 528 ARG A CA 1
ATOM 4057 C C . ARG A 1 528 ? -10.264 -5.837 8.564 1.00 97.31 528 ARG A C 1
ATOM 4059 O O . ARG A 1 528 ? -11.138 -5.748 7.708 1.00 97.31 528 ARG A O 1
ATOM 4066 N N . VAL A 1 529 ? -9.899 -4.826 9.350 1.00 98.06 529 VAL A N 1
ATOM 4067 C CA . VAL A 1 529 ? -10.391 -3.452 9.176 1.00 98.06 529 VAL A CA 1
ATOM 4068 C C . VAL A 1 529 ? -9.479 -2.726 8.206 1.00 98.06 529 VAL A C 1
ATOM 4070 O O . VAL A 1 529 ? -8.271 -2.709 8.416 1.00 98.06 529 VAL A O 1
ATOM 4073 N N . THR A 1 530 ? -10.060 -2.115 7.180 1.00 94.81 530 THR A N 1
ATOM 4074 C CA . THR A 1 530 ? -9.293 -1.644 6.030 1.00 94.81 530 THR A CA 1
ATOM 4075 C C . THR A 1 530 ? -9.234 -0.123 5.925 1.00 94.81 530 THR A C 1
ATOM 4077 O O . THR A 1 530 ? -8.160 0.460 6.036 1.00 94.81 530 THR A O 1
ATOM 4080 N N . CYS A 1 531 ? -10.381 0.562 5.854 1.00 95.38 531 CYS A N 1
ATOM 4081 C CA . CYS A 1 531 ? -10.413 2.023 5.747 1.00 95.38 531 CYS A CA 1
ATOM 4082 C C . CYS A 1 531 ? -11.359 2.690 6.765 1.00 95.38 531 CYS A C 1
ATOM 4084 O O . CYS A 1 531 ? -12.529 2.289 6.877 1.00 95.38 531 CYS A O 1
ATOM 4086 N N . PRO A 1 532 ? -10.886 3.731 7.485 1.00 95.81 532 PRO A N 1
ATOM 4087 C CA . PRO A 1 532 ? -11.712 4.608 8.301 1.00 95.81 532 PRO A CA 1
ATOM 4088 C C . PRO A 1 532 ? -12.164 5.868 7.546 1.00 95.81 532 PRO A C 1
ATOM 4090 O O . PRO A 1 532 ? -11.401 6.451 6.788 1.00 95.81 532 PRO A O 1
ATOM 4093 N N . GLN A 1 533 ? -13.372 6.362 7.830 1.00 95.00 533 GLN A N 1
ATOM 4094 C CA . GLN A 1 533 ? -13.817 7.705 7.440 1.00 95.00 533 GLN A CA 1
ATOM 4095 C C . GLN A 1 533 ? -14.782 8.294 8.470 1.00 95.00 533 GLN A C 1
ATOM 4097 O O . GLN A 1 533 ? -15.680 7.613 8.963 1.00 95.00 533 GLN A O 1
ATOM 4102 N N . LEU A 1 534 ? -14.666 9.594 8.757 1.00 94.19 534 LEU A N 1
ATOM 4103 C CA . LEU A 1 534 ? -15.719 10.311 9.478 1.00 94.19 534 LEU A CA 1
ATOM 4104 C C . LEU A 1 534 ? -16.890 10.615 8.541 1.00 94.19 534 LEU A C 1
ATOM 4106 O O . LEU A 1 534 ? -16.722 11.250 7.499 1.00 94.19 534 LEU A O 1
ATOM 4110 N N . VAL A 1 535 ? -18.090 10.198 8.937 1.00 91.94 535 VAL A N 1
ATOM 4111 C CA . VAL A 1 535 ? -19.330 10.412 8.182 1.00 91.94 535 VAL A CA 1
ATOM 4112 C C . VAL A 1 535 ? -20.399 11.051 9.052 1.00 91.94 535 VAL A C 1
ATOM 4114 O O . VAL A 1 535 ? -20.359 10.973 10.282 1.00 91.94 535 VAL A O 1
ATOM 4117 N N . LYS A 1 536 ? -21.389 11.677 8.411 1.00 87.44 536 LYS A N 1
ATOM 4118 C CA . LYS A 1 536 ? -22.564 12.206 9.103 1.00 87.44 536 LYS A CA 1
ATOM 4119 C C . LYS A 1 536 ? -23.784 11.340 8.811 1.00 87.44 536 LYS A C 1
ATOM 4121 O O . LYS A 1 536 ? -24.283 11.343 7.693 1.00 87.44 536 LYS A O 1
ATOM 4126 N N . VAL A 1 537 ? -24.287 10.657 9.834 1.00 84.62 537 VAL A N 1
ATOM 4127 C CA . VAL A 1 537 ? -25.493 9.815 9.767 1.00 84.62 537 VAL A CA 1
ATOM 4128 C C . VAL A 1 537 ? -26.475 10.320 10.821 1.00 84.62 537 VAL A C 1
ATOM 4130 O O . VAL A 1 537 ? -26.078 10.627 11.944 1.00 84.62 537 VAL A O 1
ATOM 4133 N N . ASP A 1 538 ? -27.741 10.513 10.444 1.00 83.00 538 ASP A N 1
ATOM 4134 C CA . ASP A 1 538 ? -28.808 11.023 11.327 1.00 83.00 538 ASP A CA 1
ATOM 4135 C C . ASP A 1 538 ? -28.447 12.310 12.093 1.00 83.00 538 ASP A C 1
ATOM 4137 O O . ASP A 1 538 ? -28.822 12.532 13.246 1.00 83.00 538 ASP A O 1
ATOM 4141 N N . GLY A 1 539 ? -27.681 13.192 11.448 1.00 80.69 539 GLY A N 1
ATOM 4142 C CA . GLY A 1 539 ? -27.273 14.469 12.029 1.00 80.69 539 GLY A CA 1
ATOM 4143 C C . GLY A 1 539 ? -26.083 14.398 12.993 1.00 80.69 539 GLY A C 1
ATOM 4144 O O . GLY A 1 539 ? -25.625 15.460 13.420 1.00 80.69 539 GLY A O 1
ATOM 4145 N N . ARG A 1 540 ? -25.549 13.207 13.289 1.00 87.31 540 ARG A N 1
ATOM 4146 C CA . ARG A 1 540 ? -24.396 12.983 14.175 1.00 87.31 540 ARG A CA 1
ATOM 4147 C C . ARG A 1 540 ? -23.166 12.540 13.392 1.00 87.31 540 ARG A C 1
ATOM 4149 O O . ARG A 1 540 ? -23.288 11.962 12.315 1.00 87.31 540 ARG A O 1
ATOM 4156 N N . VAL A 1 541 ? -21.986 12.846 13.928 1.00 90.69 541 VAL A N 1
ATOM 4157 C CA . VAL A 1 541 ? -20.712 12.391 13.363 1.00 90.69 541 VAL A CA 1
ATOM 4158 C C . VAL A 1 541 ? -20.406 11.005 13.908 1.00 90.69 541 VAL A C 1
ATOM 4160 O O . VAL A 1 541 ? -20.522 10.755 15.107 1.00 90.69 541 VAL A O 1
ATOM 4163 N N . HIS A 1 542 ? -20.027 10.113 13.010 1.00 93.81 542 HIS A N 1
ATOM 4164 C CA . HIS A 1 542 ? -19.682 8.736 13.302 1.00 93.81 542 HIS A CA 1
ATOM 4165 C C . HIS A 1 542 ? -18.370 8.376 12.621 1.00 93.81 542 HIS A C 1
ATOM 4167 O O . HIS A 1 542 ? -18.039 8.939 11.575 1.00 93.81 542 HIS A O 1
ATOM 4173 N N . LEU A 1 543 ? -17.656 7.413 13.196 1.00 96.31 543 LEU A N 1
ATOM 4174 C CA . LEU A 1 543 ? -16.574 6.737 12.498 1.00 96.31 543 LEU A CA 1
ATOM 4175 C C . LEU A 1 543 ? -17.175 5.579 11.705 1.00 96.31 543 LEU A C 1
ATOM 4177 O O . LEU A 1 543 ? -17.793 4.686 12.282 1.00 96.31 543 LEU A O 1
ATOM 4181 N N . LEU A 1 544 ? -17.021 5.618 10.389 1.00 97.00 544 LEU A N 1
ATOM 4182 C CA . LEU A 1 544 ? -17.351 4.522 9.496 1.00 97.00 544 LEU A CA 1
ATOM 4183 C C . LEU A 1 544 ? -16.078 3.739 9.196 1.00 97.00 544 LEU A C 1
ATOM 4185 O O . LEU A 1 544 ? -15.074 4.322 8.801 1.00 97.00 544 LEU A O 1
ATOM 4189 N N . LEU A 1 545 ? -16.134 2.430 9.394 1.00 98.31 545 LEU A N 1
ATOM 4190 C CA . LEU A 1 545 ? -15.042 1.505 9.129 1.00 98.31 545 LEU A CA 1
ATOM 4191 C C . LEU A 1 545 ? -15.487 0.520 8.054 1.00 98.31 545 LEU A C 1
ATOM 4193 O O . LEU A 1 545 ? -16.596 -0.007 8.116 1.00 98.31 545 LEU A O 1
ATOM 4197 N N . THR A 1 546 ? -14.626 0.268 7.082 1.00 98.25 546 THR A N 1
ATOM 4198 C CA . THR A 1 546 ? -14.779 -0.849 6.142 1.00 98.25 546 THR A CA 1
ATOM 4199 C C . THR A 1 546 ? -13.950 -2.033 6.615 1.00 98.25 546 THR A C 1
ATOM 4201 O O . THR A 1 546 ? -12.965 -1.867 7.339 1.00 98.25 546 THR A O 1
ATOM 4204 N N . THR A 1 547 ? -14.404 -3.238 6.285 1.00 98.31 547 THR A N 1
ATOM 4205 C CA . THR A 1 547 ? -13.694 -4.476 6.592 1.00 98.31 547 THR A CA 1
ATOM 4206 C C . THR A 1 547 ? -13.724 -5.418 5.402 1.00 98.31 547 THR A C 1
ATOM 4208 O O . THR A 1 547 ? -14.612 -5.294 4.564 1.00 98.31 547 THR A O 1
ATOM 4211 N N . ALA A 1 548 ? -12.802 -6.379 5.344 1.00 97.38 548 ALA A N 1
ATOM 4212 C CA . ALA A 1 548 ? -12.608 -7.264 4.193 1.00 97.38 548 ALA A CA 1
ATOM 4213 C C . ALA A 1 548 ? -12.686 -8.756 4.554 1.00 97.38 548 ALA A C 1
ATOM 4215 O O . ALA A 1 548 ? -12.460 -9.146 5.703 1.00 97.38 548 ALA A O 1
ATOM 4216 N N . VAL A 1 549 ? -12.984 -9.599 3.556 1.00 96.56 549 VAL A N 1
ATOM 4217 C CA . VAL A 1 549 ? -12.780 -11.064 3.631 1.00 96.56 549 VAL A CA 1
ATOM 4218 C C . VAL A 1 549 ? -11.555 -11.528 2.839 1.00 96.56 549 VAL A C 1
ATOM 4220 O O . VAL A 1 549 ? -11.255 -12.723 2.817 1.00 96.56 549 VAL A O 1
ATOM 4223 N N . GLU A 1 550 ? -10.853 -10.615 2.164 1.00 93.19 550 GLU A N 1
ATOM 4224 C CA . GLU A 1 550 ? -9.613 -10.899 1.440 1.00 93.19 550 GLU A CA 1
ATOM 4225 C C . GLU A 1 550 ? -8.657 -11.720 2.311 1.00 93.19 550 GLU A C 1
ATOM 4227 O O . GLU A 1 550 ? -8.487 -11.396 3.476 1.00 93.19 550 GLU A O 1
ATOM 4232 N N . HIS A 1 551 ? -8.065 -12.785 1.751 1.00 91.19 551 HIS A N 1
ATOM 4233 C CA . HIS A 1 551 ? -7.210 -13.783 2.416 1.00 91.19 551 HIS A CA 1
ATOM 4234 C C . HIS A 1 551 ? -7.885 -14.657 3.491 1.00 91.19 551 HIS A C 1
ATOM 4236 O O . HIS A 1 551 ? -7.178 -15.272 4.288 1.00 91.19 551 HIS A O 1
ATOM 4242 N N . MET A 1 552 ? -9.215 -14.640 3.657 1.00 93.62 552 MET A N 1
ATOM 4243 C CA . MET A 1 552 ? -9.892 -15.499 4.642 1.00 93.62 552 MET A CA 1
ATOM 4244 C C . MET A 1 552 ? -10.260 -16.815 3.980 1.00 93.62 552 MET A C 1
ATOM 4246 O O . MET A 1 552 ? -10.922 -16.817 2.936 1.00 93.62 552 MET A O 1
ATOM 4250 N N . ASP A 1 553 ? -9.898 -17.934 4.600 1.00 92.44 553 ASP A N 1
ATOM 4251 C CA . ASP A 1 553 ? -10.459 -19.218 4.191 1.00 92.44 553 ASP A CA 1
ATOM 4252 C C . ASP A 1 553 ? -11.948 -19.335 4.583 1.00 92.44 553 ASP A C 1
ATOM 4254 O O . ASP A 1 553 ? -12.511 -18.503 5.302 1.00 92.44 553 ASP A O 1
ATOM 4258 N N . ALA A 1 554 ? -12.619 -20.374 4.083 1.00 90.75 554 ALA A N 1
ATOM 4259 C CA . ALA A 1 554 ? -14.046 -20.575 4.328 1.00 90.75 554 ALA A CA 1
ATOM 4260 C C . ALA A 1 554 ? -14.382 -20.796 5.818 1.00 90.75 554 ALA A C 1
ATOM 4262 O O . ALA A 1 554 ? -15.478 -20.448 6.261 1.00 90.75 554 ALA A O 1
ATOM 4263 N N . GLU A 1 555 ? -13.458 -21.360 6.601 1.00 94.12 555 GLU A N 1
ATOM 4264 C CA . GLU A 1 555 ? -13.655 -21.599 8.030 1.00 94.12 555 GLU A CA 1
ATOM 4265 C C . GLU A 1 555 ? -13.558 -20.288 8.818 1.00 94.12 555 GLU A C 1
ATOM 4267 O O . GLU A 1 555 ? -14.416 -20.007 9.658 1.00 94.12 555 GLU A O 1
ATOM 4272 N N . GLN A 1 556 ? -12.578 -19.440 8.507 1.00 93.31 556 GLN A N 1
ATOM 4273 C CA . GLN A 1 556 ? -12.464 -18.086 9.047 1.00 93.31 556 GLN A CA 1
ATOM 4274 C C . GLN A 1 556 ? -13.703 -17.250 8.715 1.00 93.31 556 GLN A C 1
ATOM 4276 O O . GLN A 1 556 ? -14.306 -16.679 9.621 1.00 93.31 556 GLN A O 1
ATOM 4281 N N . GLN A 1 557 ? -14.162 -17.242 7.459 1.00 93.50 557 GLN A N 1
ATOM 4282 C CA . GLN A 1 557 ? -15.376 -16.502 7.078 1.00 93.50 557 GLN A CA 1
ATOM 4283 C C . GLN A 1 557 ? -16.623 -16.986 7.835 1.00 93.50 557 GLN A C 1
ATOM 4285 O O . GLN A 1 557 ? -17.494 -16.185 8.172 1.00 93.50 557 GLN A O 1
ATOM 4290 N N . SER A 1 558 ? -16.707 -18.284 8.151 1.00 93.94 558 SER A N 1
ATOM 4291 C CA . SER A 1 558 ? -17.811 -18.825 8.954 1.00 93.94 558 SER A CA 1
ATOM 4292 C C . SER A 1 558 ? -17.780 -18.360 10.418 1.00 93.94 558 SER A C 1
ATOM 4294 O O . SER A 1 558 ? -18.836 -18.149 11.016 1.00 93.94 558 SER A O 1
ATOM 4296 N N . ARG A 1 559 ? -16.580 -18.160 10.985 1.00 96.12 559 ARG A N 1
ATOM 4297 C CA . ARG A 1 559 ? -16.369 -17.620 12.339 1.00 96.12 559 ARG A CA 1
ATOM 4298 C C . ARG A 1 559 ? -16.550 -16.103 12.402 1.00 96.12 559 ARG A C 1
ATOM 4300 O O . ARG A 1 559 ? -16.964 -15.593 13.442 1.00 96.12 559 ARG A O 1
ATOM 4307 N N . HIS A 1 560 ? -16.307 -15.410 11.289 1.00 97.31 560 HIS A N 1
ATOM 4308 C CA . HIS A 1 560 ? -16.384 -13.953 11.146 1.00 97.31 560 HIS A CA 1
ATOM 4309 C C . HIS A 1 560 ? -17.520 -13.534 10.207 1.00 97.31 560 HIS A C 1
ATOM 4311 O O . HIS A 1 560 ? -17.277 -13.004 9.119 1.00 97.31 560 HIS A O 1
ATOM 4317 N N . PRO A 1 561 ? -18.792 -13.736 10.603 1.00 95.00 561 PRO A N 1
ATOM 4318 C CA . PRO A 1 561 ? -19.936 -13.504 9.725 1.00 95.00 561 PRO A CA 1
ATOM 4319 C C . PRO A 1 561 ? -20.092 -12.039 9.301 1.00 95.00 561 PRO A C 1
ATOM 4321 O O . PRO A 1 561 ? -20.761 -11.780 8.302 1.00 95.00 561 PRO A O 1
ATOM 4324 N N . ASN A 1 562 ? -19.474 -11.096 10.021 1.00 97.81 562 ASN A N 1
ATOM 4325 C CA . ASN A 1 562 ? -19.530 -9.668 9.716 1.00 97.81 562 ASN A CA 1
ATOM 4326 C C . ASN A 1 562 ? -18.335 -9.181 8.880 1.00 97.81 562 ASN A C 1
ATOM 4328 O O . ASN A 1 562 ? -18.309 -8.006 8.515 1.00 97.81 562 ASN A O 1
ATOM 4332 N N . ALA A 1 563 ? -17.356 -10.031 8.558 1.00 97.56 563 ALA A N 1
ATOM 4333 C CA . ALA A 1 563 ? -16.247 -9.649 7.687 1.00 97.56 563 ALA A CA 1
ATOM 4334 C C . ALA A 1 563 ? -16.750 -9.213 6.299 1.0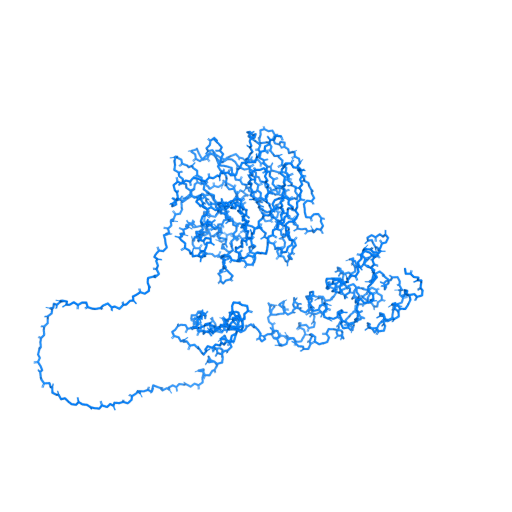0 97.56 563 ALA A C 1
ATOM 4336 O O . ALA A 1 563 ? -17.747 -9.746 5.791 1.00 97.56 563 ALA A O 1
ATOM 4337 N N . GLY A 1 564 ? -16.101 -8.212 5.702 1.00 97.62 564 GLY A N 1
ATOM 4338 C CA . GLY A 1 564 ? -16.564 -7.623 4.444 1.00 97.62 564 GLY A CA 1
ATOM 4339 C C . GLY A 1 564 ? -17.685 -6.586 4.592 1.00 97.62 564 GLY A C 1
ATOM 4340 O O . GLY A 1 564 ? -18.424 -6.380 3.633 1.00 97.62 564 GLY A O 1
ATOM 4341 N N . SER A 1 565 ? -17.894 -6.004 5.779 1.00 98.31 565 SER A N 1
ATOM 4342 C CA . SER A 1 565 ? -19.025 -5.104 6.069 1.00 98.31 565 SER A CA 1
ATOM 4343 C C . SER A 1 565 ? -18.582 -3.668 6.339 1.00 98.31 565 SER A C 1
ATOM 4345 O O . SER A 1 565 ? -17.414 -3.376 6.580 1.00 98.31 565 SER A O 1
ATOM 4347 N N . LEU A 1 566 ? -19.554 -2.756 6.349 1.00 98.44 566 LEU A N 1
ATOM 4348 C CA . LEU A 1 566 ? -19.387 -1.376 6.791 1.00 98.44 566 LEU A CA 1
ATOM 4349 C C . LEU A 1 566 ? -19.896 -1.256 8.233 1.00 98.44 566 LEU A C 1
ATOM 4351 O O . LEU A 1 566 ? -21.053 -1.576 8.514 1.00 98.44 566 LEU A O 1
ATOM 4355 N N . PHE A 1 567 ? -19.053 -0.774 9.140 1.00 98.31 567 PHE A N 1
ATOM 4356 C CA . PHE A 1 567 ? -19.309 -0.628 10.573 1.00 98.31 567 PHE A CA 1
ATOM 4357 C C . PHE A 1 567 ? -19.405 0.840 10.982 1.00 98.31 567 PHE A C 1
ATOM 4359 O O . PHE A 1 567 ? -18.641 1.671 10.511 1.00 98.31 567 PHE A O 1
ATOM 4366 N N . LEU A 1 568 ? -20.309 1.159 11.904 1.00 96.50 568 LEU A N 1
ATOM 4367 C CA . LEU A 1 568 ? -20.495 2.495 12.457 1.00 96.50 568 LEU A CA 1
ATOM 4368 C C . LEU A 1 568 ? -20.159 2.507 13.950 1.00 96.50 568 LEU A C 1
ATOM 4370 O O . LEU A 1 568 ? -20.810 1.823 14.744 1.00 96.50 568 LEU A O 1
ATOM 4374 N N . GLY A 1 569 ? -19.175 3.316 14.322 1.00 95.12 569 GLY A N 1
ATOM 4375 C CA . GLY A 1 569 ? -18.821 3.648 15.698 1.00 95.12 569 GLY A CA 1
ATOM 4376 C C . GLY A 1 569 ? -19.239 5.072 16.053 1.00 95.12 569 GLY A C 1
ATOM 4377 O O . GLY A 1 569 ? -19.355 5.948 15.191 1.00 95.12 569 GLY A O 1
ATOM 4378 N N . GLU A 1 570 ? -19.477 5.334 17.335 1.00 90.56 570 GLU A N 1
ATOM 4379 C CA . GLU A 1 570 ? -19.585 6.714 17.811 1.00 90.56 570 GLU A CA 1
ATOM 4380 C C . GLU A 1 570 ? -18.223 7.402 17.648 1.00 90.56 570 GLU A C 1
ATOM 4382 O O . GLU A 1 570 ? -17.196 6.868 18.069 1.00 90.56 570 GLU A O 1
ATOM 4387 N N . ALA A 1 571 ? -18.197 8.561 16.986 1.00 83.00 571 ALA A N 1
ATOM 4388 C CA . ALA A 1 571 ? -16.981 9.356 16.919 1.00 83.00 571 ALA A CA 1
ATOM 4389 C C . ALA A 1 571 ? -16.822 10.121 18.236 1.00 83.00 571 ALA A C 1
ATOM 4391 O O . ALA A 1 571 ? -17.752 10.782 18.692 1.00 83.00 571 ALA A O 1
ATOM 4392 N N . LEU A 1 572 ? -15.617 10.113 18.805 1.00 76.12 572 LEU A N 1
ATOM 4393 C CA . LEU A 1 572 ? -15.281 10.947 19.968 1.00 76.12 572 LEU A CA 1
ATOM 4394 C C . LEU A 1 572 ? -15.202 12.448 19.614 1.00 76.12 572 LEU A C 1
ATOM 4396 O O . LEU A 1 572 ? -15.018 13.298 20.483 1.00 76.12 572 LEU A O 1
ATOM 4400 N N . LEU A 1 573 ? -15.341 12.776 18.327 1.00 75.06 573 LEU A N 1
ATOM 4401 C CA . LEU A 1 573 ? -15.151 14.095 17.738 1.00 75.06 573 LEU A CA 1
ATOM 4402 C C . LEU A 1 573 ? -16.496 14.629 17.226 1.00 75.06 573 LEU A C 1
ATOM 4404 O O . LEU A 1 573 ? -17.214 13.953 16.494 1.00 75.06 573 LEU A O 1
ATOM 4408 N N . GLY A 1 574 ? -16.836 15.871 17.584 1.00 75.19 574 GLY A N 1
ATOM 4409 C CA . GLY A 1 574 ? -18.122 16.492 17.225 1.00 75.19 574 GLY A CA 1
ATOM 4410 C C . GLY A 1 574 ? -18.190 17.116 15.824 1.00 75.19 574 GLY A C 1
ATOM 4411 O O . GLY A 1 574 ? -19.219 17.689 15.464 1.00 75.19 574 GLY A O 1
ATOM 4412 N N . ALA A 1 575 ? -17.110 17.052 15.042 1.00 83.69 575 ALA A N 1
ATOM 4413 C CA . ALA A 1 575 ? -16.994 17.683 13.729 1.00 83.69 575 ALA A CA 1
ATOM 4414 C C . ALA A 1 575 ? -16.602 16.662 12.654 1.00 83.69 575 ALA A C 1
ATOM 4416 O O . ALA A 1 575 ? -15.927 15.682 12.941 1.00 83.69 575 ALA A O 1
ATOM 4417 N N . LEU A 1 576 ? -17.026 16.909 11.413 1.00 83.69 576 LEU A N 1
ATOM 4418 C CA . LEU A 1 576 ? -16.743 16.039 10.266 1.00 83.69 576 LEU A CA 1
ATOM 4419 C C . LEU A 1 576 ? -15.377 16.338 9.612 1.00 83.69 576 LEU A C 1
ATOM 4421 O O . LEU A 1 576 ? -14.836 15.494 8.908 1.00 83.69 576 LEU A O 1
ATOM 4425 N N . GLY A 1 577 ? -14.832 17.539 9.836 1.00 83.62 577 GLY A N 1
ATOM 4426 C CA . GLY A 1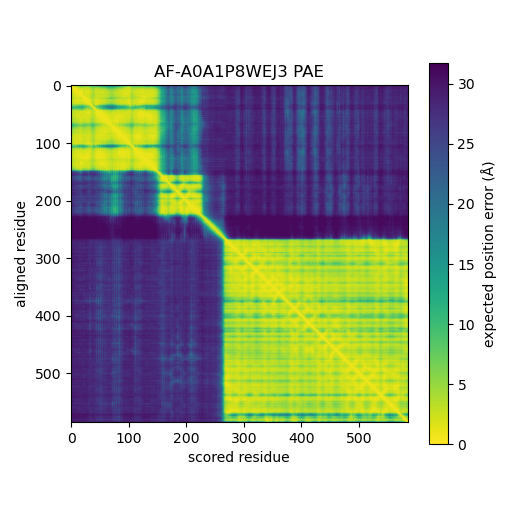 577 ? -13.673 18.044 9.096 1.00 83.62 577 GLY A CA 1
ATOM 4427 C C . GLY A 1 577 ? -13.995 18.365 7.633 1.00 83.62 577 GLY A C 1
ATOM 4428 O O . GLY A 1 577 ? -15.155 18.319 7.211 1.00 83.62 577 GLY A O 1
ATOM 4429 N N . GLU A 1 578 ? -12.964 18.720 6.866 1.00 81.88 578 GLU A N 1
ATOM 4430 C CA . GLU A 1 578 ? -13.070 18.806 5.408 1.00 81.88 578 GLU A CA 1
ATOM 4431 C C . GLU A 1 578 ? -13.228 17.399 4.828 1.00 81.88 578 GLU A C 1
ATOM 4433 O O . GLU A 1 578 ? -12.514 16.471 5.200 1.00 81.88 578 GLU A O 1
ATOM 4438 N N . GLN A 1 579 ? -14.201 17.233 3.934 1.00 85.31 579 GLN A N 1
ATOM 4439 C CA . GLN A 1 579 ? -14.428 15.968 3.246 1.00 85.31 579 GLN A CA 1
ATOM 4440 C C . GLN A 1 579 ? -13.772 16.019 1.862 1.00 85.31 579 GLN A C 1
ATOM 4442 O O . GLN A 1 579 ? -13.845 17.068 1.214 1.00 85.31 579 GLN A O 1
ATOM 4447 N N . PRO A 1 580 ? -13.175 14.911 1.386 1.00 85.94 580 PRO A N 1
ATOM 4448 C CA . PRO A 1 580 ? -12.571 14.860 0.060 1.00 85.94 580 PRO A CA 1
ATOM 4449 C C . PRO A 1 580 ? -13.580 15.259 -1.022 1.00 85.94 580 PRO A C 1
ATOM 4451 O O . PRO A 1 580 ? -14.623 14.624 -1.167 1.00 85.94 580 PRO A O 1
ATOM 4454 N N . LEU A 1 581 ? -13.273 16.311 -1.781 1.00 91.69 581 LEU A N 1
ATOM 4455 C CA . LEU A 1 581 ? -14.089 16.767 -2.904 1.00 91.69 581 LEU A CA 1
ATOM 4456 C C . LEU A 1 581 ? -13.176 17.322 -3.994 1.00 91.69 581 LEU A C 1
ATOM 4458 O O . LEU A 1 581 ? -12.561 18.371 -3.826 1.00 91.69 581 LEU A O 1
ATOM 4462 N N . PHE A 1 582 ? -13.090 16.623 -5.121 1.00 93.81 582 PHE A N 1
ATOM 4463 C CA . PHE A 1 582 ? -12.174 17.001 -6.192 1.00 93.81 582 PHE A CA 1
ATOM 4464 C C . PHE A 1 582 ? -12.794 18.049 -7.134 1.00 93.81 582 PHE A C 1
ATOM 4466 O O . PHE A 1 582 ? -13.901 17.838 -7.646 1.00 93.81 582 PHE A O 1
ATOM 4473 N N . PRO A 1 583 ? -12.120 19.179 -7.407 1.00 92.88 583 PRO A N 1
ATOM 4474 C CA . PRO A 1 583 ? -12.647 20.190 -8.312 1.00 92.88 583 PRO A CA 1
ATOM 4475 C C . PRO A 1 583 ? -12.554 19.741 -9.775 1.00 92.88 583 PRO A C 1
ATOM 4477 O O . PRO A 1 583 ? -11.495 19.371 -10.273 1.00 92.88 583 PRO A O 1
ATOM 4480 N N . VAL A 1 584 ? -13.678 19.830 -10.485 1.00 87.00 584 VAL A N 1
ATOM 4481 C CA . VAL A 1 584 ? -13.776 19.619 -11.935 1.00 87.00 584 VAL A CA 1
ATOM 4482 C C . VAL A 1 584 ? -14.186 20.944 -12.579 1.00 87.00 584 VAL A C 1
ATOM 4484 O O . VAL A 1 584 ? -15.269 21.461 -12.289 1.00 87.00 584 VAL A O 1
ATOM 4487 N N . GLY A 1 585 ? -13.311 21.501 -13.424 1.00 68.94 585 GLY A N 1
ATOM 4488 C CA . GLY A 1 585 ? -13.473 22.800 -14.086 1.00 68.94 585 GLY A CA 1
ATOM 4489 C C . GLY A 1 585 ? -12.505 23.004 -15.241 1.00 68.94 585 GLY A C 1
ATOM 4490 O O . GLY A 1 585 ? -11.335 22.574 -15.109 1.00 68.94 585 GLY A O 1
#

Solvent-accessible surface area (backbone atoms only — not comparable to full-atom values): 31408 Å² total; per-residue (Å²): 132,59,71,68,60,50,53,51,37,50,52,53,45,29,63,56,66,72,49,84,73,85,50,63,65,47,54,50,25,22,32,20,35,63,73,56,32,95,43,86,86,51,18,16,70,69,28,20,60,51,6,46,56,52,51,52,48,52,49,46,52,50,48,54,70,75,40,76,87,60,53,69,70,58,51,54,52,51,41,57,52,66,72,23,62,69,44,31,24,52,42,16,55,76,54,47,34,76,80,47,51,43,65,23,96,87,62,89,68,83,53,59,71,59,27,17,43,38,42,24,2,41,40,25,30,37,28,73,71,60,32,66,68,48,27,47,60,43,49,60,61,66,41,36,71,62,72,69,50,58,66,63,70,62,72,68,45,28,50,61,54,40,44,53,54,30,55,73,72,71,46,53,70,70,42,78,45,80,78,47,72,48,71,55,94,94,62,35,33,25,30,16,25,29,33,42,75,93,47,76,37,57,61,21,76,16,76,37,64,69,52,2,43,29,48,5,24,42,40,34,49,54,51,55,66,60,62,78,73,66,88,85,82,91,82,82,83,85,89,83,91,80,89,84,90,85,83,90,84,85,85,85,91,83,88,88,84,88,81,92,77,90,75,87,77,77,74,85,59,53,73,43,78,31,42,83,72,44,70,56,94,42,71,38,50,13,18,32,28,35,54,60,41,70,41,98,88,60,31,36,33,31,28,21,32,24,45,41,100,86,47,70,39,15,29,46,32,42,32,35,78,90,80,69,51,69,48,80,42,80,45,103,24,25,36,26,38,63,39,47,32,72,44,84,65,29,26,46,28,32,33,34,40,27,37,27,40,39,30,73,86,81,70,49,76,47,79,76,45,69,63,56,63,68,93,53,82,67,55,28,35,44,22,56,39,56,54,82,60,32,36,39,36,15,14,24,29,77,81,67,80,52,57,61,17,39,31,34,39,41,39,52,95,76,73,44,80,26,75,55,45,47,76,31,36,28,34,26,28,41,40,80,43,76,45,98,86,70,49,38,34,38,36,43,21,33,27,90,67,18,34,34,29,37,23,47,45,42,78,92,81,40,45,59,49,77,75,42,80,46,41,80,37,67,91,50,87,45,28,50,42,13,36,37,65,42,67,86,71,54,32,36,39,33,11,27,29,33,84,71,84,53,71,40,10,38,33,40,28,29,32,61,88,76,43,44,78,62,34,39,36,34,34,66,24,19,25,25,15,30,21,44,31,65,35,66,57,97,90,39,44,26,34,35,34,23,14,27,40,67,95,53,52,76,68,55,44,68,70,21,74,48,36,13,21,34,29,42,26,84,39,97,48,93,61,65,50,87,70,64,54,41,74,70,132

Mean predicted aligned error: 18.01 Å

InterPro domains:
  IPR000999 Ribonuclease III domain [PF14622] (24-142)
  IPR000999 Ribonuclease III domain [PS00517] (45-53)
  IPR000999 Ribonuclease III domain [PS50142] (10-131)
  IPR000999 Ribonuclease III domain [SM00535] (25-152)
  IPR000999 Ribonuclease III domain [cd00593] (25-152)
  IPR011042 Six-bladed beta-propeller, TolB-like [G3DSA:2.120.10.30] (282-577)
  IPR011907 Ribonuclease III [MF_00104] (13-221)
  IPR011907 Ribonuclease III [TIGR02191] (14-222)
  IPR013658 SMP-30/Gluconolactonase/LRE-like region [PF08450] (288-548)
  IPR014720 Double-stranded RNA-binding domain [PF00035] (158-222)
  IPR014720 Double-stranded RNA-binding domain [PS50137] (157-226)
  IPR014720 Double-stranded RNA-binding domain [SM00358] (158-225)
  IPR036389 Ribonuclease III, endonuclease domain superfamily [G3DSA:1.10.1520.10] (9-150)
  IPR036389 Ribonuclease III, endonuclease domain superfamily [SSF69065] (9-148)

Foldseek 3Di:
DDPVVLVVLLVLLCVLLVHDFPDVQLVQQLQEDPQPDPDPVSHLPVLLVVLLVLLLVLLLVLLCVVCVPDDPVLSVVLSCVLLDLVNLLVLLVSSVSQSNRDHHPVPPGDDSNNSSSSSSSVLSSQCVGPNSVSSSVSSCVSSVVSSVCSVVVVLLPLLVVLQVVCVVVVWAGKDKDFPDWDDDPVQIKTWIWIDIPNDIFHIAIDSDPSRRVSVNSVRVVVVVVVVVPDDDDDDDDDDDDDDDDDDDDDDDDDDDDDDDDDDPDPDDFAEWEWDFLAFDPDQQLLAAKAEWFADPVRWTKIKSQGRDDPGFWIWIWIADSVVNDIDTAIDPGGWLYWFAAPDPQWTFTFHFFWTWIARNVVRDTGTLDGCHLVVDPQKGWHYWFADDQKIWTWIARNVLPAQQIWIWIQHRVVRDIDGQDGRAHTWAAWDWAQDPVRWIKIWIFRFVQLFIWIWTADPVVGYTGDTDTLAGCNVPQWTFAYWDADQVRFKIWTFTAHLDQDQWAKIWIAGSVNRDTRHMYIGGLFHGWHYWAWHADPNFTWIKIAFRCHNPDPVSCVSRVCRSGIITIHDPHRDRHDTGYHYDD

Secondary structure (DSSP, 8-state):
--HHHHHHHHHHHHHHHT---S-HHHHHHHHB-TTT-SSTTSSSHHHHHHHHHHHHHHHHHHHHHH-TTS-HHHHHHHHHHHTSHHHHHHHHHHTTGGGTSB--TT--S--HHHHHHHHHHHHHHHHHHH-HHHHHHHHHHHTHHHHH-TTTTGGG-HHHHHHHHHHHTTPPPPEEEEEEEES-TTS-EEEEEEEETTEEPPPEEESSHHHHHHHHHHHHHHHHHHHTT------PPPP-------------------------------EEEPEEEE--SSHHHHSSEEEEEE-TTS-EEEEES-SSTT----EEEEEETTTTEEEEEE-SS-EEEEEEBSSTTEEEEEETTEEEEEETTTTEEEEEE--TTTTSSSEEEEEEEEETTEEEEEEEETTS-SS-EEEEEEEGGGTEEEEEEEEESBEEEEEEEE-TTS-EEEEEEEGGGTEEEEEEEETTTTEE---EEEEE-TTSS-EEEEEEE-TTSSEEEEEEE--S--SEEEEEEEETTT--EEEEEEEET--BEEEEEEEEETTEEEEEEEE--TT--HHHHHH-TTTT-EEEEE-S-S---PPP-B---

Radius of gyration: 29.87 Å; Cα contacts (8 Å, |Δi|>4): 1248; chains: 1; bounding box: 74×58×107 Å

pLDDT: mean 86.1, std 17.71, range [23.78, 98.56]

Organism: NCBI:txid1891926